Protein AF-A0A939V4C3-F1 (afdb_monomer_lite)

pLDDT: mean 82.14, std 12.32, range [28.31, 97.69]

Secondary structure (DSSP, 8-state):
-GGGTTT-HHHHHH---HHHHHHHHHTHHHHHHHHHHHHHHHTS-TT-HHHHHHHHHHHHHHHHHHHHHHHHHHHHHHHHHHHHHHHHHHHHHHHHHHHHHHHHHHHHHHHHHHHHHHHHHHHHHHHHHHHHSSS--HHHHS-HHHHHHSHHHHHHHHHHHHHHHHHHHHHHHHHHHHHHHHHHHHHHHTTS--HHHHHHHHHHHHHHHHTSHHHHHHHHHHHHHHHHHHTT----TTS--HHHHHHHHHHHHHHH---TT---EEEESSGGGS-HHHHHHHHHHH-TTPEEEE---GGG-S-TTSS-S-GGGGHHHHTT------EE-SS-HHHHHHHHHHTT---EE-----PPPEE--HHHHHHHHHHHHHH-TTS-EEEEE-TT-TTHHHHHHHTT--EEESS--SSSEEEEEHHHHTT--EEEEEEE-TT--HHHHHHHHTTEEEEEEEE---SGGGTT-S--TTS--

Radius of gyration: 81.55 Å; chains: 1; bounding box: 140×56×219 Å

Foldseek 3Di:
DVLVQLLQPVSLVPDPDPLSVVLCVVCVVLNVVLVVLVVVLVPDDPPPVVVNVVSVVVSVVSSVVSSVVSSVVVVVVVVVVVVVVVVVVVVVVVVVVVVVVVVVVVVVVVVVVVVVVVLVVLVVVVVVQVVPDPLDDCVVVDDPVSCVSCVVVVVVSVVVSVVVVVVVVVVVVVVVVVVVVVVVVVVVVVVPQDPVSVVVVVVVVVVVVCLDLVNVLVVVVVVVVVVCVVLVHDDDPPDDDPVSVVSSLVSCCVPVNAPAPDEAEDEDEQQQQAALVSVVSCCRHPDVNYQYHYHHDLLLHQDPVGGDNDPVSNCVRNVPDDDDDQEDAQAAPQLVVVLCVVVVHDRHYPYHHADHEAEDAPLVLLVVQVVVCVVCQQWFEEEEEAPQQPDPVVVCVVSVAFADEPDGDRRHYYYYYLVSLAPAATCEYEYACPPGDSSSVSSRSSNHRHYHYYYYDDDPPCVVSPRPCSPVD

Structure (mmCIF, N/CA/C/O backbone):
data_AF-A0A939V4C3-F1
#
_entry.id   AF-A0A939V4C3-F1
#
loop_
_atom_site.group_PDB
_atom_site.id
_atom_site.type_symbol
_atom_site.label_atom_id
_atom_site.label_alt_id
_atom_site.label_comp_id
_atom_site.label_asym_id
_atom_site.label_entity_id
_atom_site.label_seq_id
_atom_site.pdbx_PDB_ins_code
_atom_site.Cartn_x
_atom_site.Cartn_y
_atom_site.Cartn_z
_atom_site.occupancy
_atom_site.B_iso_or_equiv
_atom_site.auth_seq_id
_atom_site.auth_comp_id
_atom_site.auth_asym_id
_atom_site.auth_atom_id
_atom_site.pdbx_PDB_model_num
ATOM 1 N N . MET A 1 1 ? -87.633 23.051 129.318 1.00 36.56 1 MET A N 1
ATOM 2 C CA . MET A 1 1 ? -88.302 22.159 130.295 1.00 36.56 1 MET A CA 1
ATOM 3 C C . MET A 1 1 ? -87.309 21.473 131.236 1.00 36.56 1 MET A C 1
ATOM 5 O O . MET A 1 1 ? -87.606 21.405 132.416 1.00 36.56 1 MET A O 1
ATOM 9 N N . PHE A 1 2 ? -86.111 21.082 130.774 1.00 46.66 2 PHE A N 1
ATOM 10 C CA . PHE A 1 2 ? -85.080 20.443 131.613 1.00 46.66 2 PHE A CA 1
ATOM 11 C C . PHE A 1 2 ? -84.408 21.331 132.685 1.00 46.66 2 PHE A C 1
ATOM 13 O O . PHE A 1 2 ? -84.037 20.806 133.727 1.00 46.66 2 PHE A O 1
ATOM 20 N N . SER A 1 3 ? -84.286 22.660 132.516 1.00 49.03 3 SER A N 1
ATOM 21 C CA . SER A 1 3 ? -83.571 23.481 133.522 1.00 49.03 3 SER A CA 1
ATOM 22 C C . SER A 1 3 ? -84.346 23.705 134.827 1.00 49.03 3 SER A C 1
ATOM 24 O O . SER A 1 3 ? -83.728 23.964 135.846 1.00 49.03 3 SER A O 1
ATOM 26 N N . LYS A 1 4 ? -85.683 23.558 134.837 1.00 50.56 4 LYS A N 1
ATOM 27 C CA . LYS A 1 4 ? -86.488 23.729 136.063 1.00 50.56 4 LYS A CA 1
ATOM 28 C C . LYS A 1 4 ? -86.459 22.516 136.999 1.00 50.56 4 LYS A C 1
ATOM 30 O O . LYS A 1 4 ? -86.772 22.687 138.169 1.00 50.56 4 LYS A O 1
ATOM 35 N N . MET A 1 5 ? -86.118 21.319 136.508 1.00 55.25 5 MET A N 1
ATOM 36 C CA . MET A 1 5 ? -86.069 20.105 137.343 1.00 55.25 5 MET A CA 1
ATOM 37 C C . MET A 1 5 ? -84.733 19.955 138.076 1.00 55.25 5 MET A C 1
ATOM 39 O O . MET A 1 5 ? -84.711 19.452 139.190 1.00 55.25 5 MET A O 1
ATOM 43 N N . ILE A 1 6 ? -83.634 20.439 137.489 1.00 58.03 6 ILE A N 1
ATOM 44 C CA . ILE A 1 6 ? -82.282 20.257 138.040 1.00 58.03 6 ILE A CA 1
ATOM 45 C C . ILE A 1 6 ? -82.034 21.123 139.286 1.00 58.03 6 ILE A C 1
ATOM 47 O O . ILE A 1 6 ? -81.132 20.820 140.050 1.00 58.03 6 ILE A O 1
ATOM 51 N N . ASN A 1 7 ? -82.857 22.137 139.562 1.00 58.69 7 ASN A N 1
ATOM 52 C CA . ASN A 1 7 ? -82.687 22.975 140.758 1.00 58.69 7 ASN A CA 1
ATOM 53 C C . ASN A 1 7 ? -83.575 22.555 141.932 1.00 58.69 7 ASN A C 1
ATOM 55 O O . ASN A 1 7 ? -83.502 23.151 143.008 1.00 58.69 7 ASN A O 1
ATOM 59 N N . ASP A 1 8 ? -84.432 21.554 141.735 1.00 63.47 8 ASP A N 1
ATOM 60 C CA . ASP A 1 8 ? -85.230 21.004 142.817 1.00 63.47 8 ASP A CA 1
ATOM 61 C C . ASP A 1 8 ? -84.345 20.092 143.673 1.00 63.47 8 ASP A C 1
ATOM 63 O O . ASP A 1 8 ? -83.805 19.089 143.199 1.00 63.47 8 ASP A O 1
ATOM 67 N N . TYR A 1 9 ? -84.191 20.446 144.950 1.00 66.12 9 TYR A N 1
ATOM 68 C CA . TYR A 1 9 ? -83.427 19.655 145.912 1.00 66.12 9 TYR A CA 1
ATOM 69 C C . TYR A 1 9 ? -83.897 18.197 145.934 1.00 66.12 9 TYR A C 1
ATOM 71 O O . TYR A 1 9 ? -83.072 17.285 145.975 1.00 66.12 9 TYR A O 1
ATOM 79 N N . ASP A 1 10 ? -85.212 17.965 145.887 1.00 63.94 10 ASP A N 1
ATOM 80 C CA . ASP A 1 10 ? -85.757 16.611 145.986 1.00 63.94 10 ASP A CA 1
ATOM 81 C C . ASP A 1 10 ? -85.444 15.793 144.712 1.00 63.94 10 ASP A C 1
ATOM 83 O O . ASP A 1 10 ? -85.248 14.576 144.790 1.00 63.94 10 ASP A O 1
ATOM 87 N N . TYR A 1 11 ? -85.283 16.452 143.556 1.00 70.94 11 TYR A N 1
ATOM 88 C CA . TYR A 1 11 ? -84.805 15.824 142.318 1.00 70.94 11 TYR A CA 1
ATOM 89 C C . TYR A 1 11 ? -83.300 15.538 142.360 1.00 70.94 11 TYR A C 1
ATOM 91 O O . TYR A 1 11 ? -82.876 14.442 142.005 1.00 70.94 11 TYR A O 1
ATOM 99 N N . LEU A 1 12 ? -82.480 16.474 142.841 1.00 68.94 12 LEU A N 1
ATOM 100 C CA . LEU A 1 12 ? -81.024 16.293 142.907 1.00 68.94 12 LEU A CA 1
ATOM 101 C C . LEU A 1 12 ? -80.599 15.169 143.852 1.00 68.94 12 LEU A C 1
ATOM 103 O O . LEU A 1 12 ? -79.629 14.470 143.576 1.00 68.94 12 LEU A O 1
ATOM 107 N N . VAL A 1 13 ? -81.330 14.960 144.949 1.00 64.00 13 VAL A N 1
ATOM 108 C CA . VAL A 1 13 ? -81.055 13.849 145.872 1.00 64.00 13 VAL A CA 1
ATOM 109 C C . VAL A 1 13 ? -81.464 12.500 145.272 1.00 64.00 13 VAL A C 1
ATOM 111 O O . VAL A 1 13 ? -80.781 11.504 145.505 1.00 64.00 13 VAL A O 1
ATOM 114 N N . SER A 1 14 ? -82.548 12.453 144.493 1.00 60.84 14 SER A N 1
ATOM 115 C CA . SER A 1 14 ? -83.120 11.200 143.976 1.00 60.84 14 SER A CA 1
ATOM 116 C C . SER A 1 14 ? -82.633 10.797 142.577 1.00 60.84 14 SER A C 1
ATOM 118 O O . SER A 1 14 ? -82.704 9.618 142.232 1.00 60.84 14 SER A O 1
ATOM 120 N N . SER A 1 15 ? -82.123 11.737 141.777 1.00 67.00 15 SER A N 1
ATOM 121 C CA . SER A 1 15 ? -81.682 11.493 140.399 1.00 67.00 15 SER A CA 1
ATOM 122 C C . SER A 1 15 ? -80.246 10.958 140.323 1.00 67.00 15 SER A C 1
ATOM 124 O O . SER A 1 15 ? -79.413 11.242 141.182 1.00 67.00 15 SER A O 1
ATOM 126 N N . SER A 1 16 ? -79.946 10.167 139.292 1.00 66.44 16 SER A N 1
ATOM 127 C CA . SER A 1 16 ? -78.626 9.562 139.010 1.00 66.44 16 SER A CA 1
ATOM 128 C C . SER A 1 16 ? -77.968 10.118 137.738 1.00 66.44 16 SER A C 1
ATOM 130 O O . SER A 1 16 ? -76.988 9.554 137.271 1.00 66.44 16 SER A O 1
ATOM 132 N N . ASP A 1 17 ? -78.511 11.198 137.170 1.00 73.75 17 ASP A N 1
ATOM 133 C CA . ASP A 1 17 ? -77.962 11.887 135.992 1.00 73.75 17 ASP A CA 1
ATOM 134 C C . ASP A 1 17 ? -76.537 12.408 136.270 1.00 73.75 17 ASP A C 1
ATOM 136 O O . ASP A 1 17 ? -76.281 12.932 137.358 1.00 73.75 17 ASP A O 1
ATOM 140 N N . ASP A 1 18 ? -75.630 12.302 135.293 1.00 70.12 18 ASP A N 1
ATOM 141 C CA . ASP A 1 18 ? -74.238 12.769 135.375 1.00 70.12 18 ASP A CA 1
ATOM 142 C C . ASP A 1 18 ? -74.156 14.244 135.793 1.00 70.12 18 ASP A C 1
ATOM 144 O O . ASP A 1 18 ? -73.296 14.631 136.585 1.00 70.12 18 ASP A O 1
ATOM 148 N N . ILE A 1 19 ? -75.105 15.070 135.339 1.00 69.19 19 ILE A N 1
ATOM 149 C CA . ILE A 1 19 ? -75.178 16.483 135.728 1.00 69.19 19 ILE A CA 1
ATOM 150 C C . ILE A 1 19 ? -75.607 16.619 137.197 1.00 69.19 19 ILE A C 1
ATOM 152 O O . ILE A 1 19 ? -75.061 17.441 137.932 1.00 69.19 19 ILE A O 1
ATOM 156 N N . ALA A 1 20 ? -76.558 15.801 137.658 1.00 63.22 20 ALA A N 1
ATOM 157 C CA . ALA A 1 20 ? -77.013 15.805 139.050 1.00 63.22 20 ALA A CA 1
ATOM 158 C C . ALA A 1 20 ? -75.950 15.242 140.014 1.00 63.22 20 ALA A C 1
ATOM 160 O O . ALA A 1 20 ? -75.848 15.695 141.156 1.00 63.22 20 ALA A O 1
ATOM 161 N N . LEU A 1 21 ? -75.143 14.275 139.566 1.00 68.81 21 LEU A N 1
ATOM 162 C CA . LEU A 1 21 ? -73.974 13.755 140.280 1.00 68.81 21 LEU A CA 1
ATOM 163 C C . LEU A 1 21 ? -72.886 14.823 140.408 1.00 68.81 21 LEU A C 1
ATOM 165 O O . LEU A 1 21 ? -72.478 15.125 141.527 1.00 68.81 21 LEU A O 1
ATOM 169 N N . LEU A 1 22 ? -72.518 15.471 139.299 1.00 72.88 22 LEU A N 1
ATOM 170 C CA . LEU A 1 22 ? -71.528 16.548 139.287 1.00 72.88 22 LEU A CA 1
ATOM 171 C C . LEU A 1 22 ? -71.940 17.711 140.204 1.00 72.88 22 LEU A C 1
ATOM 173 O O . LEU A 1 22 ? -71.127 18.226 140.971 1.00 72.88 22 LEU A O 1
ATOM 177 N N . ILE A 1 23 ? -73.217 18.109 140.179 1.00 72.06 23 ILE A N 1
ATOM 178 C CA . ILE A 1 23 ? -73.742 19.174 141.047 1.00 72.06 23 ILE A CA 1
ATOM 179 C C . ILE A 1 23 ? -73.705 18.759 142.528 1.00 72.06 23 ILE A C 1
ATOM 181 O O . ILE A 1 23 ? -73.352 19.586 143.372 1.00 72.06 23 ILE A O 1
ATOM 185 N N . ARG A 1 24 ? -74.034 17.501 142.862 1.00 65.12 24 ARG A N 1
ATOM 186 C CA . ARG A 1 24 ? -73.957 16.987 144.243 1.00 65.12 24 ARG A CA 1
ATOM 187 C C . ARG A 1 24 ? -72.527 16.920 144.765 1.00 65.12 24 ARG A C 1
ATOM 189 O O . ARG A 1 24 ? -72.311 17.356 145.889 1.00 65.12 24 ARG A O 1
ATOM 196 N N . GLU A 1 25 ? -71.575 16.440 143.969 1.00 71.75 25 GLU A N 1
ATOM 197 C CA . GLU A 1 25 ? -70.154 16.426 144.348 1.00 71.75 25 GLU A CA 1
ATOM 198 C C . GLU A 1 25 ? -69.620 17.848 144.549 1.00 71.75 25 GLU A C 1
ATOM 200 O O . GLU A 1 25 ? -68.957 18.147 145.537 1.00 71.75 25 GLU A O 1
ATOM 205 N N . THR A 1 26 ? -69.977 18.771 143.656 1.00 73.25 26 THR A N 1
ATOM 206 C CA . THR A 1 26 ? -69.480 20.154 143.724 1.00 73.25 26 THR A CA 1
ATOM 207 C C . THR A 1 26 ? -70.066 20.934 144.916 1.00 73.25 26 THR A C 1
ATOM 209 O O . THR A 1 26 ? -69.441 21.870 145.415 1.00 73.25 26 THR A O 1
ATOM 212 N N . MET A 1 27 ? -71.264 20.572 145.394 1.00 72.25 27 MET A N 1
ATOM 213 C CA . MET A 1 27 ? -72.009 21.287 146.450 1.00 72.25 27 MET A CA 1
ATOM 214 C C . MET A 1 27 ? -72.233 20.440 147.722 1.00 72.25 27 MET A C 1
ATOM 216 O O . MET A 1 27 ? -73.099 20.771 148.539 1.00 72.25 27 MET A O 1
ATOM 220 N N . GLU A 1 28 ? -71.452 19.370 147.906 1.00 69.69 28 GLU A N 1
ATOM 221 C CA . GLU A 1 28 ? -71.643 18.296 148.899 1.00 69.69 28 GLU A CA 1
ATOM 222 C C . GLU A 1 28 ? -71.887 18.812 150.327 1.00 69.69 28 GLU A C 1
ATOM 224 O O . GLU A 1 28 ? -72.875 18.455 150.973 1.00 69.69 28 GLU A O 1
ATOM 229 N N . SER A 1 29 ? -71.049 19.744 150.792 1.00 67.44 29 SER A N 1
ATOM 230 C CA . SER A 1 29 ? -71.120 20.306 152.151 1.00 67.44 29 SER A CA 1
ATOM 231 C C . SER A 1 29 ? -72.480 20.923 152.499 1.00 67.44 29 SER A C 1
ATOM 233 O O . SER A 1 29 ? -72.909 20.886 153.651 1.00 67.44 29 SER A O 1
ATOM 235 N N . ARG A 1 30 ? -73.196 21.459 151.504 1.00 69.25 30 ARG A N 1
ATOM 236 C CA . ARG A 1 30 ? -74.498 22.117 151.694 1.00 69.25 30 ARG A CA 1
ATOM 237 C C . ARG A 1 30 ? -75.660 21.129 151.715 1.00 69.25 30 ARG A C 1
ATOM 239 O O . ARG A 1 30 ? -76.678 21.399 152.352 1.00 69.25 30 ARG A O 1
ATOM 246 N N . PHE A 1 31 ? -75.518 19.994 151.031 1.00 71.94 31 PHE A N 1
ATOM 247 C CA . PHE A 1 31 ? -76.491 18.905 151.100 1.00 71.94 31 PHE A CA 1
ATOM 248 C C . PHE A 1 31 ? -76.425 18.190 152.455 1.00 71.94 31 PHE A C 1
ATOM 250 O O . PHE A 1 31 ? -77.479 17.895 153.018 1.00 71.94 31 PHE A O 1
ATOM 257 N N . VAL A 1 32 ? -75.220 18.003 153.009 1.00 69.31 32 VAL A N 1
ATOM 258 C CA . VAL A 1 32 ? -75.000 17.375 154.326 1.00 69.31 32 VAL A CA 1
ATOM 259 C C . VAL A 1 32 ? -75.674 18.164 155.457 1.00 69.31 32 VAL A C 1
ATOM 261 O O . VAL A 1 32 ? -76.421 17.585 156.244 1.00 69.31 32 VAL A O 1
ATOM 264 N N . GLU A 1 33 ? -75.525 19.494 155.496 1.00 65.38 33 GLU A N 1
ATOM 265 C CA . GLU A 1 33 ? -76.203 20.339 156.501 1.00 65.38 33 GLU A CA 1
ATOM 266 C C . GLU A 1 33 ? -77.741 20.211 156.469 1.00 65.38 33 GLU A C 1
ATOM 268 O O . GLU A 1 33 ? -78.410 20.279 157.504 1.00 65.38 33 GLU A O 1
ATOM 273 N N . LEU A 1 34 ? -78.330 20.052 155.278 1.00 67.88 34 LEU A N 1
ATOM 274 C CA . LEU A 1 34 ? -79.778 19.887 155.114 1.00 67.88 34 LEU A CA 1
ATOM 275 C C . LEU A 1 34 ? -80.268 18.520 155.620 1.00 67.88 34 LEU A C 1
ATOM 277 O O . LEU A 1 34 ? -81.401 18.417 156.109 1.00 67.88 34 LEU A O 1
ATOM 281 N N . ASP A 1 35 ? -79.423 17.493 155.547 1.00 67.12 35 ASP A N 1
ATOM 282 C CA . ASP A 1 35 ? -79.735 16.145 156.021 1.00 67.12 35 ASP A CA 1
ATOM 283 C C . ASP A 1 35 ? -79.643 16.039 157.556 1.00 67.12 35 ASP A C 1
ATOM 285 O O . ASP A 1 35 ? -80.520 15.463 158.212 1.00 67.12 35 ASP A O 1
ATOM 289 N N . GLU A 1 36 ? -78.671 16.719 158.171 1.00 66.81 36 GLU A N 1
ATOM 290 C CA . GLU A 1 36 ? -78.551 16.824 159.633 1.00 66.81 36 GLU A CA 1
ATOM 291 C C . GLU A 1 36 ? -79.764 17.527 160.267 1.00 66.81 36 GLU A C 1
ATOM 293 O O . GLU A 1 36 ? -80.356 17.028 161.235 1.00 66.81 36 GLU A O 1
ATOM 298 N N . LEU A 1 37 ? -80.201 18.649 159.680 1.00 63.91 37 LEU A N 1
ATOM 299 C CA . LEU A 1 37 ? -81.409 19.365 160.108 1.00 63.91 37 LEU A CA 1
ATOM 300 C C . LEU A 1 37 ? -82.671 18.501 159.940 1.00 63.91 37 LEU A C 1
ATOM 302 O O . LEU A 1 37 ? -83.564 18.509 160.796 1.00 63.91 37 LEU A O 1
ATOM 306 N N . SER A 1 38 ? -82.740 17.708 158.868 1.00 65.56 38 SER A N 1
ATOM 307 C CA . SER A 1 38 ? -83.845 16.771 158.618 1.00 65.56 38 SER A CA 1
ATOM 308 C C . SER A 1 38 ? -83.879 15.626 159.639 1.00 65.56 38 SER A C 1
ATOM 310 O O . SER A 1 38 ? -84.957 15.192 160.061 1.00 65.56 38 SER A O 1
ATOM 312 N N . THR A 1 39 ? -82.711 15.184 160.104 1.00 64.62 39 THR A N 1
ATOM 313 C CA . THR A 1 39 ? -82.559 14.131 161.116 1.00 64.62 39 THR A CA 1
ATOM 314 C C . THR A 1 39 ? -82.937 14.629 162.515 1.00 64.62 39 THR A C 1
ATOM 316 O O . THR A 1 39 ? -83.689 13.955 163.227 1.00 64.62 39 THR A O 1
ATOM 319 N N . GLN A 1 40 ? -82.545 15.856 162.883 1.00 61.41 40 GLN A N 1
ATOM 320 C CA . GLN A 1 40 ? -82.993 16.505 164.127 1.00 61.41 40 GLN A CA 1
ATOM 321 C C . GLN A 1 40 ? -84.517 16.688 164.195 1.00 61.41 40 GLN A C 1
ATOM 323 O O . GLN A 1 40 ? -85.115 16.597 165.269 1.00 61.41 40 GLN A O 1
ATOM 328 N N . LEU A 1 41 ? -85.178 16.925 163.059 1.00 64.69 41 LEU A N 1
ATOM 329 C CA . LEU A 1 41 ? -86.634 17.050 163.019 1.00 64.69 41 LEU A CA 1
ATOM 330 C C . LEU A 1 41 ? -87.347 15.725 163.355 1.00 64.69 41 LEU A C 1
ATOM 332 O O . LEU A 1 41 ? -88.415 15.743 163.979 1.00 64.69 41 LEU A O 1
ATOM 336 N N . LYS A 1 42 ? -86.774 14.583 162.948 1.00 64.75 42 LYS A N 1
ATOM 337 C CA . LYS A 1 42 ? -87.349 13.243 163.167 1.00 64.75 42 LYS A CA 1
ATOM 338 C C . LYS A 1 42 ? -87.249 12.780 164.626 1.00 64.75 42 LYS A C 1
ATOM 340 O O . LYS A 1 42 ? -88.157 12.092 165.082 1.00 64.75 42 LYS A O 1
ATOM 345 N N . SER A 1 43 ? -86.220 13.191 165.371 1.00 60.72 43 SER A N 1
ATOM 346 C CA . SER A 1 43 ? -85.964 12.726 166.748 1.00 60.72 43 SER A CA 1
ATOM 347 C C . SER A 1 43 ? -86.771 13.441 167.848 1.00 60.72 43 SER A C 1
ATOM 349 O O . SER A 1 43 ? -86.703 13.058 169.015 1.00 60.72 43 SER A O 1
ATOM 351 N N . LEU A 1 44 ? -87.567 14.464 167.512 1.00 60.59 44 LEU A N 1
ATOM 352 C CA . LEU A 1 44 ? -88.323 15.253 168.494 1.00 60.59 44 LEU A CA 1
ATOM 353 C C . LEU A 1 44 ? -89.697 14.632 168.862 1.00 60.59 44 LEU A C 1
ATOM 355 O O . LEU A 1 44 ? -90.496 14.363 167.951 1.00 60.59 44 LEU A O 1
ATOM 359 N N . PRO A 1 45 ? -90.029 14.494 170.171 1.00 54.28 45 PRO A N 1
ATOM 360 C CA . PRO A 1 45 ? -91.303 13.945 170.652 1.00 54.28 45 PRO A CA 1
ATOM 361 C C . PRO A 1 45 ? -92.528 14.696 170.118 1.00 54.28 45 PRO A C 1
ATOM 363 O O . PRO A 1 45 ? -92.507 15.919 169.961 1.00 54.28 45 PRO A O 1
ATOM 366 N N . PHE A 1 46 ? -93.616 13.963 169.861 1.00 56.22 46 PHE A N 1
ATOM 367 C CA . PHE A 1 46 ? -94.791 14.445 169.119 1.00 56.22 46 PHE A CA 1
ATOM 368 C C . PHE A 1 46 ? -95.450 15.712 169.695 1.00 56.22 46 PHE A C 1
ATOM 370 O O . PHE A 1 46 ? -95.954 16.525 168.929 1.00 56.22 46 PHE A O 1
ATOM 377 N N . TYR A 1 47 ? -95.390 15.931 171.010 1.00 54.56 47 TYR A N 1
ATOM 378 C CA . TYR A 1 47 ? -96.041 17.064 171.677 1.00 54.56 47 TYR A CA 1
ATOM 379 C C . TYR A 1 47 ? -95.239 18.383 171.639 1.00 54.56 47 TYR A C 1
ATOM 381 O O . TYR A 1 47 ? -95.753 19.423 172.048 1.00 54.56 47 TYR A O 1
ATOM 389 N N . ASN A 1 48 ? -93.989 18.391 171.151 1.00 57.34 48 ASN A N 1
ATOM 390 C CA . ASN A 1 48 ? -93.127 19.582 171.163 1.00 57.34 48 ASN A CA 1
ATOM 391 C C . ASN A 1 48 ? -93.197 20.375 169.840 1.00 57.34 48 ASN A C 1
ATOM 393 O O . ASN A 1 48 ? -92.242 20.446 169.058 1.00 57.34 48 ASN A O 1
ATOM 397 N N . PHE A 1 49 ? -94.368 20.960 169.577 1.00 59.69 49 PHE A N 1
ATOM 398 C CA . PHE A 1 49 ? -94.700 21.618 168.307 1.00 59.69 49 PHE A CA 1
ATOM 399 C C . PHE A 1 49 ? -93.827 22.846 167.985 1.00 59.69 49 PHE A C 1
ATOM 401 O O . PHE A 1 49 ? -93.501 23.081 166.819 1.00 59.69 49 PHE A O 1
ATOM 408 N N . GLY A 1 50 ? -93.376 23.594 169.000 1.00 61.00 50 GLY A N 1
ATOM 409 C CA . GLY A 1 50 ? -92.576 24.811 168.807 1.00 61.00 50 GLY A CA 1
ATOM 410 C C . GLY A 1 50 ? -91.195 24.545 168.198 1.00 61.00 50 GLY A C 1
ATOM 411 O O . GLY A 1 50 ? -90.776 25.236 167.267 1.00 61.00 50 GLY A O 1
ATOM 412 N N . LYS A 1 51 ? -90.502 23.496 168.661 1.00 61.75 51 LYS A N 1
ATOM 413 C CA . LYS A 1 51 ? -89.156 23.157 168.170 1.00 61.75 51 LYS A CA 1
ATOM 414 C C . LYS A 1 51 ? -89.197 22.547 166.760 1.00 61.75 51 LYS A C 1
ATOM 416 O O . LYS A 1 51 ? -88.364 22.893 165.926 1.00 61.75 51 LYS A O 1
ATOM 421 N N . LYS A 1 52 ? -90.224 21.739 166.446 1.00 60.16 52 LYS A N 1
ATOM 422 C CA . LYS A 1 52 ? -90.436 21.184 165.092 1.00 60.16 52 LYS A CA 1
ATOM 423 C C . LYS A 1 52 ? -90.733 22.257 164.040 1.00 60.16 52 LYS A C 1
ATOM 425 O O . LYS A 1 52 ? -90.264 22.138 162.910 1.00 60.16 52 LYS A O 1
ATOM 430 N N . SER A 1 53 ? -91.489 23.303 164.380 1.00 62.72 53 SER A N 1
ATOM 431 C CA . SER A 1 53 ? -91.808 24.366 163.416 1.00 62.72 53 SER A CA 1
ATOM 432 C C . SER A 1 53 ? -90.585 25.202 163.025 1.00 62.72 53 SER A C 1
ATOM 434 O O . SER A 1 53 ? -90.502 25.654 161.885 1.00 62.72 53 SER A O 1
ATOM 436 N N . ARG A 1 54 ? -89.639 25.409 163.951 1.00 65.62 54 ARG A N 1
ATOM 437 C CA . ARG A 1 54 ? -88.440 26.223 163.708 1.00 65.62 54 ARG A CA 1
ATOM 438 C C . ARG A 1 54 ? -87.476 25.522 162.746 1.00 65.62 54 ARG A C 1
ATOM 440 O O . ARG A 1 54 ? -87.133 26.098 161.721 1.00 65.62 54 ARG A O 1
ATOM 447 N N . ILE A 1 55 ? -87.186 24.245 163.004 1.00 64.19 55 ILE A N 1
ATOM 448 C CA . ILE A 1 55 ? -86.316 23.413 162.153 1.00 64.19 55 ILE A CA 1
ATOM 449 C C . ILE A 1 55 ? -86.923 23.226 160.749 1.00 64.19 55 ILE A C 1
ATOM 451 O O . ILE A 1 55 ? -86.219 23.323 159.749 1.00 64.19 55 ILE A O 1
ATOM 455 N N . LYS A 1 56 ? -88.253 23.053 160.631 1.00 66.00 56 LYS A N 1
ATOM 456 C CA . LYS A 1 56 ? -88.924 22.989 159.314 1.00 66.00 56 LYS A CA 1
ATOM 457 C C . LYS A 1 56 ? -88.771 24.266 158.485 1.00 66.00 56 LYS A C 1
ATOM 459 O O . LYS A 1 56 ? -88.754 24.178 157.258 1.00 66.00 56 LYS A O 1
ATOM 464 N N . LYS A 1 57 ? -88.729 25.437 159.127 1.00 70.38 57 LYS A N 1
ATOM 465 C CA . LYS A 1 57 ? -88.525 26.711 158.430 1.00 70.38 57 LYS A CA 1
ATOM 466 C C . LYS A 1 57 ? -87.081 26.825 157.935 1.00 70.38 57 LYS A C 1
ATOM 468 O O . LYS A 1 57 ? -86.865 27.146 156.776 1.00 70.38 57 LYS A O 1
ATOM 473 N N . GLU A 1 58 ? -86.127 26.445 158.777 1.00 68.81 58 GLU A N 1
ATOM 474 C CA . GLU A 1 58 ? -84.691 26.494 158.481 1.00 68.81 58 GLU A CA 1
ATOM 475 C C . GLU A 1 58 ? -84.291 25.587 157.303 1.00 68.81 58 GLU A C 1
ATOM 477 O O . GLU A 1 58 ? -83.571 26.017 156.403 1.00 68.81 58 GLU A O 1
ATOM 482 N N . ILE A 1 59 ? -84.853 24.372 157.236 1.00 68.44 59 ILE A N 1
ATOM 483 C CA . ILE A 1 59 ? -84.684 23.466 156.085 1.00 68.44 59 ILE A CA 1
ATOM 484 C C . ILE A 1 59 ? -85.212 24.110 154.797 1.00 68.44 59 ILE A C 1
ATOM 486 O O . ILE A 1 59 ? -84.591 24.009 153.741 1.00 68.44 59 ILE A O 1
ATOM 490 N N . ARG A 1 60 ? -86.369 24.777 154.867 1.00 71.25 60 ARG A N 1
ATOM 491 C CA . ARG A 1 60 ? -87.005 25.373 153.687 1.00 71.25 60 ARG A CA 1
ATOM 492 C C . ARG A 1 60 ? -86.176 26.533 153.131 1.00 71.25 60 ARG A C 1
ATOM 494 O O . ARG A 1 60 ? -85.964 26.592 151.923 1.00 71.25 60 ARG A O 1
ATOM 501 N N . ASP A 1 61 ? -85.668 27.396 154.007 1.00 72.12 61 ASP A N 1
ATOM 502 C CA . ASP A 1 61 ? -84.867 28.558 153.614 1.00 72.12 61 ASP A CA 1
ATOM 503 C C . ASP A 1 61 ? -83.514 28.126 153.003 1.00 72.12 61 ASP A C 1
ATOM 505 O O . ASP A 1 61 ? -83.106 28.656 151.966 1.00 72.12 61 ASP A O 1
ATOM 509 N N . LYS A 1 62 ? -82.856 27.092 153.557 1.00 71.75 62 LYS A N 1
ATOM 510 C CA . LYS A 1 62 ? -81.614 26.537 152.981 1.00 71.75 62 LYS A CA 1
ATOM 511 C C . LYS A 1 62 ? -81.831 25.834 151.631 1.00 71.75 62 LYS A C 1
ATOM 513 O O . LYS A 1 62 ? -80.986 25.987 150.749 1.00 71.75 62 LYS A O 1
ATOM 518 N N . LYS A 1 63 ? -82.954 25.127 151.422 1.00 70.19 63 LYS A N 1
ATOM 519 C CA . LYS A 1 63 ? -83.282 24.526 150.109 1.00 70.19 63 LYS A CA 1
ATOM 520 C C . LYS A 1 63 ? -83.430 25.589 149.012 1.00 70.19 63 LYS A C 1
ATOM 522 O O . LYS A 1 63 ? -82.897 25.411 147.920 1.00 70.19 63 LYS A O 1
ATOM 527 N N . ILE A 1 64 ? -84.096 26.710 149.307 1.00 71.50 64 ILE A N 1
ATOM 528 C CA . ILE A 1 64 ? -84.271 27.817 148.346 1.00 71.50 64 ILE A CA 1
ATOM 529 C C . ILE A 1 64 ? -82.921 28.451 147.990 1.00 71.50 64 ILE A C 1
ATOM 531 O O . ILE A 1 64 ? -82.643 28.704 146.819 1.00 71.50 64 ILE A O 1
ATOM 535 N N . TYR A 1 65 ? -82.059 28.675 148.984 1.00 73.25 65 TYR A N 1
ATOM 536 C CA . TYR A 1 65 ? -80.730 29.235 148.743 1.00 73.25 65 TYR A CA 1
ATOM 537 C C . TYR A 1 65 ? -79.856 28.321 147.870 1.00 73.25 65 TYR A C 1
ATOM 539 O O . TYR A 1 65 ? -79.158 28.807 146.982 1.00 73.25 65 TYR A O 1
ATOM 547 N N . LEU A 1 66 ? -79.921 27.003 148.078 1.00 72.25 66 LEU A N 1
ATOM 548 C CA . LEU A 1 66 ? -79.163 26.038 147.283 1.00 72.25 66 LEU A CA 1
ATOM 549 C C . LEU A 1 66 ? -79.585 26.049 145.807 1.00 72.25 66 LEU A C 1
ATOM 551 O O . LEU A 1 66 ? -78.724 26.117 144.932 1.00 72.25 66 LEU A O 1
ATOM 555 N N . SER A 1 67 ? -80.895 26.077 145.541 1.00 70.62 67 SER A N 1
ATOM 556 C CA . SER A 1 67 ? -81.449 26.168 144.183 1.00 70.62 67 SER A CA 1
ATOM 557 C C . SER A 1 67 ? -80.897 27.373 143.411 1.00 70.62 67 SER A C 1
ATOM 559 O O . SER A 1 67 ? -80.534 27.230 142.248 1.00 70.62 67 SER A O 1
ATOM 561 N N . GLY A 1 68 ? -80.789 28.545 144.049 1.00 70.81 68 GLY A N 1
ATOM 562 C CA . GLY A 1 68 ? -80.295 29.757 143.383 1.00 70.81 68 GLY A CA 1
ATOM 563 C C . GLY A 1 68 ? -78.804 29.722 143.025 1.00 70.81 68 GLY A C 1
ATOM 564 O O . GLY A 1 68 ? -78.375 30.400 142.095 1.00 70.81 68 GLY A O 1
ATOM 565 N N . VAL A 1 69 ? -77.998 28.934 143.740 1.00 74.75 69 VAL A N 1
ATOM 566 C CA . VAL A 1 69 ? -76.562 28.789 143.452 1.00 74.75 69 VAL A CA 1
ATOM 567 C C . VAL A 1 69 ? -76.324 27.821 142.292 1.00 74.75 69 VAL A C 1
ATOM 569 O O . VAL A 1 69 ? -75.437 28.056 141.472 1.00 74.75 69 VAL A O 1
ATOM 572 N N . ILE A 1 70 ? -77.132 26.764 142.202 1.00 74.19 70 ILE A N 1
ATOM 573 C CA . ILE A 1 70 ? -77.041 25.757 141.138 1.00 74.19 70 ILE A CA 1
ATOM 574 C C . ILE A 1 70 ? -77.350 26.376 139.770 1.00 74.19 70 ILE A C 1
ATOM 576 O O . ILE A 1 70 ? -76.606 26.145 138.819 1.00 74.19 70 ILE A O 1
ATOM 580 N N . ASP A 1 71 ? -78.376 27.228 139.693 1.00 73.81 71 ASP A N 1
ATOM 581 C CA . ASP A 1 71 ? -78.743 27.938 138.461 1.00 73.81 71 ASP A CA 1
ATOM 582 C C . ASP A 1 71 ? -77.567 28.706 137.850 1.00 73.81 71 ASP A C 1
ATOM 584 O O . ASP A 1 71 ? -77.280 28.591 136.657 1.00 73.81 71 ASP A O 1
ATOM 588 N N . LYS A 1 72 ? -76.843 29.455 138.687 1.00 76.94 72 LYS A N 1
ATOM 589 C CA . LYS A 1 72 ? -75.725 30.284 138.235 1.00 76.94 72 LYS A CA 1
ATOM 590 C C . LYS A 1 72 ? -74.568 29.446 137.678 1.00 76.94 72 LYS A C 1
ATOM 592 O O . LYS A 1 72 ? -73.979 29.811 136.669 1.00 76.94 72 LYS A O 1
ATOM 597 N N . TYR A 1 73 ? -74.269 28.309 138.302 1.00 76.00 73 TYR A N 1
ATOM 598 C CA . TYR A 1 73 ? -73.189 27.423 137.862 1.00 76.00 73 TYR A CA 1
ATOM 599 C C . TYR A 1 73 ? -73.462 26.795 136.483 1.00 76.00 73 TYR A C 1
ATOM 601 O O . TYR A 1 73 ? -72.557 26.685 135.656 1.00 76.00 73 TYR A O 1
ATOM 609 N N . ILE A 1 74 ? -74.715 26.414 136.212 1.00 76.69 74 ILE A N 1
ATOM 610 C CA . ILE A 1 74 ? -75.100 25.788 134.939 1.00 76.69 74 ILE A CA 1
ATOM 611 C C . ILE A 1 74 ? -74.959 26.767 133.765 1.00 76.69 74 ILE A C 1
ATOM 613 O O . ILE A 1 74 ? -74.532 26.357 132.680 1.00 76.69 74 ILE A O 1
ATOM 617 N N . GLU A 1 75 ? -75.309 28.043 133.949 1.00 78.94 75 GLU A N 1
ATOM 618 C CA . GLU A 1 75 ? -75.140 29.047 132.891 1.00 78.94 75 GLU A CA 1
ATOM 619 C C . GLU A 1 75 ? -73.667 29.292 132.550 1.00 78.94 75 GLU A C 1
ATOM 621 O O . GLU A 1 75 ? -73.303 29.241 131.372 1.00 78.94 75 GLU A O 1
ATOM 626 N N . ASP A 1 76 ? -72.813 29.470 133.560 1.00 78.88 76 ASP A N 1
ATOM 627 C CA . ASP A 1 76 ? -71.383 29.726 133.355 1.00 78.88 76 ASP A CA 1
ATOM 628 C C . ASP A 1 76 ? -70.699 28.556 132.616 1.00 78.88 76 ASP A C 1
ATOM 630 O O . ASP A 1 76 ? -69.902 28.760 131.694 1.00 78.88 76 ASP A O 1
ATOM 634 N N . TYR A 1 77 ? -71.063 27.313 132.952 1.00 78.38 77 TYR A N 1
ATOM 635 C CA . TYR A 1 77 ? -70.494 26.118 132.323 1.00 78.38 77 TYR A CA 1
ATOM 636 C C . TYR A 1 77 ? -70.900 25.960 130.848 1.00 78.38 77 TYR A C 1
ATOM 638 O O . TYR A 1 77 ? -70.091 25.563 130.006 1.00 78.38 77 TYR A O 1
ATOM 646 N N . ARG A 1 78 ? -72.142 26.322 130.495 1.00 80.06 78 ARG A N 1
ATOM 647 C CA . ARG A 1 78 ? -72.601 26.314 129.095 1.00 80.06 78 ARG A CA 1
ATOM 648 C C . ARG A 1 78 ? -71.853 27.324 128.236 1.00 80.06 78 ARG A C 1
ATOM 650 O O . ARG A 1 78 ? -71.505 27.011 127.098 1.00 80.06 78 ARG A O 1
ATOM 657 N N . LEU A 1 79 ? -71.612 28.521 128.769 1.00 81.81 79 LEU A N 1
ATOM 658 C CA . LEU A 1 79 ? -70.905 29.575 128.045 1.00 81.81 79 LEU A CA 1
ATOM 659 C C . LEU A 1 79 ? -69.461 29.158 127.722 1.00 81.81 79 LEU A C 1
ATOM 661 O O . LEU A 1 79 ? -68.987 29.378 126.609 1.00 81.81 79 LEU A O 1
ATOM 665 N N . PHE A 1 80 ? -68.789 28.494 128.666 1.00 80.88 80 PHE A N 1
ATOM 666 C CA . PHE A 1 80 ? -67.444 27.953 128.471 1.00 80.88 80 PHE A CA 1
ATOM 667 C C . PHE A 1 80 ? -67.374 26.929 127.325 1.00 80.88 80 PHE A C 1
ATOM 669 O O . PHE A 1 80 ? -66.506 27.034 126.458 1.00 80.88 80 PHE A O 1
ATOM 676 N N . LEU A 1 81 ? -68.307 25.971 127.285 1.00 82.31 81 LEU A N 1
ATOM 677 C CA . LEU A 1 81 ? -68.326 24.929 126.254 1.00 82.31 81 LEU A CA 1
ATOM 678 C C . LEU A 1 81 ? -68.561 25.494 124.848 1.00 82.31 81 LEU A C 1
ATOM 680 O O . LEU A 1 81 ? -67.864 25.101 123.913 1.00 82.31 81 LEU A O 1
ATOM 684 N N . ASN A 1 82 ? -69.497 26.435 124.694 1.00 81.81 82 ASN A N 1
ATOM 685 C CA . ASN A 1 82 ? -69.798 27.027 123.387 1.00 81.81 82 ASN A CA 1
ATOM 686 C C . ASN A 1 82 ? -68.603 27.808 122.820 1.00 81.81 82 ASN A C 1
ATOM 688 O O . ASN A 1 82 ? -68.260 27.627 121.654 1.00 81.81 82 ASN A O 1
ATOM 692 N N . ASN A 1 83 ? -67.906 28.587 123.653 1.00 82.38 83 ASN A N 1
ATOM 693 C CA . ASN A 1 83 ? -66.700 29.301 123.221 1.00 82.38 83 ASN A CA 1
ATOM 694 C C . ASN A 1 83 ? -65.592 28.339 122.753 1.00 82.38 83 ASN A C 1
ATOM 696 O O . ASN A 1 83 ? -64.896 28.624 121.779 1.00 82.38 83 ASN A O 1
ATOM 700 N N . GLY A 1 84 ? -65.445 27.182 123.411 1.00 81.75 84 GLY A N 1
ATOM 701 C CA . GLY A 1 84 ? -64.486 26.154 122.999 1.00 81.75 84 GLY A CA 1
ATOM 702 C C . GLY A 1 84 ? -64.808 25.525 121.637 1.00 81.75 84 GLY A C 1
ATOM 703 O O . GLY A 1 84 ? -63.897 25.218 120.869 1.00 81.75 84 GLY A O 1
ATOM 704 N N . ILE A 1 85 ? -66.093 25.362 121.307 1.00 82.56 85 ILE A N 1
ATOM 705 C CA . ILE A 1 85 ? -66.536 24.831 120.008 1.00 82.56 85 ILE A CA 1
ATOM 706 C C . ILE A 1 85 ? -66.218 25.819 118.878 1.00 82.56 85 ILE A C 1
ATOM 708 O O . ILE A 1 85 ? -65.660 25.415 117.854 1.00 82.56 85 ILE A O 1
ATOM 712 N N . ASP A 1 86 ? -66.512 27.105 119.071 1.00 82.69 86 ASP A N 1
ATOM 713 C CA . ASP A 1 86 ? -66.264 28.137 118.058 1.00 82.69 86 ASP A CA 1
ATOM 714 C C . ASP A 1 86 ? -64.766 28.278 117.737 1.00 82.69 86 ASP A C 1
ATOM 716 O O . ASP A 1 86 ? -64.375 28.379 116.568 1.00 82.69 86 ASP A O 1
ATOM 720 N N . GLU A 1 87 ? -63.902 28.197 118.755 1.00 83.56 87 GLU A N 1
ATOM 721 C CA . GLU A 1 87 ? -62.449 28.264 118.566 1.00 83.56 87 GLU A CA 1
ATOM 722 C C . GLU A 1 87 ? -61.907 27.070 117.756 1.00 83.56 87 GLU A C 1
ATOM 724 O O . GLU A 1 87 ? -60.997 27.218 116.933 1.00 83.56 87 GLU A O 1
ATOM 729 N N . LEU A 1 88 ? -62.479 25.877 117.951 1.00 85.19 88 LEU A N 1
ATOM 730 C CA . LEU A 1 88 ? -62.122 24.682 117.184 1.00 85.19 88 LEU A CA 1
ATOM 731 C C . LEU A 1 88 ? -62.607 24.767 115.732 1.00 85.19 88 LEU A C 1
ATOM 733 O O . LEU A 1 88 ? -61.862 24.395 114.822 1.00 85.19 88 LEU A O 1
ATOM 737 N N . MET A 1 89 ? -63.804 25.308 115.491 1.00 82.81 89 MET A N 1
ATOM 738 C CA . MET A 1 89 ? -64.318 25.495 114.130 1.00 82.81 89 MET A CA 1
ATOM 739 C C . MET A 1 89 ? -63.480 26.492 113.320 1.00 82.81 89 MET A C 1
ATOM 741 O O . MET A 1 89 ? -63.189 26.234 112.150 1.00 82.81 89 MET A O 1
ATOM 745 N N . MET A 1 90 ? -63.011 27.585 113.937 1.00 83.56 90 MET A N 1
ATOM 746 C CA . MET A 1 90 ? -62.097 28.530 113.276 1.00 83.56 90 MET A CA 1
ATOM 747 C C . MET A 1 90 ? -60.769 27.883 112.852 1.00 83.56 90 MET A C 1
ATOM 749 O O . MET A 1 90 ? -60.200 28.261 111.828 1.00 83.56 90 MET A O 1
ATOM 753 N N . LYS A 1 91 ? -60.277 26.889 113.604 1.00 83.06 91 LYS A N 1
ATOM 754 C CA . LYS A 1 91 ? -59.049 26.147 113.265 1.00 83.06 91 LYS A CA 1
ATOM 755 C C . LYS A 1 91 ? -59.268 25.104 112.159 1.00 83.06 91 LYS A C 1
ATOM 757 O O . LYS A 1 91 ? -58.320 24.802 111.436 1.00 83.06 91 LYS A O 1
ATOM 762 N N . LEU A 1 92 ? -60.485 24.577 111.995 1.00 86.69 92 LEU A N 1
ATOM 763 C CA . LEU A 1 92 ? -60.809 23.533 111.012 1.00 86.69 92 LEU A CA 1
ATOM 764 C C . LEU A 1 92 ? -60.885 24.066 109.568 1.00 86.69 92 LEU A C 1
ATOM 766 O O . LEU A 1 92 ? -60.312 23.463 108.661 1.00 86.69 92 LEU A O 1
ATOM 770 N N . ALA A 1 93 ? -61.530 25.216 109.357 1.00 82.31 93 ALA A N 1
ATOM 771 C CA . ALA A 1 93 ? -61.767 25.787 108.025 1.00 82.31 93 ALA A CA 1
ATOM 772 C C . ALA A 1 93 ? -60.508 25.919 107.125 1.00 82.31 93 ALA A C 1
ATOM 774 O O . ALA A 1 93 ? -60.540 25.447 105.984 1.00 82.31 93 ALA A O 1
ATOM 775 N N . PRO A 1 94 ? -59.365 26.478 107.585 1.00 83.12 94 PRO A N 1
ATOM 776 C CA . PRO A 1 94 ? -58.167 26.584 106.744 1.00 83.12 94 PRO A CA 1
ATOM 777 C C . PRO A 1 94 ? -57.504 25.228 106.443 1.00 83.12 94 PRO A C 1
ATOM 779 O O . PRO A 1 94 ? -56.749 25.110 105.475 1.00 83.12 94 PRO A O 1
ATOM 782 N N . ILE A 1 95 ? -57.756 24.194 107.253 1.00 83.38 95 ILE A N 1
ATOM 783 C CA . ILE A 1 95 ? -57.252 22.836 107.001 1.00 83.38 95 ILE A CA 1
ATOM 784 C C . ILE A 1 95 ? -58.037 22.195 105.851 1.00 83.38 95 ILE A C 1
ATOM 786 O O . ILE A 1 95 ? -57.433 21.604 104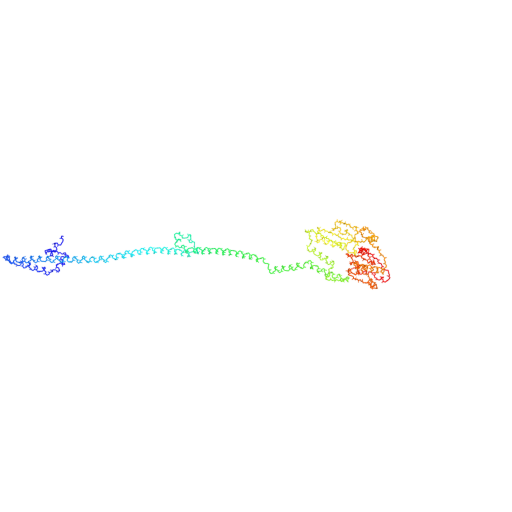.955 1.00 83.38 95 ILE A O 1
ATOM 790 N N . GLU A 1 96 ? -59.361 22.357 105.824 1.00 83.94 96 GLU A N 1
ATOM 791 C CA . GLU A 1 96 ? -60.208 21.833 104.745 1.00 83.94 96 GLU A CA 1
ATOM 792 C C . GLU A 1 96 ? -59.855 22.442 103.380 1.00 83.94 96 GLU A C 1
ATOM 794 O O . GLU A 1 96 ? -59.790 21.731 102.372 1.00 83.94 96 GLU A O 1
ATOM 799 N N . GLU A 1 97 ? -59.536 23.738 103.341 1.00 83.81 97 GLU A N 1
ATOM 800 C CA . GLU A 1 97 ? -59.121 24.414 102.110 1.00 83.81 97 GLU A CA 1
ATOM 801 C C . GLU A 1 97 ? -57.763 23.902 101.595 1.00 83.81 97 GLU A C 1
ATOM 803 O O . GLU A 1 97 ? -57.612 23.623 100.400 1.00 83.81 97 GLU A O 1
ATOM 808 N N . LYS A 1 98 ? -56.794 23.672 102.496 1.00 88.19 98 LYS A N 1
ATOM 809 C CA . LYS A 1 98 ? -55.504 23.042 102.154 1.00 88.19 98 LYS A CA 1
ATOM 810 C C . LYS A 1 98 ? -55.669 21.614 101.633 1.00 88.19 98 LYS A C 1
ATOM 812 O O . LYS A 1 98 ? -54.974 21.216 100.701 1.00 88.19 98 LYS A O 1
ATOM 817 N N . ILE A 1 99 ? -56.596 20.836 102.194 1.00 84.25 99 ILE A N 1
ATOM 818 C CA . ILE A 1 99 ? -56.901 19.488 101.690 1.00 84.25 99 ILE A CA 1
ATOM 819 C C . ILE A 1 99 ? -57.472 19.567 100.269 1.00 84.25 99 ILE A C 1
ATOM 821 O O . ILE A 1 99 ? -57.104 18.766 99.407 1.00 84.25 99 ILE A O 1
ATOM 825 N N . LYS A 1 100 ? -58.352 20.537 99.996 1.00 84.19 100 LYS A N 1
ATOM 826 C CA . LYS A 1 100 ? -58.945 20.727 98.667 1.00 84.19 100 LYS A CA 1
ATOM 827 C C . LYS A 1 100 ? -57.893 21.090 97.614 1.00 84.19 100 LYS A C 1
ATOM 829 O O . LYS A 1 100 ? -57.910 20.508 96.529 1.00 84.19 100 LYS A O 1
ATOM 834 N N . SER A 1 101 ? -56.967 21.998 97.927 1.00 81.62 101 SER A N 1
ATOM 835 C CA . SER A 1 101 ? -55.890 22.373 97.001 1.00 81.62 101 SER A CA 1
ATOM 836 C C . SER A 1 101 ? -54.911 21.221 96.753 1.00 81.62 101 SER A C 1
ATOM 838 O O . SER A 1 101 ? -54.578 20.949 95.600 1.00 81.62 101 SER A O 1
ATOM 840 N N . ALA A 1 102 ? -54.535 20.468 97.792 1.00 82.00 102 ALA A N 1
ATOM 841 C CA . ALA A 1 102 ? -53.687 19.284 97.652 1.00 82.00 102 ALA A CA 1
ATOM 842 C C . ALA A 1 102 ? -54.332 18.207 96.760 1.00 82.00 102 ALA A C 1
ATOM 844 O O . ALA A 1 102 ? -53.672 17.660 95.879 1.00 82.00 102 ALA A O 1
ATOM 845 N N . LYS A 1 103 ? -55.639 17.946 96.916 1.00 85.44 103 LYS A N 1
ATOM 846 C CA . LYS A 1 103 ? -56.377 17.009 96.047 1.00 85.44 103 LYS A CA 1
ATOM 847 C C . LYS A 1 103 ? -56.382 17.441 94.576 1.00 85.44 103 LYS A C 1
ATOM 849 O O . LYS A 1 103 ? -56.279 16.587 93.698 1.00 85.44 103 LYS A O 1
ATOM 854 N N . ALA A 1 104 ? -56.481 18.742 94.297 1.00 82.12 104 ALA A N 1
ATOM 855 C CA . ALA A 1 104 ? -56.437 19.256 92.928 1.00 82.12 104 ALA A CA 1
ATOM 856 C C . ALA A 1 104 ? -55.052 19.073 92.281 1.00 82.12 104 ALA A C 1
ATOM 858 O O . ALA A 1 104 ? -54.973 18.685 91.115 1.00 82.12 104 ALA A O 1
ATOM 859 N N . ILE A 1 105 ? -53.973 19.292 93.042 1.00 86.06 105 ILE A N 1
ATOM 860 C CA . ILE A 1 105 ? -52.596 19.040 92.585 1.00 86.06 105 ILE A CA 1
ATOM 861 C C . ILE A 1 105 ? -52.403 17.550 92.292 1.00 86.06 105 ILE A C 1
ATOM 863 O O . ILE A 1 105 ? -52.015 17.206 91.182 1.00 86.06 105 ILE A O 1
ATOM 867 N N . ILE A 1 106 ? -52.793 16.668 93.220 1.00 82.31 106 ILE A N 1
ATOM 868 C CA . ILE A 1 106 ? -52.716 15.209 93.029 1.00 82.31 106 ILE A CA 1
ATOM 869 C C . ILE A 1 106 ? -53.472 14.773 91.769 1.00 82.31 106 ILE A C 1
ATOM 871 O O . ILE A 1 106 ? -52.980 13.944 91.014 1.00 82.31 106 ILE A O 1
ATOM 875 N N . SER A 1 107 ? -54.651 15.339 91.497 1.00 80.69 107 SER A N 1
ATOM 876 C CA . SER A 1 107 ? -55.397 15.016 90.275 1.00 80.69 107 SER A CA 1
ATOM 877 C C . SER A 1 107 ? -54.656 15.433 89.001 1.00 80.69 107 SER A C 1
ATOM 879 O O . SER A 1 107 ? -54.690 14.696 88.014 1.00 80.69 107 SER A O 1
ATOM 881 N N . LYS A 1 108 ? -53.992 16.594 89.005 1.00 80.19 108 LYS A N 1
ATOM 882 C CA . LYS A 1 108 ? -53.195 17.072 87.868 1.00 80.19 108 LYS A CA 1
ATOM 883 C C . LYS A 1 108 ? -51.935 16.224 87.669 1.00 80.19 108 LYS A C 1
ATOM 885 O O . LYS A 1 108 ? -51.611 15.872 86.533 1.00 80.19 108 LYS A O 1
ATOM 890 N N . ASP A 1 109 ? -51.262 15.879 88.759 1.00 83.69 109 ASP A N 1
ATOM 891 C CA . ASP A 1 109 ? -50.057 15.056 88.731 1.00 83.69 109 ASP A CA 1
ATOM 892 C C . ASP A 1 109 ? -50.390 13.626 88.297 1.00 83.69 109 ASP A C 1
ATOM 894 O O . ASP A 1 109 ? -49.718 13.104 87.416 1.00 83.69 109 ASP A O 1
ATOM 898 N N . ASN A 1 110 ? -51.490 13.037 88.781 1.00 79.31 110 ASN A N 1
ATOM 899 C CA . ASN A 1 110 ? -51.963 11.724 88.328 1.00 79.31 110 ASN A CA 1
ATOM 900 C C . ASN A 1 110 ? -52.240 11.699 86.823 1.00 79.31 110 ASN A C 1
ATOM 902 O O . ASN A 1 110 ? -51.797 10.784 86.141 1.00 79.31 110 ASN A O 1
ATOM 906 N N . LYS A 1 111 ? -52.898 12.730 86.279 1.00 77.75 111 LYS A N 1
ATOM 907 C CA . LYS A 1 111 ? -53.125 12.829 84.830 1.00 77.75 111 LYS A CA 1
ATOM 908 C C . LYS A 1 111 ? -51.810 12.935 84.043 1.00 77.75 111 LYS A C 1
ATOM 910 O O . LYS A 1 111 ? -51.686 12.394 82.944 1.00 77.75 111 LYS A O 1
ATOM 915 N N . SER A 1 112 ? -50.818 13.625 84.606 1.00 75.38 112 SER A N 1
ATOM 916 C CA . SER A 1 112 ? -49.482 13.737 84.007 1.00 75.38 112 SER A CA 1
ATOM 917 C C . SER A 1 112 ? -48.728 12.402 84.071 1.00 75.38 112 SER A C 1
ATOM 919 O O . SER A 1 112 ? -48.111 12.007 83.087 1.00 75.38 112 SER A O 1
ATOM 921 N N . ILE A 1 113 ? -48.839 11.672 85.187 1.00 77.00 113 ILE A N 1
ATOM 922 C CA . ILE A 1 113 ? -48.286 10.323 85.372 1.00 77.00 113 ILE A CA 1
ATOM 923 C C . ILE A 1 113 ? -48.931 9.331 84.402 1.00 77.00 113 ILE A C 1
ATOM 925 O O . ILE A 1 113 ? -48.208 8.569 83.777 1.00 77.00 113 ILE A O 1
ATOM 929 N N . GLU A 1 114 ? -50.254 9.356 84.222 1.00 75.25 114 GLU A N 1
ATOM 930 C CA . GLU A 1 114 ? -50.948 8.507 83.241 1.00 75.25 114 GLU A CA 1
ATOM 931 C C . GLU A 1 114 ? -50.441 8.766 81.818 1.00 75.25 114 GLU A C 1
ATOM 933 O O . GLU A 1 114 ? -50.162 7.827 81.075 1.00 75.25 114 GLU A O 1
ATOM 938 N N . THR A 1 115 ? -50.247 10.039 81.458 1.00 75.31 115 THR A N 1
ATOM 939 C CA . THR A 1 115 ? -49.712 10.420 80.140 1.00 75.31 115 THR A CA 1
ATOM 940 C C . THR A 1 115 ? -48.280 9.904 79.955 1.00 75.31 115 THR A C 1
ATOM 942 O O . THR A 1 115 ? -47.963 9.303 78.930 1.00 75.31 115 THR A O 1
ATOM 945 N N . LEU A 1 116 ? -47.419 10.091 80.963 1.00 78.25 116 LEU A N 1
ATOM 946 C CA . LEU A 1 116 ? -46.039 9.597 80.948 1.00 78.25 116 LEU A CA 1
ATOM 947 C C . LEU A 1 116 ? -45.972 8.065 80.930 1.00 78.25 116 LEU A C 1
ATOM 949 O O . LEU A 1 116 ? -45.142 7.509 80.220 1.00 78.25 116 LEU A O 1
ATOM 953 N N . SER A 1 117 ? -46.854 7.381 81.662 1.00 76.06 117 SER A N 1
ATOM 954 C CA . SER A 1 117 ? -46.952 5.918 81.655 1.00 76.06 117 SER A CA 1
ATOM 955 C C . SER A 1 117 ? -47.312 5.404 80.264 1.00 76.06 117 SER A C 1
ATOM 957 O O . SER A 1 117 ? -46.637 4.514 79.760 1.00 76.06 117 SER A O 1
ATOM 959 N N . GLY A 1 118 ? -48.297 6.023 79.601 1.00 78.81 118 GLY A N 1
ATOM 960 C CA . GLY A 1 118 ? -48.650 5.680 78.223 1.00 78.81 118 GLY A CA 1
ATOM 961 C C . GLY A 1 118 ? -47.485 5.874 77.246 1.00 78.81 118 GLY A C 1
ATOM 962 O O . GLY A 1 118 ? -47.256 5.029 76.385 1.00 78.81 118 GLY A O 1
ATOM 963 N N . MET A 1 119 ? -46.688 6.937 77.410 1.00 78.81 119 MET A N 1
ATOM 964 C CA . MET A 1 119 ? -45.465 7.127 76.618 1.00 78.81 119 MET A CA 1
ATOM 965 C C . MET A 1 119 ? -44.431 6.026 76.881 1.00 78.81 119 MET A C 1
ATOM 967 O O . MET A 1 119 ? -43.862 5.488 75.933 1.00 78.81 119 MET A O 1
ATOM 971 N N . VAL A 1 120 ? -44.193 5.664 78.147 1.00 81.38 120 VAL A N 1
ATOM 972 C CA . VAL A 1 120 ? -43.256 4.586 78.510 1.00 81.38 120 VAL A CA 1
ATOM 973 C C . VAL A 1 120 ? -43.696 3.249 77.916 1.00 81.38 120 VAL A C 1
ATOM 975 O O . VAL A 1 120 ? -42.848 2.513 77.408 1.00 81.38 120 VAL A O 1
ATOM 978 N N . ASP A 1 121 ? -44.993 2.946 77.918 1.00 82.62 121 ASP A N 1
ATOM 979 C CA . ASP A 1 121 ? -45.528 1.718 77.326 1.00 82.62 121 ASP A CA 1
ATOM 980 C C . ASP A 1 121 ? -45.281 1.670 75.809 1.00 82.62 121 ASP A C 1
ATOM 982 O O . ASP A 1 121 ? -44.812 0.655 75.284 1.00 82.62 121 ASP A O 1
ATOM 986 N N . ILE A 1 122 ? -45.501 2.787 75.105 1.00 82.69 122 ILE A N 1
ATOM 987 C CA . ILE A 1 122 ? -45.240 2.900 73.661 1.00 82.69 122 ILE A CA 1
ATOM 988 C C . ILE A 1 122 ? -43.742 2.750 73.365 1.00 82.69 122 ILE A C 1
ATOM 990 O O . ILE A 1 122 ? -43.363 1.957 72.501 1.00 82.69 122 ILE A O 1
ATOM 994 N N . TYR A 1 123 ? -42.868 3.437 74.106 1.00 82.50 123 TYR A N 1
ATOM 995 C CA . TYR A 1 123 ? -41.418 3.286 73.944 1.00 82.50 123 TYR A CA 1
ATOM 996 C C . TYR A 1 123 ? -40.947 1.858 74.240 1.00 82.50 123 TYR A C 1
ATOM 998 O O . TYR A 1 123 ? -40.116 1.318 73.509 1.00 82.50 123 TYR A O 1
ATOM 1006 N N . SER A 1 124 ? -41.513 1.211 75.260 1.00 84.31 124 SER A N 1
ATOM 1007 C CA . SER A 1 124 ? -41.211 -0.185 75.595 1.00 84.31 124 SER A CA 1
ATOM 1008 C C . SER A 1 124 ? -41.617 -1.130 74.463 1.00 84.31 124 SER A C 1
ATOM 1010 O O . SER A 1 124 ? -40.840 -2.008 74.084 1.00 84.31 124 SER A O 1
ATOM 1012 N N . LYS A 1 125 ? -42.786 -0.908 73.847 1.00 84.88 125 LYS A N 1
ATOM 1013 C CA . LYS A 1 125 ? -43.235 -1.635 72.650 1.00 84.88 125 LYS A CA 1
ATOM 1014 C C . LYS A 1 125 ? -42.273 -1.433 71.474 1.00 84.88 125 LYS A C 1
ATOM 1016 O O . LYS A 1 125 ? -41.891 -2.412 70.833 1.00 84.88 125 LYS A O 1
ATOM 1021 N N . CYS A 1 126 ? -41.818 -0.205 71.222 1.00 83.38 126 CYS A N 1
ATOM 1022 C CA . CYS A 1 126 ? -40.825 0.080 70.180 1.00 83.38 126 CYS A CA 1
ATOM 1023 C C . CYS A 1 126 ? -39.490 -0.647 70.428 1.00 83.38 126 CYS A C 1
ATOM 1025 O O . CYS A 1 126 ? -38.934 -1.242 69.504 1.00 83.38 126 CYS A O 1
ATOM 1027 N N . ILE A 1 127 ? -39.002 -0.662 71.673 1.00 83.81 127 ILE A N 1
ATOM 1028 C CA . ILE A 1 127 ? -37.776 -1.380 72.065 1.00 83.81 127 ILE A CA 1
ATOM 1029 C C . ILE A 1 127 ? -37.934 -2.894 71.871 1.00 83.81 127 ILE A C 1
ATOM 1031 O O . ILE A 1 127 ? -37.023 -3.553 71.364 1.00 83.81 127 ILE A O 1
ATOM 1035 N N . MET A 1 128 ? -39.090 -3.458 72.232 1.00 85.75 128 MET A N 1
ATOM 1036 C CA . MET A 1 128 ? -39.371 -4.880 72.014 1.00 85.75 128 MET A CA 1
ATOM 1037 C C . MET A 1 128 ? -39.357 -5.245 70.528 1.00 85.75 128 MET A C 1
ATOM 1039 O O . MET A 1 128 ? -38.767 -6.255 70.151 1.00 85.75 128 MET A O 1
ATOM 1043 N N . LEU A 1 129 ? -39.964 -4.417 69.676 1.00 85.25 129 LEU A N 1
ATOM 1044 C CA . LEU A 1 129 ? -39.960 -4.627 68.228 1.00 85.25 129 LEU A CA 1
ATOM 1045 C C . LEU A 1 129 ? -38.537 -4.571 67.649 1.00 85.25 129 LEU A C 1
ATOM 1047 O O . LEU A 1 129 ? -38.165 -5.453 66.879 1.00 85.25 129 LEU A O 1
ATOM 1051 N N . LEU A 1 130 ? -37.713 -3.612 68.088 1.00 83.19 130 LEU A N 1
ATOM 1052 C CA . LEU A 1 130 ? -36.295 -3.512 67.700 1.00 83.19 130 LEU A CA 1
ATOM 1053 C C . LEU A 1 130 ? -35.445 -4.700 68.164 1.00 83.19 130 LEU A C 1
ATOM 1055 O O . LEU A 1 130 ? -34.401 -4.971 67.580 1.00 83.19 130 LEU A O 1
ATOM 1059 N N . SER A 1 131 ? -35.870 -5.393 69.221 1.00 82.75 131 SER A N 1
ATOM 1060 C CA . SER A 1 131 ? -35.160 -6.565 69.744 1.00 82.75 131 SER A CA 1
ATOM 1061 C C . SER A 1 131 ? -35.456 -7.839 68.946 1.00 82.75 131 SER A C 1
ATOM 1063 O O . SER A 1 131 ? -34.649 -8.766 68.959 1.00 82.75 131 SER A O 1
ATOM 1065 N N . ASN A 1 132 ? -36.602 -7.896 68.262 1.00 81.44 132 ASN A N 1
ATOM 1066 C CA . ASN A 1 132 ? -37.055 -9.081 67.531 1.00 81.44 132 ASN A CA 1
ATOM 1067 C C . ASN A 1 132 ? -36.692 -9.052 66.043 1.00 81.44 132 ASN A C 1
ATOM 1069 O O . ASN A 1 132 ? -36.483 -10.109 65.451 1.00 81.44 132 ASN A O 1
ATOM 1073 N N . GLU A 1 133 ? -36.629 -7.869 65.434 1.00 78.31 133 GLU A N 1
ATOM 1074 C CA . GLU A 1 133 ? -36.339 -7.709 64.011 1.00 78.31 133 GLU A CA 1
ATOM 1075 C C . GLU A 1 133 ? -35.296 -6.602 63.800 1.00 78.31 133 GLU A C 1
ATOM 1077 O O . GLU A 1 133 ? -35.381 -5.546 64.431 1.00 78.31 133 GLU A O 1
ATOM 1082 N N . PRO A 1 134 ? -34.304 -6.796 62.913 1.00 66.88 134 PRO A N 1
ATOM 1083 C CA . PRO A 1 134 ? -33.420 -5.715 62.517 1.00 66.88 134 PRO A CA 1
ATOM 1084 C C . PRO A 1 134 ? -34.199 -4.694 61.675 1.00 66.88 134 PRO A C 1
ATOM 1086 O O . PRO A 1 134 ? -34.573 -4.956 60.535 1.00 66.88 134 PRO A O 1
ATOM 1089 N N . TYR A 1 135 ? -34.394 -3.507 62.247 1.00 79.00 135 TYR A N 1
ATOM 1090 C CA . TYR A 1 135 ? -35.034 -2.342 61.625 1.00 79.00 135 TYR A CA 1
ATOM 1091 C C . TYR A 1 135 ? -36.530 -2.524 61.235 1.00 79.00 135 TYR A C 1
ATOM 1093 O O . TYR A 1 135 ? -36.892 -2.331 60.066 1.00 79.00 135 TYR A O 1
ATOM 1101 N N . PRO A 1 136 ? -37.429 -2.802 62.207 1.00 81.44 136 PRO A N 1
ATOM 1102 C CA . PRO A 1 136 ? -38.866 -2.999 61.990 1.00 81.44 136 PRO A CA 1
ATOM 1103 C C . PRO A 1 136 ? -39.562 -1.782 61.362 1.00 81.44 136 PRO A C 1
ATOM 1105 O O . PRO A 1 136 ? -39.162 -0.629 61.567 1.00 81.44 136 PRO A O 1
ATOM 1108 N N . ASP A 1 137 ? -40.636 -2.036 60.611 1.00 83.00 137 ASP A N 1
ATOM 1109 C CA . ASP A 1 137 ? -41.461 -0.989 60.001 1.00 83.00 137 ASP A CA 1
ATOM 1110 C C . ASP A 1 137 ? -42.530 -0.458 60.964 1.00 83.00 137 ASP A C 1
ATOM 1112 O O . ASP A 1 137 ? -43.662 -0.945 61.023 1.00 83.00 137 ASP A O 1
ATOM 1116 N N . PHE A 1 138 ? -42.178 0.568 61.732 1.00 83.19 138 PHE A N 1
ATOM 1117 C CA . PHE A 1 138 ? -43.100 1.166 62.694 1.00 83.19 138 PHE A CA 1
ATOM 1118 C C . PHE A 1 138 ? -44.324 1.842 62.063 1.00 83.19 138 PHE A C 1
ATOM 1120 O O . PHE A 1 138 ? -45.338 1.972 62.745 1.00 83.19 138 PHE A O 1
ATOM 1127 N N . ASP A 1 139 ? -44.291 2.211 60.775 1.00 75.56 139 ASP A N 1
ATOM 1128 C CA . ASP A 1 139 ? -45.478 2.759 60.103 1.00 75.56 139 ASP A CA 1
ATOM 1129 C C . ASP A 1 139 ? -46.583 1.705 59.947 1.00 75.56 139 ASP A C 1
ATOM 1131 O O . ASP A 1 139 ? -47.767 2.048 59.925 1.00 75.56 139 ASP A O 1
ATOM 1135 N N . VAL A 1 140 ? -46.201 0.429 59.859 1.00 79.31 140 VAL A N 1
ATOM 1136 C CA . VAL A 1 140 ? -47.124 -0.711 59.782 1.00 79.31 140 VAL A CA 1
ATOM 1137 C C . VAL A 1 140 ? -47.475 -1.235 61.177 1.00 79.31 140 VAL A C 1
ATOM 1139 O O . VAL A 1 140 ? -48.595 -1.685 61.405 1.00 79.31 140 VAL A O 1
ATOM 1142 N N . LEU A 1 141 ? -46.518 -1.199 62.106 1.00 82.56 141 LEU A N 1
ATOM 1143 C CA . LEU A 1 141 ? -46.617 -1.879 63.404 1.00 82.56 141 LEU A CA 1
ATOM 1144 C C . LEU A 1 141 ? -47.222 -1.021 64.528 1.00 82.56 141 LEU A C 1
ATOM 1146 O O . LEU A 1 141 ? -47.652 -1.570 65.546 1.00 82.56 141 LEU A O 1
ATOM 1150 N N . LEU A 1 142 ? -47.252 0.304 64.367 1.00 83.38 142 LEU A N 1
ATOM 1151 C CA . LEU A 1 142 ? -47.900 1.233 65.295 1.00 83.38 142 LEU A CA 1
ATOM 1152 C C . LEU A 1 142 ? -49.227 1.742 64.720 1.00 83.38 142 LEU A C 1
ATOM 1154 O O . LEU A 1 142 ? -49.378 1.911 63.510 1.00 83.38 142 LEU A O 1
ATOM 1158 N N . SER A 1 143 ? -50.185 2.015 65.599 1.00 81.69 143 SER A N 1
ATOM 1159 C CA . SER A 1 143 ? -51.422 2.727 65.265 1.00 81.69 143 SER A CA 1
ATOM 1160 C C . SER A 1 143 ? -51.170 4.227 65.071 1.00 81.69 143 SER A C 1
ATOM 1162 O O . SER A 1 143 ? -50.153 4.762 65.514 1.00 81.69 143 SER A O 1
ATOM 1164 N N . ASP A 1 144 ? -52.091 4.933 64.414 1.00 77.50 144 ASP A N 1
ATOM 1165 C CA . ASP A 1 144 ? -51.911 6.360 64.107 1.00 77.50 144 ASP A CA 1
ATOM 1166 C C . ASP A 1 144 ? -51.863 7.249 65.364 1.00 77.50 144 ASP A C 1
ATOM 1168 O O . ASP A 1 144 ? -51.136 8.242 65.390 1.00 77.50 144 ASP A O 1
ATOM 1172 N N . GLU A 1 145 ? -52.557 6.852 66.435 1.00 75.38 145 GLU A N 1
ATOM 1173 C CA . GLU A 1 145 ? -52.504 7.517 67.745 1.00 75.38 145 GLU A CA 1
ATOM 1174 C C . GLU A 1 145 ? -51.130 7.341 68.415 1.00 75.38 145 GLU A C 1
ATOM 1176 O O . GLU A 1 145 ? -50.560 8.301 68.932 1.00 75.38 145 GLU A O 1
ATOM 1181 N N . GLU A 1 146 ? -50.548 6.138 68.346 1.00 78.94 146 GLU A N 1
ATOM 1182 C CA . GLU A 1 146 ? -49.204 5.858 68.872 1.00 78.94 146 GLU A CA 1
ATOM 1183 C C . GLU A 1 146 ? -48.126 6.627 68.089 1.00 78.94 146 GLU A C 1
ATOM 1185 O O . GLU A 1 146 ? -47.209 7.188 68.688 1.00 78.94 146 GLU A O 1
ATOM 1190 N N . LYS A 1 147 ? -48.257 6.723 66.758 1.00 77.19 147 LYS A N 1
ATOM 1191 C CA . LYS A 1 147 ? -47.321 7.477 65.903 1.00 77.19 147 LYS A CA 1
ATOM 1192 C C . LYS A 1 147 ? -47.292 8.965 66.232 1.00 77.19 147 LYS A C 1
ATOM 1194 O O . LYS A 1 147 ? -46.233 9.578 66.141 1.00 77.19 147 LYS A O 1
ATOM 1199 N N . GLN A 1 148 ? -48.428 9.552 66.608 1.00 77.50 148 GLN A N 1
ATOM 1200 C CA . GLN A 1 148 ? -48.501 10.974 66.949 1.00 77.50 148 GLN A CA 1
ATOM 1201 C C . GLN A 1 148 ? -47.714 11.306 68.227 1.00 77.50 148 GLN A C 1
ATOM 1203 O O . GLN A 1 148 ? -47.228 12.425 68.375 1.00 77.50 148 GLN A O 1
ATOM 1208 N N . ILE A 1 149 ? -47.562 10.332 69.128 1.00 75.50 149 ILE A N 1
ATOM 1209 C CA . ILE A 1 149 ? -46.873 10.489 70.414 1.00 75.50 149 ILE A CA 1
ATOM 1210 C C . ILE A 1 149 ? -45.345 10.426 70.258 1.00 75.50 149 ILE A C 1
ATOM 1212 O O . ILE A 1 149 ? -44.643 11.150 70.955 1.00 75.50 149 ILE A O 1
ATOM 1216 N N . VAL A 1 150 ? -44.834 9.600 69.338 1.00 76.50 150 VAL A N 1
ATOM 1217 C CA . VAL A 1 150 ? -43.387 9.373 69.098 1.00 76.50 150 VAL A CA 1
ATOM 1218 C C . VAL A 1 150 ? -42.924 9.866 67.716 1.00 76.50 150 VAL A C 1
ATOM 1220 O O . VAL A 1 150 ? -41.996 9.332 67.106 1.00 76.50 150 VAL A O 1
ATOM 1223 N N . GLY A 1 151 ? -43.638 10.848 67.162 1.00 73.25 151 GLY A N 1
ATOM 1224 C CA . GLY A 1 151 ? -43.530 11.233 65.754 1.00 73.25 151 GLY A CA 1
ATOM 1225 C C . GLY A 1 151 ? -42.178 11.824 65.345 1.00 73.25 151 GLY A C 1
ATOM 1226 O O . GLY A 1 151 ? -41.732 11.581 64.221 1.00 73.25 151 GLY A O 1
ATOM 1227 N N . GLU A 1 152 ? -41.509 12.570 66.231 1.00 74.12 152 GLU A N 1
ATOM 1228 C CA . GLU A 1 152 ? -40.200 13.167 65.929 1.00 74.12 152 GLU A CA 1
ATOM 1229 C C . GLU A 1 152 ? -39.125 12.078 65.800 1.00 74.12 152 GLU A C 1
ATOM 1231 O O . GLU A 1 152 ? -38.448 11.994 64.772 1.00 74.12 152 GLU A O 1
ATOM 1236 N N . GLU A 1 153 ? -39.039 11.171 66.771 1.00 77.56 153 GLU A N 1
ATOM 1237 C CA . GLU A 1 153 ? -38.066 10.078 66.813 1.00 77.56 153 GLU A CA 1
ATOM 1238 C C . GLU A 1 153 ? -38.290 9.050 65.692 1.00 77.56 153 GLU A C 1
ATOM 1240 O O . GLU A 1 153 ? -37.334 8.546 65.090 1.00 77.56 153 GLU A O 1
ATOM 1245 N N . LEU A 1 154 ? -39.554 8.769 65.354 1.00 80.56 154 LEU A N 1
ATOM 1246 C CA . LEU A 1 154 ? -39.909 7.884 64.242 1.00 80.56 154 LEU A CA 1
ATOM 1247 C C . LEU A 1 154 ? -39.467 8.437 62.886 1.00 80.56 154 LEU A C 1
ATOM 1249 O O . LEU A 1 154 ? -39.099 7.663 61.997 1.00 80.56 154 LEU A O 1
ATOM 1253 N N . SER A 1 155 ? -39.489 9.759 62.711 1.00 79.12 155 SER A N 1
ATOM 1254 C CA . SER A 1 155 ? -39.128 10.389 61.440 1.00 79.12 155 SER A CA 1
ATOM 1255 C C . SER A 1 155 ? -37.647 10.187 61.098 1.00 79.12 155 SER A C 1
ATOM 1257 O O . SER A 1 155 ? -37.306 9.792 59.975 1.00 79.12 155 SER A O 1
ATOM 1259 N N . ASP A 1 156 ? -36.769 10.357 62.087 1.00 81.75 156 ASP A N 1
ATOM 1260 C CA . ASP A 1 156 ? -35.334 10.144 61.936 1.00 81.75 156 ASP A CA 1
ATOM 1261 C C . ASP A 1 156 ? -34.996 8.668 61.750 1.00 81.75 156 ASP A C 1
ATOM 1263 O O . ASP A 1 156 ? -34.215 8.313 60.859 1.00 81.75 156 ASP A O 1
ATOM 1267 N N . TYR A 1 157 ? -35.642 7.794 62.523 1.00 85.31 157 TYR A N 1
ATOM 1268 C CA . TYR A 1 157 ? -35.508 6.354 62.357 1.00 85.31 157 TYR A CA 1
ATOM 1269 C C . TYR A 1 157 ? -35.909 5.907 60.945 1.00 85.31 157 TYR A C 1
ATOM 1271 O O . TYR A 1 157 ? -35.158 5.187 60.285 1.00 85.31 157 TYR A O 1
ATOM 1279 N N . LYS A 1 158 ? -37.053 6.379 60.433 1.00 84.06 158 LYS A N 1
ATOM 1280 C CA . LYS A 1 158 ? -37.538 6.054 59.085 1.00 84.06 158 LYS A CA 1
ATOM 1281 C C . LYS A 1 158 ? -36.542 6.479 58.010 1.00 84.06 158 LYS A C 1
ATOM 1283 O O . LYS A 1 158 ? -36.272 5.717 57.079 1.00 84.06 158 LYS A O 1
ATOM 1288 N N . ARG A 1 159 ? -35.959 7.673 58.143 1.00 86.31 159 ARG A N 1
ATOM 1289 C CA . ARG A 1 159 ? -34.906 8.152 57.239 1.00 86.31 159 ARG A CA 1
ATOM 1290 C C . ARG A 1 159 ? -33.698 7.213 57.248 1.00 86.31 159 ARG A C 1
ATOM 1292 O O . ARG A 1 159 ? -33.256 6.798 56.178 1.00 86.31 159 ARG A O 1
ATOM 1299 N N . LEU A 1 160 ? -33.186 6.858 58.426 1.00 86.62 160 LEU A N 1
ATOM 1300 C CA . LEU A 1 160 ? -32.029 5.966 58.568 1.00 86.62 160 LEU A CA 1
ATOM 1301 C C . LEU A 1 160 ? -32.317 4.551 58.050 1.00 86.62 160 LEU A C 1
ATOM 1303 O O . LEU A 1 160 ? -31.495 3.990 57.327 1.00 86.62 160 LEU A O 1
ATOM 1307 N N . ARG A 1 161 ? -33.503 4.007 58.341 1.00 87.25 161 ARG A N 1
ATOM 1308 C CA . ARG A 1 161 ? -33.979 2.711 57.837 1.00 87.25 161 ARG A CA 1
ATOM 1309 C C . ARG A 1 161 ? -33.981 2.674 56.309 1.00 87.25 161 ARG A C 1
ATOM 1311 O O . ARG A 1 161 ? -33.444 1.744 55.715 1.00 87.25 161 ARG A O 1
ATOM 1318 N N . ASN A 1 162 ? -34.522 3.705 55.663 1.00 85.75 162 ASN A N 1
ATOM 1319 C CA . ASN A 1 162 ? -34.553 3.787 54.201 1.00 85.75 162 ASN A CA 1
ATOM 1320 C C . ASN A 1 162 ? -33.146 3.845 53.590 1.00 85.75 162 ASN A C 1
ATOM 1322 O O . ASN A 1 162 ? -32.893 3.194 52.577 1.00 85.75 162 ASN A O 1
ATOM 1326 N N . VAL A 1 163 ? -32.226 4.594 54.208 1.00 87.81 163 VAL A N 1
ATOM 1327 C CA . VAL A 1 163 ? -30.817 4.631 53.784 1.00 87.81 163 VAL A CA 1
ATOM 1328 C C . VAL A 1 163 ? -30.180 3.250 53.928 1.00 87.81 163 VAL A C 1
ATOM 1330 O O . VAL A 1 163 ? -29.545 2.785 52.986 1.00 87.81 163 VAL A O 1
ATOM 1333 N N . TYR A 1 164 ? -30.395 2.570 55.058 1.00 88.62 164 TYR A N 1
ATOM 1334 C CA . TYR A 1 164 ? -29.888 1.217 55.283 1.00 88.62 164 TYR A CA 1
ATOM 1335 C C . TYR A 1 164 ? -30.384 0.233 54.218 1.00 88.62 164 TYR A C 1
ATOM 1337 O O . TYR A 1 164 ? -29.562 -0.406 53.567 1.00 88.62 164 TYR A O 1
ATOM 1345 N N . TYR A 1 165 ? -31.698 0.141 53.981 1.00 86.88 165 TYR A N 1
ATOM 1346 C CA . TYR A 1 165 ? -32.239 -0.799 52.992 1.00 86.88 165 TYR A CA 1
ATOM 1347 C C . TYR A 1 165 ? -31.776 -0.485 51.572 1.00 86.88 165 TYR A C 1
ATOM 1349 O O . TYR A 1 165 ? -31.489 -1.409 50.812 1.00 86.88 165 TYR A O 1
ATOM 1357 N N . LYS A 1 166 ? -31.650 0.799 51.213 1.00 87.94 166 LYS A N 1
ATOM 1358 C CA . LYS A 1 166 ? -31.091 1.192 49.918 1.00 87.94 166 LYS A CA 1
ATOM 1359 C C . LYS A 1 166 ? -29.654 0.686 49.769 1.00 87.94 166 LYS A C 1
ATOM 1361 O O . LYS A 1 166 ? -29.365 -0.021 48.807 1.00 87.94 166 LYS A O 1
ATOM 1366 N N . SER A 1 167 ? -28.790 0.980 50.739 1.00 88.56 167 SER A N 1
ATOM 1367 C CA . SER A 1 167 ? -27.395 0.529 50.726 1.00 88.56 167 SER A CA 1
ATOM 1368 C C . SER A 1 167 ? -27.277 -0.997 50.760 1.00 88.56 167 SER A C 1
ATOM 1370 O O . SER A 1 167 ? -26.454 -1.565 50.052 1.00 88.56 167 SER A O 1
ATOM 1372 N N . ASN A 1 168 ? -28.111 -1.689 51.539 1.00 89.56 168 ASN A N 1
ATOM 1373 C CA . ASN A 1 168 ? -28.087 -3.148 51.639 1.00 89.56 168 ASN A CA 1
ATOM 1374 C C . ASN A 1 168 ? -28.517 -3.825 50.327 1.00 89.56 168 ASN A C 1
ATOM 1376 O O . ASN A 1 168 ? -27.918 -4.817 49.910 1.00 89.56 168 ASN A O 1
ATOM 1380 N N . ASN A 1 169 ? -29.515 -3.265 49.638 1.00 89.19 169 ASN A N 1
ATOM 1381 C CA . ASN A 1 169 ? -29.922 -3.733 48.313 1.00 89.19 169 ASN A CA 1
ATOM 1382 C C . ASN A 1 169 ? -28.816 -3.508 47.271 1.00 89.19 169 ASN A C 1
ATOM 1384 O O . ASN A 1 169 ? -28.554 -4.397 46.463 1.00 89.19 169 ASN A O 1
ATOM 1388 N N . GLU A 1 170 ? -28.137 -2.356 47.312 1.00 92.56 170 GLU A N 1
ATOM 1389 C CA . GLU A 1 170 ? -26.976 -2.082 46.454 1.00 92.56 170 GLU A CA 1
ATOM 1390 C C . GLU A 1 170 ? -25.837 -3.080 46.714 1.00 92.56 170 GLU A C 1
ATOM 1392 O O . GLU A 1 170 ? -25.306 -3.659 45.766 1.00 92.56 170 GLU A O 1
ATOM 1397 N N . ILE A 1 171 ? -25.509 -3.353 47.983 1.00 92.75 171 ILE A N 1
ATOM 1398 C CA . ILE A 1 171 ? -24.511 -4.366 48.364 1.00 92.75 171 ILE A CA 1
ATOM 1399 C C . ILE A 1 171 ? -24.902 -5.739 47.813 1.00 92.75 171 ILE A C 1
ATOM 1401 O O . ILE A 1 171 ? -24.086 -6.385 47.161 1.00 92.75 171 ILE A O 1
ATOM 1405 N N . THR A 1 172 ? -26.155 -6.156 47.998 1.00 93.12 172 THR A N 1
ATOM 1406 C CA . THR A 1 172 ? -26.644 -7.462 47.526 1.00 93.12 172 THR A CA 1
ATOM 1407 C C . THR A 1 172 ? -26.510 -7.595 46.002 1.00 93.12 172 THR A C 1
ATOM 1409 O O . THR A 1 172 ? -26.035 -8.614 45.498 1.00 93.12 172 THR A O 1
ATOM 1412 N N . ALA A 1 173 ? -26.864 -6.548 45.247 1.00 92.56 173 ALA A N 1
ATOM 1413 C CA . ALA A 1 173 ? -26.726 -6.531 43.790 1.00 92.56 173 ALA A CA 1
ATOM 1414 C C . ALA A 1 173 ? -25.254 -6.582 43.335 1.00 92.56 173 ALA A C 1
ATOM 1416 O O . ALA A 1 173 ? -24.908 -7.286 42.378 1.00 92.56 173 ALA A O 1
ATOM 1417 N N . LEU A 1 174 ? -24.369 -5.865 44.035 1.00 94.06 174 LEU A N 1
ATOM 1418 C CA . LEU A 1 174 ? -22.930 -5.891 43.774 1.00 94.06 174 LEU A CA 1
ATOM 1419 C C . LEU A 1 174 ? -22.320 -7.261 44.080 1.00 94.06 174 LEU A C 1
ATOM 1421 O O . LEU A 1 174 ? -21.511 -7.753 43.295 1.00 94.06 174 LEU A O 1
ATOM 1425 N N . GLU A 1 175 ? -22.721 -7.912 45.171 1.00 95.38 175 GLU A N 1
ATOM 1426 C CA . GLU A 1 175 ? -22.267 -9.264 45.510 1.00 95.38 175 GLU A CA 1
ATOM 1427 C C . GLU A 1 175 ? -22.689 -10.289 44.458 1.00 95.38 175 GLU A C 1
ATOM 1429 O O . GLU A 1 175 ? -21.878 -11.123 44.048 1.00 95.38 175 GLU A O 1
ATOM 1434 N N . GLN A 1 176 ? -23.924 -10.191 43.962 1.00 94.94 176 GLN A N 1
ATOM 1435 C CA . GLN A 1 176 ? -24.403 -11.045 42.880 1.00 94.94 176 GLN A CA 1
ATOM 1436 C C . GLN A 1 176 ? -23.602 -10.820 41.590 1.00 94.94 176 GLN A C 1
ATOM 1438 O O . GLN A 1 176 ? -23.169 -11.780 40.951 1.00 94.94 176 GLN A O 1
ATOM 1443 N N . THR A 1 177 ? -23.321 -9.559 41.250 1.00 93.25 177 THR A N 1
ATOM 1444 C CA . THR A 1 177 ? -22.490 -9.197 40.091 1.00 93.25 177 THR A CA 1
ATOM 1445 C C . THR A 1 177 ? -21.068 -9.741 40.229 1.00 93.25 177 THR A C 1
ATOM 1447 O O . THR A 1 177 ? -20.548 -10.357 39.301 1.00 93.25 177 THR A O 1
ATOM 1450 N N . ARG A 1 178 ? -20.446 -9.580 41.404 1.00 94.12 178 ARG A N 1
ATOM 1451 C CA . ARG A 1 178 ? -19.114 -10.121 41.704 1.00 94.12 178 ARG A CA 1
ATOM 1452 C C . ARG A 1 178 ? -19.076 -11.635 41.510 1.00 94.12 178 ARG A C 1
ATOM 1454 O O . ARG A 1 178 ? -18.128 -12.143 40.922 1.00 94.12 178 ARG A O 1
ATOM 1461 N N .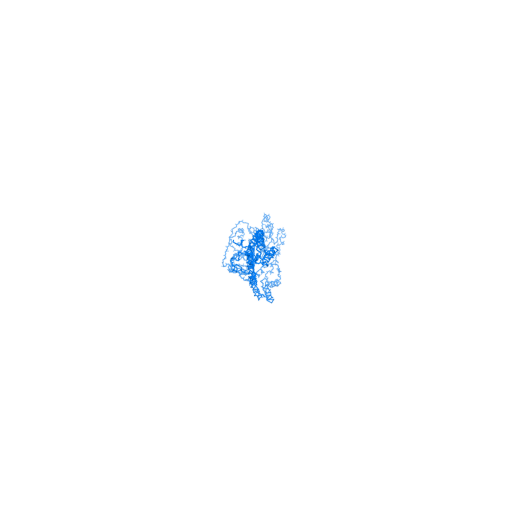 ASN A 1 179 ? -20.088 -12.353 41.994 1.00 94.62 179 ASN A N 1
ATOM 1462 C CA . ASN A 1 179 ? -20.142 -13.808 41.868 1.00 94.62 179 ASN A CA 1
ATOM 1463 C C . ASN A 1 179 ? -20.277 -14.250 40.400 1.00 94.62 179 ASN A C 1
ATOM 1465 O O . ASN A 1 179 ? -19.590 -15.183 39.996 1.00 94.62 179 ASN A O 1
ATOM 1469 N N . ASN A 1 180 ? -21.081 -13.550 39.591 1.00 93.31 180 ASN A N 1
ATOM 1470 C CA . ASN A 1 180 ? -21.179 -13.816 38.151 1.00 93.31 180 ASN A CA 1
ATOM 1471 C C . ASN A 1 180 ? -19.836 -13.595 37.438 1.00 93.31 180 ASN A C 1
ATOM 1473 O O . ASN A 1 180 ? -19.395 -14.459 36.685 1.00 93.31 180 ASN A O 1
ATOM 1477 N N . LEU A 1 181 ? -19.151 -12.485 37.734 1.00 93.31 181 LEU A N 1
ATOM 1478 C CA . LEU A 1 181 ? -17.827 -12.194 37.171 1.00 93.31 181 LEU A CA 1
ATOM 1479 C C . LEU A 1 181 ? -16.781 -13.244 37.573 1.00 93.31 181 LEU A C 1
ATOM 1481 O O . LEU A 1 181 ? -15.928 -13.597 36.767 1.00 93.31 181 LEU A O 1
ATOM 1485 N N . LEU A 1 182 ? -16.834 -13.772 38.800 1.00 93.94 182 LEU A N 1
ATOM 1486 C CA . LEU A 1 182 ? -15.930 -14.845 39.229 1.00 93.94 182 LEU A CA 1
ATOM 1487 C C . LEU A 1 182 ? -16.153 -16.145 38.443 1.00 93.94 182 LEU A C 1
ATOM 1489 O O . LEU A 1 182 ? -15.177 -16.809 38.101 1.00 93.94 182 LEU A O 1
ATOM 1493 N N . ILE A 1 183 ? -17.408 -16.490 38.136 1.00 93.00 183 ILE A N 1
ATOM 1494 C CA . ILE A 1 183 ? -17.736 -17.647 37.288 1.00 93.00 183 ILE A CA 1
ATOM 1495 C C . ILE A 1 183 ? -17.170 -17.439 35.880 1.00 93.00 183 ILE A C 1
ATOM 1497 O O . ILE A 1 183 ? -16.485 -18.319 35.364 1.00 93.00 183 ILE A O 1
ATOM 1501 N N . GLU A 1 184 ? -17.395 -16.262 35.297 1.00 89.81 184 GLU A N 1
ATOM 1502 C CA . GLU A 1 184 ? -16.901 -15.908 33.964 1.00 89.81 184 GLU A CA 1
ATOM 1503 C C . GLU A 1 184 ? -15.363 -15.945 33.898 1.00 89.81 184 GLU A C 1
ATOM 1505 O O . GLU A 1 184 ? -14.788 -16.519 32.975 1.00 89.81 184 GLU A O 1
ATOM 1510 N N . ILE A 1 185 ? -14.672 -15.427 34.921 1.00 87.06 185 ILE A N 1
ATOM 1511 C CA . ILE A 1 185 ? -13.207 -15.511 35.032 1.00 87.06 185 ILE A CA 1
ATOM 1512 C C . ILE A 1 185 ? -12.730 -16.968 35.065 1.00 87.06 185 ILE A C 1
ATOM 1514 O O . ILE A 1 185 ? -11.757 -17.302 34.388 1.00 87.06 185 ILE A O 1
ATOM 1518 N N . GLU A 1 186 ? -13.373 -17.842 35.841 1.00 88.69 186 GLU A N 1
ATOM 1519 C CA . GLU A 1 186 ? -13.012 -19.266 35.889 1.00 88.69 186 GLU A CA 1
ATOM 1520 C C . GLU A 1 186 ? -13.286 -19.983 34.558 1.00 88.69 186 GLU A C 1
ATOM 1522 O O . GLU A 1 186 ? -12.520 -20.863 34.166 1.00 88.69 186 GLU A O 1
ATOM 1527 N N . GLU A 1 187 ? -14.325 -19.593 33.815 1.00 87.38 187 GLU A N 1
ATOM 1528 C CA . GLU A 1 187 ? -14.542 -20.079 32.449 1.00 87.38 187 GLU A CA 1
ATOM 1529 C C . GLU A 1 187 ? -13.451 -19.604 31.484 1.00 87.38 187 GLU A C 1
ATOM 1531 O O . GLU A 1 187 ? -12.913 -20.418 30.729 1.00 87.38 187 GLU A O 1
ATOM 1536 N N . PHE A 1 188 ? -13.057 -18.329 31.537 1.00 82.69 188 PHE A N 1
ATOM 1537 C CA . PHE A 1 188 ? -11.970 -17.806 30.709 1.00 82.69 188 PHE A CA 1
ATOM 1538 C C . PHE A 1 188 ? -10.627 -18.458 31.033 1.00 82.69 188 PHE A C 1
ATOM 1540 O O . PHE A 1 188 ? -9.898 -18.814 30.110 1.00 82.69 188 PHE A O 1
ATOM 1547 N N . LYS A 1 189 ? -10.312 -18.692 32.314 1.00 80.62 189 LYS A N 1
ATOM 1548 C CA . LYS A 1 189 ? -9.075 -19.376 32.732 1.00 80.62 189 LYS A CA 1
ATOM 1549 C C . LYS A 1 189 ? -8.916 -20.765 32.120 1.00 80.62 189 LYS A C 1
ATOM 1551 O O . LYS A 1 189 ? -7.790 -21.162 31.849 1.00 80.62 189 LYS A O 1
ATOM 1556 N N . LYS A 1 190 ? -10.012 -21.488 31.858 1.00 78.31 190 LYS A N 1
ATOM 1557 C CA . LYS A 1 190 ? -9.967 -22.793 31.167 1.00 78.31 190 LYS A CA 1
ATOM 1558 C C . LYS A 1 190 ? -9.512 -22.693 29.710 1.00 78.31 190 LYS A C 1
ATOM 1560 O O . LYS A 1 190 ? -9.082 -23.692 29.151 1.00 78.31 190 LYS A O 1
ATOM 1565 N N . HIS A 1 191 ? -9.645 -21.515 29.106 1.00 76.25 191 HIS A N 1
ATOM 1566 C CA . HIS A 1 191 ? -9.283 -21.233 27.719 1.00 76.25 191 HIS A CA 1
ATOM 1567 C C . HIS A 1 191 ? -8.004 -20.395 27.613 1.00 76.25 191 HIS A C 1
ATOM 1569 O O . HIS A 1 191 ? -7.614 -20.021 26.507 1.00 76.25 191 HIS A O 1
ATOM 1575 N N . VAL A 1 192 ? -7.361 -20.070 28.743 1.00 77.88 192 VAL A N 1
ATOM 1576 C CA . VAL A 1 192 ? -6.042 -19.439 28.726 1.00 77.88 192 VAL A CA 1
ATOM 1577 C C . VAL A 1 192 ? -5.059 -20.484 28.201 1.00 77.88 192 VAL A C 1
ATOM 1579 O O . VAL A 1 192 ? -4.965 -21.553 28.806 1.00 77.88 192 VAL A O 1
ATOM 1582 N N . PRO A 1 193 ? -4.353 -20.199 27.093 1.00 76.81 193 PRO A N 1
ATOM 1583 C CA . PRO A 1 193 ? -3.361 -21.114 26.548 1.00 76.81 193 PRO A CA 1
ATOM 1584 C C . PRO A 1 193 ? -2.320 -21.423 27.624 1.00 76.81 193 PRO A C 1
ATOM 1586 O O . PRO A 1 193 ? -1.817 -20.501 28.276 1.00 76.81 193 PRO A O 1
ATOM 1589 N N . ASP A 1 194 ? -2.014 -22.700 27.832 1.00 82.31 194 ASP A N 1
ATOM 1590 C CA . ASP A 1 194 ? -0.968 -23.077 28.778 1.00 82.31 194 ASP A CA 1
ATOM 1591 C C . ASP A 1 194 ? 0.433 -22.724 28.225 1.00 82.31 194 ASP A C 1
ATOM 1593 O O . ASP A 1 194 ? 0.586 -22.265 27.089 1.00 82.31 194 ASP A O 1
ATOM 1597 N N . GLU A 1 195 ? 1.495 -22.894 29.023 1.00 85.12 195 GLU A N 1
ATOM 1598 C CA . GLU A 1 195 ? 2.863 -22.584 28.564 1.00 85.12 195 GLU A CA 1
ATOM 1599 C C . GLU A 1 195 ? 3.248 -23.351 27.290 1.00 85.12 195 GLU A C 1
ATOM 1601 O O . GLU A 1 195 ? 4.024 -22.850 26.472 1.00 85.12 195 GLU A O 1
ATOM 1606 N N . LYS A 1 196 ? 2.691 -24.552 27.097 1.00 86.75 196 LYS A N 1
ATOM 1607 C CA . LYS A 1 196 ? 2.949 -25.381 25.925 1.00 86.75 196 LYS A CA 1
ATOM 1608 C C . LYS A 1 196 ? 2.208 -24.839 24.706 1.00 86.75 196 LYS A C 1
ATOM 1610 O O . LYS A 1 196 ? 2.808 -24.767 23.637 1.00 86.75 196 LYS A O 1
ATOM 1615 N N . ASP A 1 197 ? 0.960 -24.409 24.859 1.00 83.56 197 ASP A N 1
ATOM 1616 C CA . ASP A 1 197 ? 0.193 -23.751 23.802 1.00 83.56 197 ASP A CA 1
ATOM 1617 C C . ASP A 1 197 ? 0.862 -22.440 23.372 1.00 83.56 197 ASP A C 1
ATOM 1619 O O . ASP A 1 197 ? 1.038 -22.198 22.179 1.00 83.56 197 ASP A O 1
ATOM 1623 N N . ILE A 1 198 ? 1.310 -21.617 24.329 1.00 85.44 198 ILE A N 1
ATOM 1624 C CA . ILE A 1 198 ? 2.056 -20.379 24.047 1.00 85.44 198 ILE A CA 1
ATOM 1625 C C . ILE A 1 198 ? 3.353 -20.693 23.294 1.00 85.44 198 ILE A C 1
ATOM 1627 O O . ILE A 1 198 ? 3.689 -20.006 22.327 1.00 85.44 198 ILE A O 1
ATOM 1631 N N . HIS A 1 199 ? 4.081 -21.733 23.708 1.00 89.06 199 HIS A N 1
ATOM 1632 C CA . HIS A 1 199 ? 5.292 -22.166 23.020 1.00 89.06 199 HIS A CA 1
ATOM 1633 C C . HIS A 1 199 ? 5.003 -22.588 21.573 1.00 89.06 199 HIS A C 1
ATOM 1635 O O . HIS A 1 199 ? 5.660 -22.092 20.661 1.00 89.06 199 HIS A O 1
ATOM 1641 N N . ILE A 1 200 ? 3.970 -23.406 21.348 1.00 87.75 200 ILE A N 1
ATOM 1642 C CA . ILE A 1 200 ? 3.542 -23.835 20.008 1.00 87.75 200 ILE A CA 1
ATOM 1643 C C . ILE A 1 200 ? 3.115 -22.637 19.152 1.00 87.75 200 ILE A C 1
ATOM 1645 O O . ILE A 1 200 ? 3.468 -22.568 17.975 1.00 87.75 200 ILE A O 1
ATOM 1649 N N . ILE A 1 201 ? 2.374 -21.677 19.715 1.00 85.62 201 ILE A N 1
ATOM 1650 C CA . ILE A 1 201 ? 1.968 -20.453 19.010 1.00 85.62 201 ILE A CA 1
ATOM 1651 C C . ILE A 1 201 ? 3.203 -19.663 18.574 1.00 85.62 201 ILE A C 1
ATOM 1653 O O . ILE A 1 201 ? 3.287 -19.262 17.414 1.00 85.62 201 ILE A O 1
ATOM 1657 N N . ASN A 1 202 ? 4.177 -19.475 19.464 1.00 87.69 202 ASN A N 1
ATOM 1658 C CA . ASN A 1 202 ? 5.406 -18.754 19.143 1.00 87.69 202 ASN A CA 1
ATOM 1659 C C . ASN A 1 202 ? 6.239 -19.483 18.081 1.00 87.69 202 ASN A C 1
ATOM 1661 O O . ASN A 1 202 ? 6.651 -18.849 17.112 1.00 87.69 202 ASN A O 1
ATOM 1665 N N . GLU A 1 203 ? 6.414 -20.804 18.195 1.00 88.94 203 GLU A N 1
ATOM 1666 C CA . GLU A 1 203 ? 7.072 -21.608 17.155 1.00 88.94 203 GLU A CA 1
ATOM 1667 C C . GLU A 1 203 ? 6.341 -21.490 15.812 1.00 88.94 203 GLU A C 1
ATOM 1669 O O . GLU A 1 203 ? 6.965 -21.344 14.762 1.00 88.94 203 GLU A O 1
ATOM 1674 N N . THR A 1 204 ? 5.007 -21.487 15.831 1.00 84.06 204 THR A N 1
ATOM 1675 C CA . THR A 1 204 ? 4.186 -21.332 14.627 1.00 84.06 204 THR A CA 1
ATOM 1676 C C . THR A 1 204 ? 4.354 -19.941 14.013 1.00 84.06 204 THR A C 1
ATOM 1678 O O . THR A 1 204 ? 4.479 -19.825 12.795 1.00 84.06 204 THR A O 1
ATOM 1681 N N . ILE A 1 205 ? 4.407 -18.880 14.823 1.00 82.25 205 ILE A N 1
ATOM 1682 C CA . ILE A 1 205 ? 4.652 -17.506 14.358 1.00 82.25 205 ILE A CA 1
ATOM 1683 C C . ILE A 1 205 ? 6.048 -17.383 13.742 1.00 82.25 205 ILE A C 1
ATOM 1685 O O . ILE A 1 205 ? 6.186 -16.796 12.665 1.00 82.25 205 ILE A O 1
ATOM 1689 N N . GLU A 1 206 ? 7.080 -17.937 14.383 1.00 83.00 206 GLU A N 1
ATOM 1690 C CA . GLU A 1 206 ? 8.442 -17.948 13.838 1.00 83.00 206 GLU A CA 1
ATOM 1691 C C . GLU A 1 206 ? 8.504 -18.713 12.516 1.00 83.00 206 GLU A C 1
ATOM 1693 O O . GLU A 1 206 ? 9.076 -18.227 11.535 1.00 83.00 206 GLU A O 1
ATOM 1698 N N . LEU A 1 207 ? 7.847 -19.872 12.457 1.00 80.12 207 LEU A N 1
ATOM 1699 C CA . LEU A 1 207 ? 7.760 -20.687 11.257 1.00 80.12 207 LEU A CA 1
ATOM 1700 C C . LEU A 1 207 ? 7.051 -19.931 10.122 1.00 80.12 207 LEU A C 1
ATOM 1702 O O . LEU A 1 207 ? 7.603 -19.827 9.028 1.00 80.12 207 LEU A O 1
ATOM 1706 N N . ILE A 1 208 ? 5.881 -19.335 10.370 1.00 74.88 208 ILE A N 1
ATOM 1707 C CA . ILE A 1 208 ? 5.150 -18.518 9.384 1.00 74.88 208 ILE A CA 1
ATOM 1708 C C . ILE A 1 208 ? 6.003 -17.329 8.923 1.00 74.88 208 ILE A C 1
ATOM 1710 O O . ILE A 1 208 ? 6.100 -17.064 7.726 1.00 74.88 208 ILE A O 1
ATOM 1714 N N . SER A 1 209 ? 6.686 -16.652 9.848 1.00 73.62 209 SER A N 1
ATOM 1715 C CA . SER A 1 209 ? 7.579 -15.531 9.529 1.00 73.62 209 SER A CA 1
ATOM 1716 C C . SER A 1 209 ? 8.753 -15.967 8.648 1.00 73.62 209 SER A C 1
ATOM 1718 O O . SER A 1 209 ? 9.209 -15.216 7.782 1.00 73.62 209 SER A O 1
ATOM 1720 N N . SER A 1 210 ? 9.239 -17.199 8.819 1.00 72.06 210 SER A N 1
ATOM 1721 C CA . SER A 1 210 ? 10.297 -17.766 7.978 1.00 72.06 210 SER A CA 1
ATOM 1722 C C . SER A 1 210 ? 9.847 -18.017 6.531 1.00 72.06 210 SER A C 1
ATOM 1724 O O . SER A 1 210 ? 10.678 -17.957 5.622 1.00 72.06 210 SER A O 1
ATOM 1726 N N . PHE A 1 211 ? 8.543 -18.216 6.304 1.00 69.44 211 PHE A N 1
ATOM 1727 C CA . PHE A 1 211 ? 7.949 -18.429 4.982 1.00 69.44 211 PHE A CA 1
ATOM 1728 C C . PHE A 1 211 ? 7.580 -17.144 4.236 1.00 69.44 211 PHE A C 1
ATOM 1730 O O . PHE A 1 211 ? 7.149 -17.235 3.089 1.00 69.44 211 PHE A O 1
ATOM 1737 N N . ASP A 1 212 ? 7.796 -15.961 4.821 1.00 77.56 212 ASP A N 1
ATOM 1738 C CA . ASP A 1 212 ? 7.543 -14.689 4.139 1.00 77.56 212 ASP A CA 1
ATOM 1739 C C . ASP A 1 212 ? 8.230 -14.617 2.758 1.00 77.56 212 ASP A C 1
ATOM 1741 O O . ASP A 1 212 ? 9.373 -15.060 2.571 1.00 77.56 212 ASP A O 1
ATOM 1745 N N . ALA A 1 213 ? 7.544 -14.012 1.784 1.00 74.00 213 ALA A N 1
ATOM 1746 C CA . ALA A 1 213 ? 7.996 -13.911 0.397 1.00 74.00 213 ALA A CA 1
ATOM 1747 C C . ALA A 1 213 ? 9.420 -13.332 0.264 1.00 74.00 213 ALA A C 1
ATOM 1749 O O . ALA A 1 213 ? 10.196 -13.754 -0.603 1.00 74.00 213 ALA A O 1
ATOM 1750 N N . LEU A 1 214 ? 9.811 -12.399 1.141 1.00 73.88 214 LEU A N 1
ATOM 1751 C CA . LEU A 1 214 ? 11.149 -11.807 1.131 1.00 73.88 214 LEU A CA 1
ATOM 1752 C C . LEU A 1 214 ? 12.209 -12.757 1.693 1.00 73.88 214 LEU A C 1
ATOM 1754 O O . LEU A 1 214 ? 13.359 -12.722 1.247 1.00 73.88 214 LEU A O 1
ATOM 1758 N N . ASN A 1 215 ? 11.850 -13.619 2.644 1.00 76.38 215 ASN A N 1
ATOM 1759 C CA . ASN A 1 215 ? 12.754 -14.644 3.163 1.00 76.38 215 ASN A CA 1
ATOM 1760 C C . ASN A 1 215 ? 13.001 -15.745 2.124 1.00 76.38 215 ASN A C 1
ATOM 1762 O O . ASN A 1 215 ? 14.154 -16.139 1.925 1.00 76.38 215 ASN A O 1
ATOM 1766 N N . VAL A 1 216 ? 11.978 -16.142 1.363 1.00 72.50 216 VAL A N 1
ATOM 1767 C CA . VAL A 1 216 ? 12.143 -17.045 0.210 1.00 72.50 216 VAL A CA 1
ATOM 1768 C C . VAL A 1 216 ? 13.037 -16.409 -0.864 1.00 72.50 216 VAL A C 1
ATOM 1770 O O . VAL A 1 216 ? 13.954 -17.056 -1.379 1.00 72.50 216 VAL A O 1
ATOM 1773 N N . TYR A 1 217 ? 12.859 -15.114 -1.149 1.00 77.81 217 TYR A N 1
ATOM 1774 C CA . TYR A 1 217 ? 13.724 -14.376 -2.075 1.00 77.81 217 TYR A CA 1
ATOM 1775 C C . TYR A 1 217 ? 15.211 -14.397 -1.656 1.00 77.81 217 TYR A C 1
ATOM 1777 O O . TYR A 1 217 ? 16.084 -14.546 -2.516 1.00 77.81 217 TYR A O 1
ATOM 1785 N N . LYS A 1 218 ? 15.537 -14.321 -0.354 1.00 79.00 218 LYS A N 1
ATOM 1786 C CA . LYS A 1 218 ? 16.936 -14.372 0.132 1.00 79.00 218 LYS A CA 1
ATOM 1787 C C . LYS A 1 218 ? 17.654 -15.672 -0.249 1.00 79.00 218 LYS A C 1
ATOM 1789 O O . LYS A 1 218 ? 18.868 -15.659 -0.469 1.00 79.00 218 LYS A O 1
ATOM 1794 N N . ILE A 1 219 ? 16.934 -16.793 -0.344 1.00 78.44 219 ILE A N 1
ATOM 1795 C CA . ILE A 1 219 ? 17.501 -18.073 -0.801 1.00 78.44 219 ILE A CA 1
ATOM 1796 C C . ILE A 1 219 ? 17.921 -17.955 -2.272 1.00 78.44 219 ILE A C 1
ATOM 1798 O O . ILE A 1 219 ? 19.033 -18.339 -2.643 1.00 78.44 219 ILE A O 1
ATOM 1802 N N . TRP A 1 220 ? 17.069 -17.350 -3.099 1.00 79.44 220 TRP A N 1
ATOM 1803 C CA . TRP A 1 220 ? 17.336 -17.129 -4.520 1.00 79.44 220 TRP A CA 1
ATOM 1804 C C . TRP A 1 220 ? 18.434 -16.101 -4.778 1.00 79.44 220 TRP A C 1
ATOM 1806 O O . TRP A 1 220 ? 19.237 -16.282 -5.695 1.00 79.44 220 TRP A O 1
ATOM 1816 N N . GLU A 1 221 ? 18.551 -15.074 -3.937 1.00 81.31 221 GLU A N 1
ATOM 1817 C CA . GLU A 1 221 ? 19.629 -14.090 -4.038 1.00 81.31 221 GLU A CA 1
ATOM 1818 C C . GLU A 1 221 ? 21.019 -14.743 -3.938 1.00 81.31 221 GLU A C 1
ATOM 1820 O O . GLU A 1 221 ? 21.942 -14.366 -4.664 1.00 81.31 221 GLU A O 1
ATOM 1825 N N . LYS A 1 222 ? 21.180 -15.772 -3.092 1.00 83.19 222 LYS A N 1
ATOM 1826 C CA . LYS A 1 222 ? 22.437 -16.537 -3.014 1.00 83.19 222 LYS A CA 1
ATOM 1827 C C . LYS A 1 222 ? 22.757 -17.234 -4.338 1.00 83.19 222 LYS A C 1
ATOM 1829 O O . LYS A 1 222 ? 23.906 -17.209 -4.769 1.00 83.19 222 LYS A O 1
ATOM 1834 N N . ARG A 1 223 ? 21.751 -17.809 -5.004 1.00 84.06 223 ARG A N 1
ATOM 1835 C CA . ARG A 1 223 ? 21.921 -18.488 -6.298 1.00 84.06 223 ARG A CA 1
ATOM 1836 C C . ARG A 1 223 ? 22.271 -17.512 -7.421 1.00 84.06 223 ARG A C 1
ATOM 1838 O O . ARG A 1 223 ? 23.153 -17.820 -8.218 1.00 84.06 223 ARG A O 1
ATOM 1845 N N . LEU A 1 224 ? 21.657 -16.326 -7.442 1.00 84.00 224 LEU A N 1
ATOM 1846 C CA . LEU A 1 224 ? 22.013 -15.257 -8.386 1.00 84.00 224 LEU A CA 1
ATOM 1847 C C . LEU A 1 224 ? 23.485 -14.861 -8.255 1.00 84.00 224 LEU A C 1
ATOM 1849 O O . LEU A 1 224 ? 24.189 -14.774 -9.254 1.00 84.00 224 LEU A O 1
ATOM 1853 N N . ARG A 1 225 ? 23.988 -14.701 -7.025 1.00 84.12 225 ARG A N 1
ATOM 1854 C CA . ARG A 1 225 ? 25.410 -14.390 -6.793 1.00 84.12 225 ARG A CA 1
ATOM 1855 C C . ARG A 1 225 ? 26.340 -15.461 -7.354 1.00 84.12 225 ARG A C 1
ATOM 1857 O O . ARG A 1 225 ? 27.394 -15.121 -7.880 1.00 84.12 225 ARG A O 1
ATOM 1864 N N . THR A 1 226 ? 25.971 -16.735 -7.236 1.00 86.75 226 THR A N 1
ATOM 1865 C CA . THR A 1 226 ? 26.749 -17.838 -7.815 1.00 86.75 226 THR A CA 1
ATOM 1866 C C . THR A 1 226 ? 26.760 -17.776 -9.340 1.00 86.75 226 THR A C 1
ATOM 1868 O O . THR A 1 226 ? 27.822 -17.943 -9.928 1.00 86.75 226 THR A O 1
ATOM 1871 N N . LEU A 1 227 ? 25.621 -17.469 -9.972 1.00 87.31 227 LEU A N 1
ATOM 1872 C CA . LEU A 1 227 ? 25.542 -17.289 -11.426 1.00 87.31 227 LEU A CA 1
ATOM 1873 C C . LEU A 1 227 ? 26.430 -16.132 -11.896 1.00 87.31 227 LEU A C 1
ATOM 1875 O O . LEU A 1 227 ? 27.269 -16.328 -12.762 1.00 87.31 227 LEU A O 1
ATOM 1879 N N . TYR A 1 228 ? 26.339 -14.957 -11.272 1.00 87.69 228 TYR A N 1
ATOM 1880 C CA . TYR A 1 228 ? 27.198 -13.821 -11.631 1.00 87.69 228 TYR A CA 1
ATOM 1881 C C . TYR A 1 228 ? 28.692 -14.156 -11.519 1.00 87.69 228 TYR A C 1
ATOM 1883 O O . TYR A 1 228 ? 29.465 -13.809 -12.406 1.00 87.69 228 TYR A O 1
ATOM 1891 N N . LYS A 1 229 ? 29.094 -14.896 -10.474 1.00 88.25 229 LYS A N 1
ATOM 1892 C CA . LYS A 1 229 ? 30.472 -15.391 -10.337 1.00 88.25 229 LYS A CA 1
ATOM 1893 C C . LYS A 1 229 ? 30.865 -16.363 -11.450 1.00 88.25 229 LYS A C 1
ATOM 1895 O O . LYS A 1 229 ? 31.991 -16.291 -11.920 1.00 88.25 229 LYS A O 1
ATOM 1900 N N . GLN A 1 230 ? 29.964 -17.259 -11.850 1.00 91.44 230 GLN A N 1
ATOM 1901 C CA . GLN A 1 230 ? 30.207 -18.232 -12.919 1.00 91.44 230 GLN A CA 1
ATOM 1902 C C . GLN A 1 230 ? 30.479 -17.553 -14.270 1.00 91.44 230 GLN A C 1
ATOM 1904 O O . GLN A 1 230 ? 31.291 -18.055 -15.038 1.00 91.44 230 GLN A O 1
ATOM 1909 N N . TYR A 1 231 ? 29.821 -16.425 -14.542 1.00 88.00 231 TYR A N 1
ATOM 1910 C CA . TYR A 1 231 ? 29.977 -15.660 -15.785 1.00 88.00 231 TYR A CA 1
ATOM 1911 C C . TYR A 1 231 ? 30.959 -14.483 -15.667 1.00 88.00 231 TYR A C 1
ATOM 1913 O O . TYR A 1 231 ? 31.009 -13.643 -16.560 1.00 88.00 231 TYR A O 1
ATOM 1921 N N . GLU A 1 232 ? 31.722 -14.399 -14.571 1.00 88.81 232 GLU A N 1
ATOM 1922 C CA . GLU A 1 232 ? 32.691 -13.319 -14.312 1.00 88.81 232 GLU A CA 1
ATOM 1923 C C . GLU A 1 232 ? 32.080 -11.901 -14.366 1.00 88.81 232 GLU A C 1
ATOM 1925 O O . GLU A 1 232 ? 32.761 -10.919 -14.653 1.00 88.81 232 GLU A O 1
ATOM 1930 N N . GLN A 1 233 ? 30.787 -11.776 -14.050 1.00 82.56 233 GLN A N 1
ATOM 1931 C CA . GLN A 1 233 ? 30.060 -10.508 -14.093 1.00 82.56 233 GLN A CA 1
ATOM 1932 C C . GLN A 1 233 ? 30.061 -9.805 -12.725 1.00 82.56 233 GLN A C 1
ATOM 1934 O O . GLN A 1 233 ? 29.857 -10.451 -11.686 1.00 82.56 233 GLN A O 1
ATOM 1939 N N . PRO A 1 234 ? 30.217 -8.469 -12.678 1.00 82.38 234 PRO A N 1
ATOM 1940 C CA . PRO A 1 234 ? 30.147 -7.720 -11.431 1.00 82.38 234 PRO A CA 1
ATOM 1941 C C . PRO A 1 234 ? 28.722 -7.748 -10.858 1.00 82.38 234 PRO A C 1
ATOM 1943 O O . PRO A 1 234 ? 27.750 -7.400 -11.528 1.00 82.38 234 PRO A O 1
ATOM 1946 N N . TYR A 1 235 ? 28.594 -8.121 -9.581 1.00 83.00 235 TYR A N 1
ATOM 1947 C CA . TYR A 1 235 ? 27.317 -8.124 -8.864 1.00 83.00 235 TYR A CA 1
ATOM 1948 C C . TYR A 1 235 ? 27.376 -7.259 -7.607 1.00 83.00 235 TYR A C 1
ATOM 1950 O O . TYR A 1 235 ? 28.111 -7.553 -6.660 1.00 83.00 235 TYR A O 1
ATOM 1958 N N . SER A 1 236 ? 26.531 -6.233 -7.553 1.00 83.94 236 SER A N 1
ATOM 1959 C CA . SER A 1 236 ? 26.332 -5.404 -6.368 1.00 83.94 236 SER A CA 1
ATOM 1960 C C . SER A 1 236 ? 25.048 -5.790 -5.644 1.00 83.94 236 SER A C 1
ATOM 1962 O O . SER A 1 236 ? 23.943 -5.625 -6.149 1.00 83.94 236 SER A O 1
ATOM 1964 N N . ALA A 1 237 ? 25.183 -6.225 -4.390 1.00 76.50 237 ALA A N 1
ATOM 1965 C CA . ALA A 1 237 ? 24.050 -6.511 -3.506 1.00 76.50 237 ALA A CA 1
ATOM 1966 C C . ALA A 1 237 ? 23.073 -5.330 -3.366 1.00 76.50 237 ALA A C 1
ATOM 1968 O O . ALA A 1 237 ? 21.864 -5.525 -3.212 1.00 76.50 237 ALA A O 1
ATOM 1969 N N . LYS A 1 238 ? 23.626 -4.112 -3.380 1.00 80.25 238 LYS A N 1
ATOM 1970 C CA . LYS A 1 238 ? 22.899 -2.861 -3.155 1.00 80.25 238 LYS A CA 1
ATOM 1971 C C . LYS A 1 238 ? 22.212 -2.349 -4.421 1.00 80.25 238 LYS A C 1
ATOM 1973 O O . LYS A 1 238 ? 21.287 -1.558 -4.307 1.00 80.25 238 LYS A O 1
ATOM 1978 N N . ALA A 1 239 ? 22.631 -2.806 -5.601 1.00 82.31 239 ALA A N 1
ATOM 1979 C CA . ALA A 1 239 ? 21.998 -2.413 -6.850 1.00 82.31 239 ALA A CA 1
ATOM 1980 C C . ALA A 1 239 ? 20.601 -3.046 -6.997 1.00 82.31 239 ALA A C 1
ATOM 1982 O O . ALA A 1 239 ? 20.338 -4.175 -6.553 1.00 82.31 239 ALA A O 1
ATOM 1983 N N . ASN A 1 240 ? 19.703 -2.305 -7.646 1.00 81.44 240 ASN A N 1
ATOM 1984 C CA . ASN A 1 240 ? 18.366 -2.758 -8.021 1.00 81.44 240 ASN A CA 1
ATOM 1985 C C . ASN A 1 240 ? 18.368 -3.195 -9.482 1.00 81.44 240 ASN A C 1
ATOM 1987 O O . ASN A 1 240 ? 17.890 -2.492 -10.365 1.00 81.44 240 ASN A O 1
ATOM 1991 N N . TYR A 1 241 ? 18.926 -4.375 -9.737 1.00 86.25 241 TYR A N 1
ATOM 1992 C CA . TYR A 1 241 ? 18.851 -4.966 -11.063 1.00 86.25 241 TYR A CA 1
ATOM 1993 C C . TYR A 1 241 ? 17.401 -5.294 -11.447 1.00 86.25 241 TYR A C 1
ATOM 1995 O O . TYR A 1 241 ? 16.610 -5.749 -10.616 1.00 86.25 241 TYR A O 1
ATOM 2003 N N . ARG A 1 242 ? 17.078 -5.158 -12.734 1.00 87.00 242 ARG A N 1
ATOM 2004 C CA . ARG A 1 242 ? 15.757 -5.474 -13.297 1.00 87.00 242 ARG A CA 1
ATOM 2005 C C . ARG A 1 242 ? 15.280 -6.891 -12.952 1.00 87.00 242 ARG A C 1
ATOM 2007 O O . ARG A 1 242 ? 14.197 -7.061 -12.402 1.00 87.00 242 ARG A O 1
ATOM 2014 N N . HIS A 1 243 ? 16.135 -7.901 -13.140 1.00 85.69 243 HIS A N 1
ATOM 2015 C CA . HIS A 1 243 ? 15.820 -9.295 -12.791 1.00 85.69 243 HIS A CA 1
ATOM 2016 C C . HIS A 1 243 ? 15.527 -9.489 -11.288 1.00 85.69 243 HIS A C 1
ATOM 2018 O O . HIS A 1 243 ? 14.742 -10.357 -10.912 1.00 85.69 243 HIS A O 1
ATOM 2024 N N . LYS A 1 244 ? 16.124 -8.672 -10.407 1.00 86.69 244 LYS A N 1
ATOM 2025 C CA . LYS A 1 244 ? 15.873 -8.703 -8.959 1.00 86.69 244 LYS A CA 1
ATOM 2026 C C . LYS A 1 244 ? 14.489 -8.154 -8.626 1.00 86.69 244 LYS A C 1
ATOM 2028 O O . LYS A 1 244 ? 13.817 -8.730 -7.773 1.00 86.69 244 LYS A O 1
ATOM 2033 N N . LEU A 1 245 ? 14.056 -7.089 -9.302 1.00 89.69 245 LEU A N 1
ATOM 2034 C CA . LEU A 1 245 ? 12.693 -6.565 -9.174 1.00 89.69 245 LEU A CA 1
ATOM 2035 C C . LEU A 1 245 ? 11.665 -7.571 -9.702 1.00 89.69 245 LEU A C 1
ATOM 2037 O O . LEU A 1 245 ? 10.717 -7.883 -8.988 1.00 89.69 245 LEU A O 1
ATOM 2041 N N . TYR A 1 246 ? 11.915 -8.150 -10.880 1.00 90.69 246 TYR A N 1
ATOM 2042 C CA . TYR A 1 246 ? 11.068 -9.194 -11.457 1.00 90.69 246 TYR A CA 1
ATOM 2043 C C . TYR A 1 246 ? 10.888 -10.383 -10.504 1.00 90.69 246 TYR A C 1
ATOM 2045 O O . TYR A 1 246 ? 9.764 -10.769 -10.200 1.00 90.69 246 TYR A O 1
ATOM 2053 N N . LEU A 1 247 ? 11.985 -10.935 -9.970 1.00 88.75 247 LEU A N 1
ATOM 2054 C CA . LEU A 1 247 ? 11.916 -12.076 -9.053 1.00 88.75 247 LEU A CA 1
ATOM 2055 C C . LEU A 1 247 ? 11.181 -11.733 -7.759 1.00 88.75 247 LEU A C 1
ATOM 2057 O O . LEU A 1 247 ? 10.352 -12.521 -7.319 1.00 88.75 247 LEU A O 1
ATOM 2061 N N . LYS A 1 248 ? 11.445 -10.567 -7.157 1.00 88.06 248 LYS A N 1
ATOM 2062 C CA . LYS A 1 248 ? 10.705 -10.121 -5.967 1.00 88.06 248 LYS A CA 1
ATOM 2063 C C . LYS A 1 248 ? 9.207 -10.052 -6.243 1.00 88.06 248 LYS A C 1
ATOM 2065 O O . LYS A 1 248 ? 8.429 -10.588 -5.464 1.00 88.06 248 LYS A O 1
ATOM 2070 N N . LEU A 1 249 ? 8.822 -9.436 -7.358 1.00 90.12 249 LEU A N 1
ATOM 2071 C CA . LEU A 1 249 ? 7.426 -9.311 -7.753 1.00 90.12 249 LEU A CA 1
ATOM 2072 C C . LEU A 1 249 ? 6.785 -10.681 -8.020 1.00 90.12 249 LEU A C 1
ATOM 2074 O O . LEU A 1 249 ? 5.664 -10.919 -7.587 1.00 90.12 249 LEU A O 1
ATOM 2078 N N . LEU A 1 250 ? 7.515 -11.604 -8.651 1.00 90.31 250 LEU A N 1
ATOM 2079 C CA . LEU A 1 250 ? 7.079 -12.983 -8.873 1.00 90.31 250 LEU A CA 1
ATOM 2080 C C . LEU A 1 250 ? 6.862 -13.737 -7.553 1.00 90.31 250 LEU A C 1
ATOM 2082 O O . LEU A 1 250 ? 5.859 -14.428 -7.411 1.00 90.31 250 LEU A O 1
ATOM 2086 N N . PHE A 1 251 ? 7.763 -13.603 -6.575 1.00 88.06 251 PHE A N 1
ATOM 2087 C CA . PHE A 1 251 ? 7.565 -14.212 -5.255 1.00 88.06 251 PHE A CA 1
ATOM 2088 C C . PHE A 1 251 ? 6.374 -13.605 -4.523 1.00 88.06 251 PHE A C 1
ATOM 2090 O O . PHE A 1 251 ? 5.595 -14.349 -3.934 1.00 88.06 251 PHE A O 1
ATOM 2097 N N . CYS A 1 252 ? 6.196 -12.284 -4.597 1.00 86.88 252 CYS A N 1
ATOM 2098 C CA . CYS A 1 252 ? 5.013 -11.635 -4.043 1.00 86.88 252 CYS A CA 1
ATOM 2099 C C . CYS A 1 252 ? 3.730 -12.156 -4.704 1.00 86.88 252 CYS A C 1
ATOM 2101 O O . CYS A 1 252 ? 2.800 -12.510 -3.992 1.00 86.88 252 CYS A O 1
ATOM 2103 N N . GLU A 1 253 ? 3.691 -12.276 -6.034 1.00 89.06 253 GLU A N 1
ATOM 2104 C CA . GLU A 1 253 ? 2.546 -12.838 -6.765 1.00 89.06 253 GLU A CA 1
ATOM 2105 C C . GLU A 1 253 ? 2.245 -14.278 -6.343 1.00 89.06 253 GLU A C 1
ATOM 2107 O O . GLU A 1 253 ? 1.091 -14.622 -6.108 1.00 89.06 253 GLU A O 1
ATOM 2112 N N . LYS A 1 254 ? 3.272 -15.121 -6.191 1.00 87.19 254 LYS A N 1
ATOM 2113 C CA . LYS A 1 254 ? 3.091 -16.518 -5.773 1.00 87.19 254 LYS A CA 1
ATOM 2114 C C . LYS A 1 254 ? 2.670 -16.669 -4.315 1.00 87.19 254 LYS A C 1
ATOM 2116 O O . LYS A 1 254 ? 1.968 -17.625 -4.003 1.00 87.19 254 LYS A O 1
ATOM 2121 N N . TYR A 1 255 ? 3.111 -15.767 -3.442 1.00 86.19 255 TYR A N 1
ATOM 2122 C CA . TYR A 1 255 ? 2.830 -15.834 -2.010 1.00 86.19 255 TYR A CA 1
ATOM 2123 C C . TYR A 1 255 ? 1.489 -15.190 -1.643 1.00 86.19 255 TYR A C 1
ATOM 2125 O O . TYR A 1 255 ? 0.693 -15.788 -0.927 1.00 86.19 255 TYR A O 1
ATOM 2133 N N . TYR A 1 256 ? 1.228 -13.981 -2.145 1.00 85.38 256 TYR A N 1
ATOM 2134 C CA . TYR A 1 256 ? 0.029 -13.201 -1.823 1.00 85.38 256 TYR A CA 1
ATOM 2135 C C . TYR A 1 256 ? -1.129 -13.433 -2.804 1.00 85.38 256 TYR A C 1
ATOM 2137 O O . TYR A 1 256 ? -2.272 -13.107 -2.488 1.00 85.38 256 TYR A O 1
ATOM 2145 N N . GLY A 1 257 ? -0.857 -14.004 -3.980 1.00 83.62 257 GLY A N 1
ATOM 2146 C CA . GLY A 1 257 ? -1.832 -14.132 -5.058 1.00 83.62 257 GLY A CA 1
ATOM 2147 C C . GLY A 1 257 ? -2.055 -12.827 -5.831 1.00 83.62 257 GLY A C 1
ATOM 2148 O O . GLY A 1 257 ? -1.382 -11.816 -5.626 1.00 83.62 257 GLY A O 1
ATOM 2149 N N . SER A 1 258 ? -3.012 -12.864 -6.758 1.00 75.94 258 SER A N 1
ATOM 2150 C CA . SER A 1 258 ? -3.395 -11.739 -7.620 1.00 75.94 258 SER A CA 1
ATOM 2151 C C . SER A 1 258 ? -4.437 -10.828 -6.961 1.00 75.94 258 SER A C 1
ATOM 2153 O O . SER A 1 258 ? -5.425 -11.322 -6.405 1.00 75.94 258 SER A O 1
ATOM 2155 N N . SER A 1 259 ? -4.305 -9.507 -7.114 1.00 68.19 259 SER A N 1
ATOM 2156 C CA . SER A 1 259 ? -5.335 -8.543 -6.697 1.00 68.19 259 SER A CA 1
ATOM 2157 C C . SER A 1 259 ? -6.498 -8.519 -7.703 1.00 68.19 259 SER A C 1
ATOM 2159 O O . SER A 1 259 ? -6.553 -7.681 -8.593 1.00 68.19 259 SER A O 1
ATOM 2161 N N . ASN A 1 260 ? -7.451 -9.453 -7.599 1.00 68.44 260 ASN A N 1
ATOM 2162 C CA . ASN A 1 260 ? -8.550 -9.580 -8.580 1.00 68.44 260 ASN A CA 1
ATOM 2163 C C . ASN A 1 260 ? -9.760 -8.658 -8.332 1.00 68.44 260 ASN A C 1
ATOM 2165 O O . ASN A 1 260 ? -10.746 -8.707 -9.077 1.00 68.44 260 ASN A O 1
ATOM 2169 N N . ASN A 1 261 ? -9.713 -7.821 -7.293 1.00 69.00 261 ASN A N 1
ATOM 2170 C CA . ASN A 1 261 ? -10.878 -7.048 -6.856 1.00 69.00 261 ASN A CA 1
ATOM 2171 C C . ASN A 1 261 ? -10.966 -5.649 -7.481 1.00 69.00 261 ASN A C 1
ATOM 2173 O O . ASN A 1 261 ? -12.050 -5.069 -7.486 1.00 69.00 261 ASN A O 1
ATOM 2177 N N . SER A 1 262 ? -9.873 -5.138 -8.052 1.00 79.75 262 SER A N 1
ATOM 2178 C CA . SER A 1 262 ? -9.790 -3.763 -8.553 1.00 79.75 262 SER A CA 1
ATOM 2179 C C . SER A 1 262 ? -9.457 -3.720 -10.041 1.00 79.75 262 SER A C 1
ATOM 2181 O O . SER A 1 262 ? -8.678 -4.523 -10.548 1.00 79.75 262 SER A O 1
ATOM 2183 N N . THR A 1 263 ? -10.039 -2.751 -10.743 1.00 87.25 263 THR A N 1
ATOM 2184 C CA . THR A 1 263 ? -9.631 -2.390 -12.103 1.00 87.25 263 THR A CA 1
ATOM 2185 C C . THR A 1 263 ? -8.521 -1.351 -12.002 1.00 87.25 263 THR A C 1
ATOM 2187 O O . THR A 1 263 ? -8.732 -0.279 -11.436 1.00 87.25 263 THR A O 1
ATOM 2190 N N . TYR A 1 264 ? -7.349 -1.662 -12.550 1.00 91.25 264 TYR A N 1
ATOM 2191 C CA . TYR A 1 264 ? -6.219 -0.735 -12.635 1.00 91.25 264 TYR A CA 1
ATOM 2192 C C . TYR A 1 264 ? -6.055 -0.232 -14.068 1.00 91.25 264 TYR A C 1
ATOM 2194 O O . TYR A 1 264 ? -6.259 -0.993 -15.011 1.00 91.25 264 TYR A O 1
ATOM 2202 N N . TYR A 1 265 ? -5.641 1.024 -14.214 1.00 93.56 265 TYR A N 1
ATOM 2203 C CA . TYR A 1 265 ? -5.200 1.600 -15.482 1.00 93.56 265 TYR A CA 1
ATOM 2204 C C . TYR A 1 265 ? -3.708 1.871 -15.363 1.00 93.56 265 TYR A C 1
ATOM 2206 O O . TYR A 1 265 ? -3.301 2.707 -14.554 1.00 93.56 265 TYR A O 1
ATOM 2214 N N . ILE A 1 266 ? -2.898 1.129 -16.113 1.00 94.12 266 ILE A N 1
ATOM 2215 C CA . ILE A 1 266 ? -1.447 1.298 -16.119 1.00 94.12 266 ILE A CA 1
ATOM 2216 C C . ILE A 1 266 ? -1.023 1.944 -17.429 1.00 94.12 266 ILE A C 1
ATOM 2218 O O . ILE A 1 266 ? -1.391 1.478 -18.503 1.00 94.12 266 ILE A O 1
ATOM 2222 N N . ASN A 1 267 ? -0.257 3.024 -17.318 1.00 96.56 267 ASN A N 1
ATOM 2223 C CA . ASN A 1 267 ? 0.334 3.717 -18.453 1.00 96.56 267 ASN A CA 1
ATOM 2224 C C . ASN A 1 267 ? 1.827 3.398 -18.449 1.00 96.56 267 ASN A C 1
ATOM 2226 O O . ASN A 1 267 ? 2.499 3.674 -17.452 1.00 96.56 267 ASN A O 1
ATOM 2230 N N . ILE A 1 268 ? 2.318 2.771 -19.513 1.00 95.69 268 ILE A N 1
ATOM 2231 C CA . ILE A 1 268 ? 3.727 2.399 -19.654 1.00 95.69 268 ILE A CA 1
ATOM 2232 C C . ILE A 1 268 ? 4.265 3.113 -20.881 1.00 95.69 268 ILE A C 1
ATOM 2234 O O . ILE A 1 268 ? 3.842 2.815 -21.996 1.00 95.69 268 ILE A O 1
ATOM 2238 N N . ASP A 1 269 ? 5.171 4.050 -20.637 1.00 94.50 269 ASP A N 1
ATOM 2239 C CA . ASP A 1 269 ? 5.987 4.671 -21.672 1.00 94.50 269 ASP A CA 1
ATOM 2240 C C . ASP A 1 269 ? 7.218 3.801 -21.960 1.00 94.50 269 ASP A C 1
ATOM 2242 O O . ASP A 1 269 ? 7.637 3.023 -21.095 1.00 94.50 269 ASP A O 1
ATOM 2246 N N . GLU A 1 270 ? 7.769 3.908 -23.167 1.00 92.62 270 GLU A N 1
ATOM 2247 C CA . GLU A 1 270 ? 8.843 3.037 -23.672 1.00 92.62 270 GLU A CA 1
ATOM 2248 C C . GLU A 1 270 ? 8.519 1.539 -23.493 1.00 92.62 270 GLU A C 1
ATOM 2250 O O . GLU A 1 270 ? 9.354 0.717 -23.100 1.00 92.62 270 GLU A O 1
ATOM 2255 N N . ALA A 1 271 ? 7.261 1.174 -23.749 1.00 94.81 271 ALA A N 1
ATOM 2256 C CA . ALA A 1 271 ? 6.726 -0.167 -23.533 1.00 94.81 271 ALA A CA 1
ATOM 2257 C C . ALA A 1 271 ? 7.519 -1.260 -24.275 1.00 94.81 271 ALA A C 1
ATOM 2259 O O . ALA A 1 271 ? 7.669 -2.372 -23.767 1.00 94.81 271 ALA A O 1
ATOM 2260 N N . GLN A 1 272 ? 8.134 -0.938 -25.411 1.00 93.06 272 GLN A N 1
ATOM 2261 C CA . GLN A 1 272 ? 8.993 -1.872 -26.126 1.00 93.06 272 GLN A CA 1
ATOM 2262 C C . GLN A 1 272 ? 10.182 -2.378 -25.296 1.00 93.06 272 GLN A C 1
ATOM 2264 O O . GLN A 1 272 ? 10.688 -3.455 -25.576 1.00 93.06 272 GLN A O 1
ATOM 2269 N N . ASP A 1 273 ? 10.612 -1.668 -24.243 1.00 92.00 273 ASP A N 1
ATOM 2270 C CA . ASP A 1 273 ? 11.715 -2.104 -23.379 1.00 92.00 273 ASP A CA 1
ATOM 2271 C C . ASP A 1 273 ? 11.316 -3.212 -22.393 1.00 92.00 273 ASP A C 1
ATOM 2273 O O . ASP A 1 273 ? 12.188 -3.754 -21.695 1.00 92.00 273 ASP A O 1
ATOM 2277 N N . LEU A 1 274 ? 10.023 -3.523 -22.253 1.00 93.19 274 LEU A N 1
ATOM 2278 C CA . LEU A 1 274 ? 9.507 -4.583 -21.387 1.00 93.19 274 LEU A CA 1
ATOM 2279 C C . LEU A 1 274 ? 9.422 -5.920 -22.108 1.00 93.19 274 LEU A C 1
ATOM 2281 O O . LEU A 1 274 ? 8.863 -6.038 -23.188 1.00 93.19 274 LEU A O 1
ATOM 2285 N N . ALA A 1 275 ? 9.981 -6.954 -21.480 1.00 93.06 275 ALA A N 1
ATOM 2286 C CA . ALA A 1 275 ? 9.923 -8.302 -22.013 1.00 93.06 275 ALA A CA 1
ATOM 2287 C C . ALA A 1 275 ? 8.502 -8.873 -21.851 1.00 93.06 275 ALA A C 1
ATOM 2289 O O . ALA A 1 275 ? 7.842 -8.595 -20.840 1.00 93.06 275 ALA A O 1
ATOM 2290 N N . PRO A 1 276 ? 8.046 -9.770 -22.746 1.00 94.25 276 PRO A N 1
ATOM 2291 C CA . PRO A 1 276 ? 6.729 -10.398 -22.640 1.00 94.25 276 PRO A CA 1
ATOM 2292 C C . PRO A 1 276 ? 6.453 -11.016 -21.261 1.00 94.25 276 PRO A C 1
ATOM 2294 O O . PRO A 1 276 ? 5.371 -10.870 -20.702 1.00 94.25 276 PRO A O 1
ATOM 2297 N N . VAL A 1 277 ? 7.443 -11.659 -20.640 1.00 93.56 277 VAL A N 1
ATOM 2298 C CA . VAL A 1 277 ? 7.281 -12.260 -19.302 1.00 93.56 277 VAL A CA 1
ATOM 2299 C C . VAL A 1 277 ? 7.004 -11.232 -18.198 1.00 93.56 277 VAL A C 1
ATOM 2301 O O . VAL A 1 277 ? 6.336 -11.555 -17.213 1.00 93.56 277 VAL A O 1
ATOM 2304 N N . GLU A 1 278 ? 7.483 -9.997 -18.350 1.00 95.00 278 GLU A N 1
ATOM 2305 C CA . GLU A 1 278 ? 7.232 -8.910 -17.402 1.00 95.00 278 GLU A CA 1
ATOM 2306 C C . GLU A 1 278 ? 5.792 -8.423 -17.515 1.00 95.00 278 GLU A C 1
ATOM 2308 O O . GLU A 1 278 ? 5.129 -8.276 -16.492 1.00 95.00 278 GLU A O 1
ATOM 2313 N N . TYR A 1 279 ? 5.270 -8.293 -18.735 1.00 95.25 279 TYR A N 1
ATOM 2314 C CA . TYR A 1 279 ? 3.855 -8.014 -18.979 1.00 95.25 279 TYR A CA 1
ATOM 2315 C C . TYR A 1 279 ? 2.938 -9.082 -18.387 1.00 95.25 279 TYR A C 1
ATOM 2317 O O . TYR A 1 279 ? 1.992 -8.754 -17.669 1.00 95.25 279 TYR A O 1
ATOM 2325 N N . GLN A 1 280 ? 3.254 -10.363 -18.602 1.00 93.38 280 GLN A N 1
ATOM 2326 C CA . GLN A 1 280 ? 2.507 -11.461 -17.983 1.00 93.38 280 GLN A CA 1
ATOM 2327 C C . GLN A 1 280 ? 2.515 -11.361 -16.458 1.00 93.38 280 GLN A C 1
ATOM 2329 O O . GLN A 1 280 ? 1.492 -11.588 -15.815 1.00 93.38 280 GLN A O 1
ATOM 2334 N N . LEU A 1 281 ? 3.668 -11.052 -15.858 1.00 94.00 281 LEU A N 1
ATOM 2335 C CA . LEU A 1 281 ? 3.763 -10.916 -14.411 1.00 94.00 281 LEU A CA 1
ATOM 2336 C C . LEU A 1 281 ? 2.966 -9.710 -13.903 1.00 94.00 281 LEU A C 1
ATOM 2338 O O . LEU A 1 281 ? 2.243 -9.853 -12.921 1.00 94.00 281 LEU A O 1
ATOM 2342 N N . LEU A 1 282 ? 3.049 -8.563 -14.580 1.00 93.62 282 LEU A N 1
ATOM 2343 C CA . LEU A 1 282 ? 2.258 -7.380 -14.248 1.00 93.62 282 LEU A CA 1
ATOM 2344 C C . LEU A 1 282 ? 0.758 -7.683 -14.319 1.00 93.62 282 LEU A C 1
ATOM 2346 O O . LEU A 1 282 ? 0.040 -7.378 -13.372 1.00 93.62 282 LEU A O 1
ATOM 2350 N N . GLN A 1 283 ? 0.291 -8.354 -15.375 1.00 91.38 283 GLN A N 1
ATOM 2351 C CA . GLN A 1 283 ? -1.114 -8.746 -15.518 1.00 91.38 283 GLN A CA 1
ATOM 2352 C C . GLN A 1 283 ? -1.551 -9.735 -14.424 1.00 91.38 283 GLN A C 1
ATOM 2354 O O . GLN A 1 283 ? -2.650 -9.610 -13.888 1.00 91.38 283 GLN A O 1
ATOM 2359 N N . ARG A 1 284 ? -0.692 -10.690 -14.033 1.00 91.06 284 ARG A N 1
ATOM 2360 C CA . ARG A 1 284 ? -0.977 -11.607 -12.913 1.00 91.06 284 ARG A CA 1
ATOM 2361 C C . ARG A 1 284 ? -1.081 -10.877 -11.577 1.00 91.06 284 ARG A C 1
ATOM 2363 O O . ARG A 1 284 ? -1.974 -11.177 -10.796 1.00 91.06 284 ARG A O 1
ATOM 2370 N N . VAL A 1 285 ? -0.189 -9.927 -11.308 1.00 91.56 285 VAL A N 1
ATOM 2371 C CA . VAL A 1 285 ? -0.183 -9.176 -10.043 1.00 91.56 285 VAL A CA 1
ATOM 2372 C C . VAL A 1 285 ? -1.381 -8.236 -9.950 1.00 91.56 285 VAL A C 1
ATOM 2374 O O . VAL A 1 285 ? -2.082 -8.226 -8.937 1.00 91.56 285 VAL A O 1
ATOM 2377 N N . LEU A 1 286 ? -1.604 -7.444 -11.001 1.00 90.69 286 LEU A N 1
ATOM 2378 C CA . LEU A 1 286 ? -2.624 -6.395 -11.037 1.00 90.69 286 LEU A CA 1
ATOM 2379 C C . LEU A 1 286 ? -4.034 -6.948 -11.302 1.00 90.69 286 LEU A C 1
ATOM 2381 O O . LEU A 1 286 ? -5.016 -6.281 -10.989 1.00 90.69 286 LEU A O 1
ATOM 2385 N N . GLY A 1 287 ? -4.132 -8.175 -11.817 1.00 88.75 287 GLY A N 1
ATOM 2386 C CA . GLY A 1 287 ? -5.385 -8.876 -12.066 1.00 88.75 287 GLY A CA 1
ATOM 2387 C C . GLY A 1 287 ? -5.853 -8.786 -13.520 1.00 88.75 287 GLY A C 1
ATOM 2388 O O . GLY A 1 287 ? -5.468 -7.916 -14.299 1.00 88.75 287 GLY A O 1
ATOM 2389 N N . SER A 1 288 ? -6.756 -9.691 -13.905 1.00 87.00 288 SER A N 1
ATOM 2390 C CA . SER A 1 288 ? -7.224 -9.815 -15.297 1.00 87.00 288 SER A CA 1
ATOM 2391 C C . SER A 1 288 ? -8.063 -8.632 -15.796 1.00 87.00 288 SER A C 1
ATOM 2393 O O . SER A 1 288 ? -8.355 -8.550 -16.985 1.00 87.00 288 SER A O 1
ATOM 2395 N N . LYS A 1 289 ? -8.497 -7.744 -14.894 1.00 88.69 289 LYS A N 1
ATOM 2396 C CA . LYS A 1 289 ? -9.278 -6.538 -15.213 1.00 88.69 289 LYS A CA 1
ATOM 2397 C C . LYS A 1 289 ? -8.400 -5.317 -15.498 1.00 88.69 289 LYS A C 1
ATOM 2399 O O . LYS A 1 289 ? -8.941 -4.254 -15.782 1.00 88.69 289 LYS A O 1
ATOM 2404 N N . THR A 1 290 ? -7.078 -5.427 -15.373 1.00 91.50 290 THR A N 1
ATOM 2405 C CA . THR A 1 290 ? -6.163 -4.313 -15.641 1.00 91.50 290 THR A CA 1
ATOM 2406 C C . THR A 1 290 ? -6.192 -3.909 -17.109 1.00 91.50 290 THR A C 1
ATOM 2408 O O . THR A 1 290 ? -6.083 -4.752 -17.997 1.00 91.50 290 THR A O 1
ATOM 2411 N N . VAL A 1 291 ? -6.291 -2.605 -17.347 1.00 92.94 291 VAL A N 1
ATOM 2412 C CA . VAL A 1 291 ? -6.186 -1.985 -18.667 1.00 92.94 291 VAL A CA 1
ATOM 2413 C C . VAL A 1 291 ? -4.772 -1.441 -18.829 1.00 92.94 291 VAL A C 1
ATOM 2415 O O . VAL A 1 291 ? -4.320 -0.625 -18.023 1.00 92.94 291 VAL A O 1
ATOM 2418 N N . PHE A 1 292 ? -4.081 -1.908 -19.864 1.00 95.56 292 PHE A N 1
ATOM 2419 C CA . PHE A 1 292 ? 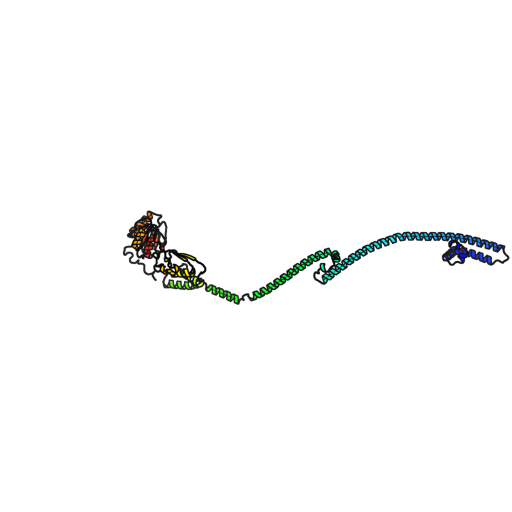-2.732 -1.478 -20.211 1.00 95.56 292 PHE A CA 1
ATOM 2420 C C . PHE A 1 292 ? -2.799 -0.452 -21.339 1.00 95.56 292 PHE A C 1
ATOM 2422 O O . PHE A 1 292 ? -3.212 -0.777 -22.449 1.00 95.56 292 PHE A O 1
ATOM 2429 N N . ASN A 1 293 ? -2.368 0.770 -21.049 1.00 96.38 293 ASN A N 1
ATOM 2430 C CA . ASN A 1 293 ? -2.134 1.810 -22.039 1.00 96.38 293 ASN A CA 1
ATOM 2431 C C . ASN A 1 293 ? -0.627 1.864 -22.294 1.00 96.38 293 ASN A C 1
ATOM 2433 O O . ASN A 1 293 ? 0.148 2.274 -21.426 1.00 96.38 293 ASN A O 1
ATOM 2437 N N . LEU A 1 294 ? -0.211 1.360 -23.449 1.00 96.81 294 LEU A N 1
ATOM 2438 C CA . LEU A 1 294 ? 1.192 1.182 -23.799 1.00 96.81 294 LEU A CA 1
ATOM 2439 C C . LEU A 1 294 ? 1.577 2.199 -24.866 1.00 96.81 294 LEU A C 1
ATOM 2441 O O . LEU A 1 294 ? 0.859 2.357 -25.851 1.00 96.81 294 LEU A O 1
ATOM 2445 N N . TYR A 1 295 ? 2.707 2.861 -24.655 1.00 95.75 295 TYR A N 1
ATOM 2446 C CA . TYR A 1 295 ? 3.257 3.870 -25.548 1.00 95.75 295 TYR A CA 1
ATOM 2447 C C . TYR A 1 295 ? 4.713 3.517 -25.820 1.00 95.75 295 TYR A C 1
ATOM 2449 O O . TYR A 1 295 ? 5.433 3.112 -24.907 1.00 95.75 295 TYR A O 1
ATOM 2457 N N . GLY A 1 296 ? 5.135 3.608 -27.074 1.00 93.50 296 GLY A N 1
ATOM 2458 C CA . GLY A 1 296 ? 6.494 3.258 -27.453 1.00 93.50 296 GLY A CA 1
ATOM 2459 C C . GLY A 1 296 ? 6.645 3.016 -28.944 1.00 93.50 296 GLY A C 1
ATOM 2460 O O . GLY A 1 296 ? 5.687 3.122 -29.710 1.00 93.50 296 GLY A O 1
ATOM 2461 N N . ASP A 1 297 ? 7.860 2.655 -29.327 1.00 92.00 297 ASP A N 1
ATOM 2462 C CA . ASP A 1 297 ? 8.256 2.384 -30.703 1.00 92.00 297 ASP A CA 1
ATOM 2463 C C . ASP A 1 297 ? 9.249 1.219 -30.716 1.00 92.00 297 ASP A C 1
ATOM 2465 O O . ASP A 1 297 ? 10.349 1.325 -30.171 1.00 92.00 297 ASP A O 1
ATOM 2469 N N . VAL A 1 298 ? 8.859 0.096 -31.322 1.00 91.12 298 VAL A N 1
ATOM 2470 C CA . VAL A 1 298 ? 9.676 -1.129 -31.372 1.00 91.12 298 VAL A CA 1
ATOM 2471 C C . VAL A 1 298 ? 10.996 -0.927 -32.123 1.00 91.12 298 VAL A C 1
ATOM 2473 O O . VAL A 1 298 ? 11.989 -1.569 -31.783 1.00 91.12 298 VAL A O 1
ATOM 2476 N N . ASN A 1 299 ? 11.060 0.040 -33.045 1.00 89.12 299 ASN A N 1
ATOM 2477 C CA . ASN A 1 299 ? 12.295 0.397 -33.749 1.00 89.12 299 ASN A CA 1
ATOM 2478 C C . ASN A 1 299 ? 13.279 1.166 -32.846 1.00 89.12 299 ASN A C 1
ATOM 2480 O O . ASN A 1 299 ? 14.448 1.333 -33.185 1.00 89.12 299 ASN A O 1
ATOM 2484 N N . GLN A 1 300 ? 12.836 1.600 -31.658 1.00 88.12 300 GLN A N 1
ATOM 2485 C CA . GLN A 1 300 ? 13.666 2.237 -30.629 1.00 88.12 300 GLN A CA 1
ATOM 2486 C C . GLN A 1 300 ? 14.113 1.267 -29.521 1.00 88.12 300 GLN A C 1
ATOM 2488 O O . GLN A 1 300 ? 14.539 1.684 -28.433 1.00 88.12 300 GLN A O 1
ATOM 2493 N N . ALA A 1 301 ? 14.021 -0.042 -29.761 1.00 87.81 301 ALA A N 1
ATOM 2494 C CA . ALA A 1 301 ? 14.619 -1.046 -28.890 1.00 87.81 301 ALA A CA 1
ATOM 2495 C C . ALA A 1 301 ? 16.147 -1.077 -29.088 1.00 87.81 301 ALA A C 1
ATOM 2497 O O . ALA A 1 301 ? 16.638 -1.459 -30.149 1.00 87.81 301 ALA A O 1
ATOM 2498 N N . VAL A 1 302 ? 16.906 -0.694 -28.051 1.00 82.69 302 VAL A N 1
ATOM 2499 C CA . VAL A 1 302 ? 18.384 -0.616 -28.110 1.00 82.69 302 VAL A CA 1
ATOM 2500 C C . VAL A 1 302 ? 19.031 -2.000 -28.205 1.00 82.69 302 VAL A C 1
ATOM 2502 O O . VAL A 1 302 ? 20.050 -2.176 -28.864 1.00 82.69 302 VAL A O 1
ATOM 2505 N N . TYR A 1 303 ? 18.447 -2.997 -27.538 1.00 82.31 303 TYR A N 1
ATOM 2506 C CA . TYR A 1 303 ? 18.950 -4.367 -27.546 1.00 82.31 303 TYR A CA 1
ATOM 2507 C C . TYR A 1 303 ? 17.860 -5.312 -28.039 1.00 82.31 303 TYR A C 1
ATOM 2509 O O . TYR A 1 303 ? 16.844 -5.468 -27.371 1.00 82.31 303 TYR A O 1
ATOM 2517 N N . GLU A 1 304 ? 18.109 -6.017 -29.139 1.00 76.69 304 GLU A N 1
ATOM 2518 C CA . GLU A 1 304 ? 17.148 -6.956 -29.744 1.00 76.69 304 GLU A CA 1
ATOM 2519 C C . GLU A 1 304 ? 16.690 -8.069 -28.785 1.00 76.69 304 GLU A C 1
ATOM 2521 O O . GLU A 1 304 ? 15.555 -8.526 -28.839 1.00 76.69 304 GLU A O 1
ATOM 2526 N N . TYR A 1 305 ? 17.555 -8.504 -27.864 1.00 79.19 305 TYR A N 1
ATOM 2527 C CA . TYR A 1 305 ? 17.235 -9.559 -26.895 1.00 79.19 305 TYR A CA 1
ATOM 2528 C C . TYR A 1 305 ? 16.438 -9.062 -25.676 1.00 79.19 305 TYR A C 1
ATOM 2530 O O . TYR A 1 305 ? 16.122 -9.851 -24.779 1.00 79.19 305 TYR A O 1
ATOM 2538 N N . LYS A 1 306 ? 16.177 -7.754 -25.576 1.00 82.69 306 LYS A N 1
ATOM 2539 C CA . LYS A 1 306 ? 15.554 -7.122 -24.414 1.00 82.69 306 LYS A CA 1
ATOM 2540 C C . LYS A 1 306 ? 14.316 -6.360 -24.856 1.00 82.69 306 LYS A C 1
ATOM 2542 O O . LYS A 1 306 ? 14.431 -5.332 -25.508 1.00 82.69 306 LYS A O 1
ATOM 2547 N N . GLY A 1 307 ? 13.162 -6.796 -24.366 1.00 90.50 307 GLY A N 1
ATOM 2548 C CA . GLY A 1 307 ? 11.905 -6.122 -24.654 1.00 90.50 307 GLY A CA 1
ATOM 2549 C C . GLY A 1 307 ? 11.045 -6.906 -25.633 1.00 90.50 307 GLY A C 1
ATOM 2550 O O . GLY A 1 307 ? 11.049 -8.138 -25.577 1.00 90.50 307 GLY A O 1
ATOM 2551 N N . ILE A 1 308 ? 10.332 -6.184 -26.491 1.00 92.81 308 ILE A N 1
ATOM 2552 C CA . ILE A 1 308 ? 9.569 -6.717 -27.623 1.00 92.81 308 ILE A CA 1
ATOM 2553 C C . ILE A 1 308 ? 10.067 -6.109 -28.933 1.00 92.81 308 ILE A C 1
ATOM 2555 O O . ILE A 1 308 ? 10.470 -4.948 -28.981 1.00 92.81 308 ILE A O 1
ATOM 2559 N N . SER A 1 309 ? 9.998 -6.907 -29.990 1.00 90.12 309 SER A N 1
ATOM 2560 C CA . SER A 1 309 ? 10.268 -6.504 -31.373 1.00 90.12 309 SER A CA 1
ATOM 2561 C C . SER A 1 309 ? 8.985 -6.297 -32.180 1.00 90.12 309 SER A C 1
ATOM 2563 O O . SER A 1 309 ? 8.984 -5.571 -33.168 1.00 90.12 309 SER A O 1
ATOM 2565 N N . ASP A 1 310 ? 7.879 -6.890 -31.726 1.00 91.31 310 ASP A N 1
ATOM 2566 C CA . ASP A 1 310 ? 6.551 -6.739 -32.313 1.00 91.31 310 ASP A CA 1
ATOM 2567 C C . ASP A 1 310 ? 5.492 -6.621 -31.202 1.00 91.31 310 ASP A C 1
ATOM 2569 O O . ASP A 1 310 ? 5.501 -7.356 -30.209 1.00 91.31 310 ASP A O 1
ATOM 2573 N N . TRP A 1 311 ? 4.538 -5.705 -31.374 1.00 93.00 311 TRP A N 1
ATOM 2574 C CA . TRP A 1 311 ? 3.387 -5.549 -30.481 1.00 93.00 311 TRP A CA 1
ATOM 2575 C C . TRP A 1 311 ? 2.513 -6.812 -30.406 1.00 93.00 311 TRP A C 1
ATOM 2577 O O . TRP A 1 311 ? 1.851 -7.044 -29.389 1.00 93.00 311 TRP A O 1
ATOM 2587 N N . GLU A 1 312 ? 2.541 -7.664 -31.433 1.00 92.62 312 GLU A N 1
ATOM 2588 C CA . GLU A 1 312 ? 1.851 -8.956 -31.438 1.00 92.62 312 GLU A CA 1
ATOM 2589 C C . GLU A 1 312 ? 2.392 -9.929 -30.374 1.00 92.62 312 GLU A C 1
ATOM 2591 O O . GLU A 1 312 ? 1.631 -10.750 -29.849 1.00 92.62 312 GLU A O 1
ATOM 2596 N N . GLU A 1 313 ? 3.656 -9.799 -29.950 1.00 93.06 313 GLU A N 1
ATOM 2597 C CA . GLU A 1 313 ? 4.237 -10.617 -28.869 1.00 93.06 313 GLU A CA 1
ATOM 2598 C C . GLU A 1 313 ? 3.479 -10.458 -27.542 1.00 93.06 313 GLU A C 1
ATOM 2600 O O . GLU A 1 313 ? 3.476 -11.356 -26.693 1.00 93.06 313 GLU A O 1
ATOM 2605 N N . ILE A 1 314 ? 2.803 -9.319 -27.367 1.00 94.56 314 ILE A N 1
ATOM 2606 C CA . ILE A 1 314 ? 2.019 -8.978 -26.178 1.00 94.56 314 ILE A CA 1
ATOM 2607 C C . ILE A 1 314 ? 0.529 -8.802 -26.480 1.00 94.56 314 ILE A C 1
ATOM 2609 O O . ILE A 1 314 ? -0.200 -8.182 -25.701 1.00 94.56 314 ILE A O 1
ATOM 2613 N N . ARG A 1 315 ? 0.033 -9.430 -27.555 1.00 94.31 315 ARG A N 1
ATOM 2614 C CA . ARG A 1 315 ? -1.388 -9.410 -27.947 1.00 94.31 315 ARG A CA 1
ATOM 2615 C C . ARG A 1 315 ? -2.351 -9.803 -26.822 1.00 94.31 315 ARG A C 1
ATOM 2617 O O . ARG A 1 315 ? -3.469 -9.299 -26.752 1.00 94.31 315 ARG A O 1
ATOM 2624 N N . TYR A 1 316 ? -1.932 -10.689 -25.917 1.00 90.75 316 TYR A N 1
ATOM 2625 C CA . TYR A 1 316 ? -2.729 -11.112 -24.755 1.00 90.75 316 TYR A CA 1
ATOM 2626 C C . TYR A 1 316 ? -2.933 -9.998 -23.707 1.00 90.75 316 TYR A C 1
ATOM 2628 O O . TYR A 1 316 ? -3.829 -10.105 -22.869 1.00 90.75 316 TYR A O 1
ATOM 2636 N N . VAL A 1 317 ? -2.119 -8.938 -23.751 1.00 91.56 317 VAL A N 1
ATOM 2637 C CA . VAL A 1 317 ? -2.274 -7.723 -22.939 1.00 91.56 317 VAL A CA 1
ATOM 2638 C C . VAL A 1 317 ? -3.013 -6.636 -23.710 1.00 91.56 317 VAL A C 1
ATOM 2640 O O . VAL A 1 317 ? -3.947 -6.046 -23.178 1.00 91.56 317 VAL A O 1
ATOM 2643 N N . THR A 1 318 ? -2.623 -6.382 -24.961 1.00 89.62 318 THR A N 1
ATOM 2644 C CA . THR A 1 318 ? -3.205 -5.300 -25.780 1.00 89.62 318 THR A CA 1
ATOM 2645 C C . THR A 1 318 ? -4.610 -5.630 -26.294 1.00 89.62 318 THR A C 1
ATOM 2647 O O . THR A 1 318 ? -5.359 -4.748 -26.721 1.00 89.62 318 THR A O 1
ATOM 2650 N N . GLY A 1 319 ? -4.982 -6.915 -26.296 1.00 88.94 319 GLY A N 1
ATOM 2651 C CA . GLY A 1 319 ? -6.205 -7.401 -26.932 1.00 88.94 319 GLY A CA 1
ATOM 2652 C C . GLY A 1 319 ? -6.181 -7.261 -28.458 1.00 88.94 319 GLY A C 1
ATOM 2653 O O . GLY A 1 319 ? -7.237 -7.319 -29.080 1.00 88.94 319 GLY A O 1
ATOM 2654 N N . GLY A 1 320 ? -5.000 -7.048 -29.054 1.00 88.06 320 GLY A N 1
ATOM 2655 C CA . GLY A 1 320 ? -4.834 -6.749 -30.479 1.00 88.06 320 GLY A CA 1
ATOM 2656 C C . GLY A 1 320 ? -5.180 -5.309 -30.870 1.00 88.06 320 GLY A C 1
ATOM 2657 O O . GLY A 1 320 ? -5.237 -5.007 -32.057 1.00 88.06 320 GLY A O 1
ATOM 2658 N N . ASN A 1 321 ? -5.424 -4.417 -29.904 1.00 92.94 321 ASN A N 1
ATOM 2659 C CA . ASN A 1 321 ? -5.639 -3.000 -30.184 1.00 92.94 321 ASN A CA 1
ATOM 2660 C C . ASN A 1 321 ? -4.283 -2.294 -30.277 1.00 92.94 321 ASN A C 1
ATOM 2662 O O . ASN A 1 321 ? -3.672 -1.995 -29.252 1.00 92.94 321 ASN A O 1
ATOM 2666 N N . VAL A 1 322 ? -3.826 -2.035 -31.499 1.00 93.75 322 VAL A N 1
ATOM 2667 C CA . VAL A 1 322 ? -2.609 -1.267 -31.775 1.00 93.75 322 VAL A CA 1
ATOM 2668 C C . VAL A 1 322 ? -2.991 -0.095 -32.667 1.00 93.75 322 VAL A C 1
ATOM 2670 O O . VAL A 1 322 ? -3.660 -0.270 -33.686 1.00 93.75 322 VAL A O 1
ATOM 2673 N N . TYR A 1 323 ? -2.594 1.103 -32.256 1.00 94.31 323 TYR A N 1
ATOM 2674 C CA . TYR A 1 323 ? -2.855 2.345 -32.972 1.00 94.31 323 TYR A CA 1
ATOM 2675 C C . TYR A 1 323 ? -1.518 3.012 -33.268 1.00 94.31 323 TYR A C 1
ATOM 2677 O O . TYR A 1 323 ? -0.639 3.032 -32.410 1.00 94.31 323 TYR A O 1
ATOM 2685 N N . PHE A 1 324 ? -1.379 3.562 -34.470 1.00 90.88 324 PHE A N 1
ATOM 2686 C CA . PHE A 1 324 ? -0.146 4.192 -34.927 1.00 90.88 324 PHE A CA 1
ATOM 2687 C C . PHE A 1 324 ? -0.351 5.699 -35.056 1.00 90.88 324 PHE A C 1
ATOM 2689 O O . PHE A 1 324 ? -1.372 6.143 -35.581 1.00 90.88 324 PHE A O 1
ATOM 2696 N N . LEU A 1 325 ? 0.630 6.465 -34.583 1.00 91.88 325 LEU A N 1
ATOM 2697 C CA . LEU A 1 325 ? 0.777 7.886 -34.877 1.00 91.88 325 LEU A CA 1
ATOM 2698 C C . LEU A 1 325 ? 1.911 7.999 -35.886 1.00 91.88 325 LEU A C 1
ATOM 2700 O O . LEU A 1 325 ? 3.051 7.676 -35.561 1.00 91.88 325 LEU A O 1
ATOM 2704 N N . ASN A 1 326 ? 1.577 8.374 -37.116 1.00 90.56 326 ASN A N 1
ATOM 2705 C CA . ASN A 1 326 ? 2.533 8.371 -38.221 1.00 90.56 326 ASN A CA 1
ATOM 2706 C C . ASN A 1 326 ? 3.047 9.780 -38.546 1.00 90.56 326 ASN A C 1
ATOM 2708 O O . ASN A 1 326 ? 3.889 9.954 -39.418 1.00 90.56 326 ASN A O 1
ATOM 2712 N N . GLU A 1 327 ? 2.523 10.794 -37.870 1.00 92.94 327 GLU A N 1
ATOM 2713 C CA . GLU A 1 327 ? 2.905 12.186 -38.013 1.00 92.94 327 GLU A CA 1
ATOM 2714 C C . GLU A 1 327 ? 4.054 12.544 -37.057 1.00 92.94 327 GLU A C 1
ATOM 2716 O O . GLU A 1 327 ? 3.923 12.446 -35.834 1.00 92.94 327 GLU A O 1
ATOM 2721 N N . ASN A 1 328 ? 5.182 12.996 -37.607 1.00 91.50 328 ASN A N 1
ATOM 2722 C CA . ASN A 1 328 ? 6.321 13.490 -36.840 1.00 91.50 328 ASN A CA 1
ATOM 2723 C C . ASN A 1 328 ? 6.258 15.014 -36.719 1.00 91.50 328 ASN A C 1
ATOM 2725 O O . ASN A 1 328 ? 6.436 15.729 -37.701 1.00 91.50 328 ASN A O 1
ATOM 2729 N N . TYR A 1 329 ? 6.031 15.491 -35.496 1.00 90.56 329 TYR A N 1
ATOM 2730 C CA . TYR A 1 329 ? 6.041 16.915 -35.143 1.00 90.56 329 TYR A CA 1
ATOM 2731 C C . TYR A 1 329 ? 7.335 17.361 -34.448 1.00 90.56 329 TYR A C 1
ATOM 2733 O O . TYR A 1 329 ? 7.465 18.526 -34.076 1.00 90.56 329 TYR A O 1
ATOM 2741 N N . ARG A 1 330 ? 8.243 16.418 -34.182 1.00 90.00 330 ARG A N 1
ATOM 2742 C CA . ARG A 1 330 ? 9.413 16.600 -33.318 1.00 90.00 330 ARG A CA 1
ATOM 2743 C C . ARG A 1 330 ? 10.625 17.064 -34.117 1.00 90.00 330 ARG A C 1
ATOM 2745 O O . ARG A 1 330 ? 11.280 18.022 -33.728 1.00 90.00 330 ARG A O 1
ATOM 2752 N N . ASN A 1 331 ? 10.949 16.339 -35.181 1.00 93.00 331 ASN A N 1
ATOM 2753 C CA . ASN A 1 331 ? 12.149 16.550 -35.977 1.00 93.00 331 ASN A CA 1
ATOM 2754 C C . ASN A 1 331 ? 11.847 17.506 -37.145 1.00 93.00 331 ASN A C 1
ATOM 2756 O O . ASN A 1 331 ? 10.698 17.641 -37.577 1.00 93.00 331 ASN A O 1
ATOM 2760 N N . THR A 1 332 ? 12.878 18.158 -37.686 1.00 94.38 332 THR A N 1
ATOM 2761 C CA . THR A 1 332 ? 12.747 18.925 -38.935 1.00 94.38 332 THR A CA 1
ATOM 2762 C C . THR A 1 332 ? 12.300 18.041 -40.098 1.00 94.38 332 THR A C 1
ATOM 2764 O O . THR A 1 332 ? 12.433 16.809 -40.078 1.00 94.38 332 THR A O 1
ATOM 2767 N N . LEU A 1 333 ? 11.770 18.692 -41.139 1.00 94.44 333 LEU A N 1
ATOM 2768 C CA . LEU A 1 333 ? 11.370 18.024 -42.377 1.00 94.44 333 LEU A CA 1
ATOM 2769 C C . LEU A 1 333 ? 12.526 17.190 -42.951 1.00 94.44 333 LEU A C 1
ATOM 2771 O O . LEU A 1 333 ? 12.354 16.002 -43.197 1.00 94.44 333 LEU A O 1
ATOM 2775 N N . GLN A 1 334 ? 13.712 17.793 -43.048 1.00 95.38 334 GLN A N 1
ATOM 2776 C CA . GLN A 1 334 ? 14.924 17.201 -43.613 1.00 95.38 334 GLN A CA 1
ATOM 2777 C C . GLN A 1 334 ? 15.371 15.956 -42.842 1.00 95.38 334 GLN A C 1
ATOM 2779 O O . GLN A 1 334 ? 15.676 14.930 -43.444 1.00 95.38 334 GLN A O 1
ATOM 2784 N N . ILE A 1 335 ? 15.373 16.009 -41.504 1.00 94.94 335 ILE A N 1
ATOM 2785 C CA . ILE A 1 335 ? 15.751 14.855 -40.674 1.00 94.94 335 ILE A CA 1
ATOM 2786 C C . ILE A 1 335 ? 14.743 13.716 -40.846 1.00 94.94 335 ILE A C 1
ATOM 2788 O O . ILE A 1 335 ? 15.138 12.554 -40.958 1.00 94.94 335 ILE A O 1
ATOM 2792 N N . THR A 1 336 ? 13.446 14.032 -40.884 1.00 93.69 336 THR A N 1
ATOM 2793 C CA . THR A 1 336 ? 12.395 13.018 -41.052 1.00 93.69 336 THR A CA 1
ATOM 2794 C C . THR A 1 336 ? 12.459 12.375 -42.439 1.00 93.69 336 THR A C 1
ATOM 2796 O O . THR A 1 336 ? 12.406 11.153 -42.541 1.00 93.69 336 THR A O 1
ATOM 2799 N N . GLU A 1 337 ? 12.617 13.173 -43.498 1.00 93.94 337 GLU A N 1
ATOM 2800 C CA . GLU A 1 337 ? 12.770 12.693 -44.878 1.00 93.94 337 GLU A CA 1
ATOM 2801 C C . GLU A 1 337 ? 14.026 11.832 -45.037 1.00 93.94 337 GLU A C 1
ATOM 2803 O O . GLU A 1 337 ? 13.951 10.745 -45.610 1.00 93.94 337 GLU A O 1
ATOM 2808 N N . TYR A 1 338 ? 15.145 12.251 -44.441 1.00 94.75 338 TYR A N 1
ATOM 2809 C CA . TYR A 1 338 ? 16.372 11.461 -44.419 1.00 94.75 338 TYR A CA 1
ATOM 2810 C C . TYR A 1 338 ? 16.174 10.113 -43.716 1.00 94.75 338 TYR A C 1
ATOM 2812 O O . TYR A 1 338 ? 16.577 9.073 -44.233 1.00 94.75 338 TYR A O 1
ATOM 2820 N N . CYS A 1 339 ? 15.521 10.098 -42.550 1.00 93.38 339 CYS A N 1
ATOM 2821 C CA . CYS A 1 339 ? 15.228 8.8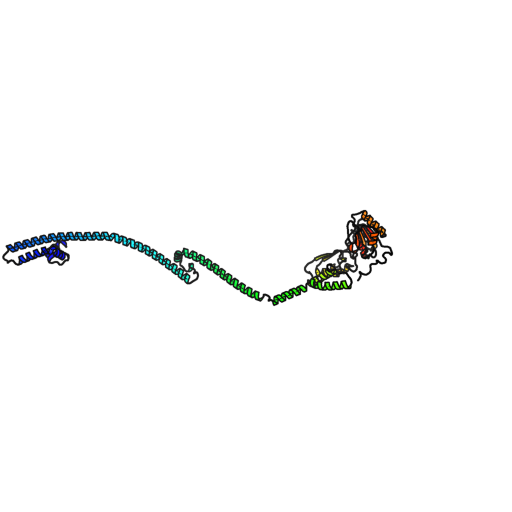48 -41.846 1.00 93.38 339 CYS A CA 1
ATOM 2822 C C . CYS A 1 339 ? 14.281 7.947 -42.654 1.00 93.38 339 CYS A C 1
ATOM 2824 O O . CYS A 1 339 ? 14.480 6.735 -42.683 1.00 93.38 339 CYS A O 1
ATOM 2826 N N . ASN A 1 340 ? 13.282 8.515 -43.335 1.00 92.94 340 ASN A N 1
ATOM 2827 C CA . ASN A 1 340 ? 12.401 7.754 -44.222 1.00 92.94 340 ASN A CA 1
ATOM 2828 C C . ASN A 1 340 ? 13.178 7.074 -45.354 1.00 92.94 340 ASN A C 1
ATOM 2830 O O . ASN A 1 340 ? 12.934 5.904 -45.630 1.00 92.94 340 ASN A O 1
ATOM 2834 N N . GLU A 1 341 ? 14.138 7.771 -45.966 1.00 93.75 341 GLU A N 1
ATOM 2835 C CA . GLU A 1 341 ? 14.987 7.197 -47.014 1.00 93.75 341 GLU A CA 1
ATOM 2836 C C . GLU A 1 341 ? 15.913 6.099 -46.471 1.00 93.75 341 GLU A C 1
ATOM 2838 O O . GLU A 1 341 ? 16.000 5.019 -47.054 1.00 93.75 341 GLU A O 1
ATOM 2843 N N . VAL A 1 342 ? 16.597 6.352 -45.349 1.00 92.62 342 VAL A N 1
ATOM 2844 C CA . VAL A 1 342 ? 17.597 5.420 -44.800 1.00 92.62 342 VAL A CA 1
ATOM 2845 C C . VAL A 1 342 ? 16.968 4.144 -44.245 1.00 92.62 342 VAL A C 1
ATOM 2847 O O . VAL A 1 342 ? 17.551 3.072 -44.396 1.00 92.62 342 VAL A O 1
ATOM 2850 N N . PHE A 1 343 ? 15.802 4.246 -43.605 1.00 91.12 343 PHE A N 1
ATOM 2851 C CA . PHE A 1 343 ? 15.160 3.125 -42.911 1.00 91.12 343 PHE A CA 1
ATOM 2852 C C . PHE A 1 343 ? 13.940 2.559 -43.652 1.00 91.12 343 PHE A C 1
ATOM 2854 O O . PHE A 1 343 ? 13.193 1.783 -43.062 1.00 91.12 343 PHE A O 1
ATOM 2861 N N . ASP A 1 344 ? 13.718 2.956 -44.913 1.00 88.81 344 ASP A N 1
ATOM 2862 C CA . ASP A 1 344 ? 12.526 2.599 -45.707 1.00 88.81 344 ASP A CA 1
ATOM 2863 C C . ASP A 1 344 ? 11.216 2.831 -44.925 1.00 88.81 344 ASP A C 1
ATOM 2865 O O . ASP A 1 344 ? 10.286 2.020 -44.913 1.00 88.81 344 ASP A O 1
ATOM 2869 N N . ALA A 1 345 ? 11.174 3.950 -44.196 1.00 87.06 345 ALA A N 1
ATOM 2870 C CA . ALA A 1 345 ? 10.040 4.336 -43.372 1.00 87.06 345 ALA A CA 1
ATOM 2871 C C . ALA A 1 345 ? 9.114 5.294 -44.133 1.00 87.06 345 ALA A C 1
ATOM 2873 O O . ALA A 1 345 ? 9.492 5.939 -45.109 1.00 87.06 345 ALA A O 1
ATOM 2874 N N . ASN A 1 346 ? 7.866 5.397 -43.677 1.00 87.25 346 ASN A N 1
ATOM 2875 C CA . ASN A 1 346 ? 6.855 6.247 -44.306 1.00 87.25 346 ASN A CA 1
ATOM 2876 C C . ASN A 1 346 ? 6.214 7.201 -43.291 1.00 87.25 346 ASN A C 1
ATOM 2878 O O . ASN A 1 346 ? 4.990 7.294 -43.194 1.00 87.25 346 ASN A O 1
ATOM 2882 N N . VAL A 1 347 ? 7.046 7.871 -42.493 1.00 89.19 347 VAL A N 1
ATOM 2883 C CA . VAL A 1 347 ? 6.609 8.817 -41.462 1.00 89.19 347 VAL A CA 1
ATOM 2884 C C . VAL A 1 347 ? 6.261 10.156 -42.111 1.00 89.19 347 VAL A C 1
ATOM 2886 O O . VAL A 1 347 ? 7.043 10.726 -42.870 1.00 89.19 347 VAL A O 1
ATOM 2889 N N . THR A 1 348 ? 5.080 10.690 -41.812 1.00 91.06 348 THR A N 1
ATOM 2890 C CA . THR A 1 348 ? 4.634 11.989 -42.328 1.00 91.06 348 THR A CA 1
ATOM 2891 C C . THR A 1 348 ? 5.301 13.112 -41.546 1.00 91.06 348 THR A C 1
ATOM 2893 O O . THR A 1 348 ? 4.982 13.339 -40.383 1.00 91.06 348 THR A O 1
ATOM 2896 N N . ALA A 1 349 ? 6.211 13.841 -42.178 1.00 88.19 349 ALA A N 1
ATOM 2897 C CA . ALA A 1 349 ? 6.859 14.988 -41.561 1.00 88.19 349 ALA A CA 1
ATOM 2898 C C . ALA A 1 349 ? 5.890 16.180 -41.447 1.00 88.19 349 ALA A C 1
ATOM 2900 O O . ALA A 1 349 ? 5.408 16.709 -42.449 1.00 88.19 349 ALA A O 1
ATOM 2901 N N . ILE A 1 350 ? 5.620 16.617 -40.218 1.00 84.50 350 ILE A N 1
ATOM 2902 C CA . ILE A 1 350 ? 4.837 17.815 -39.892 1.00 84.50 350 ILE A CA 1
ATOM 2903 C C . ILE A 1 350 ? 5.714 18.720 -39.019 1.00 84.50 350 ILE A C 1
ATOM 2905 O O . ILE A 1 350 ? 5.439 18.962 -37.847 1.00 84.50 350 ILE A O 1
ATOM 2909 N N . GLY A 1 351 ? 6.822 19.180 -39.597 1.00 72.06 351 GLY A N 1
ATOM 2910 C CA . GLY A 1 351 ? 7.870 19.913 -38.891 1.00 72.06 351 GLY A CA 1
ATOM 2911 C C . GLY A 1 351 ? 8.213 21.258 -39.526 1.00 72.06 351 GLY A C 1
ATOM 2912 O O . GLY A 1 351 ? 7.698 21.640 -40.580 1.00 72.06 351 GLY A O 1
ATOM 2913 N N . LEU A 1 352 ? 9.109 21.984 -38.859 1.00 81.94 352 LEU A N 1
ATOM 2914 C CA . LEU A 1 352 ? 9.740 23.181 -39.405 1.00 81.94 352 LEU A CA 1
ATOM 2915 C C . LEU A 1 352 ? 10.819 22.788 -40.427 1.00 81.94 352 LEU A C 1
ATOM 2917 O O . LEU A 1 352 ? 11.410 21.709 -40.351 1.00 81.94 352 LEU A O 1
ATOM 2921 N N . MET A 1 353 ? 11.074 23.683 -41.380 1.00 85.31 353 MET A N 1
ATOM 2922 C CA . MET A 1 353 ? 12.230 23.575 -42.271 1.00 85.31 353 MET A CA 1
ATOM 2923 C C . MET A 1 353 ? 13.508 23.810 -41.460 1.00 85.31 353 MET A C 1
ATOM 2925 O O . MET A 1 353 ? 13.614 24.835 -40.786 1.00 85.31 353 MET A O 1
ATOM 2929 N N . GLY A 1 354 ? 14.449 22.875 -41.538 1.00 86.44 354 GLY A N 1
ATOM 2930 C CA . GLY A 1 354 ? 15.782 22.962 -40.948 1.00 86.44 354 GLY A CA 1
ATOM 2931 C C . GLY A 1 354 ? 16.889 22.838 -41.991 1.00 86.44 354 GLY A C 1
ATOM 2932 O O . GLY A 1 354 ? 16.645 22.960 -43.193 1.00 86.44 354 GLY A O 1
ATOM 2933 N N . ASP A 1 355 ? 18.106 22.600 -41.509 1.00 89.62 355 ASP A N 1
ATOM 2934 C CA . ASP A 1 355 ? 19.266 22.337 -42.357 1.00 89.62 355 ASP A CA 1
ATOM 2935 C C . ASP A 1 355 ? 19.259 20.881 -42.865 1.00 89.62 355 ASP A C 1
ATOM 2937 O O . ASP A 1 355 ? 18.682 19.983 -42.247 1.00 89.62 355 ASP A O 1
ATOM 2941 N N . GLU A 1 356 ? 19.895 20.647 -44.015 1.00 93.19 356 GLU A N 1
ATOM 2942 C CA . GLU A 1 356 ? 20.044 19.306 -44.593 1.00 93.19 356 GLU A CA 1
ATOM 2943 C C . GLU A 1 356 ? 20.898 18.399 -43.701 1.00 93.19 356 GLU A C 1
ATOM 2945 O O . GLU A 1 356 ? 21.882 18.835 -43.095 1.00 93.19 356 GLU A O 1
ATOM 2950 N N . VAL A 1 357 ? 20.564 17.106 -43.677 1.00 94.94 357 VAL A N 1
ATOM 2951 C CA . VAL A 1 357 ? 21.384 16.109 -42.982 1.00 94.94 357 VAL A CA 1
ATOM 2952 C C . VAL A 1 357 ? 22.721 15.974 -43.704 1.00 94.94 357 VAL A C 1
ATOM 2954 O O . VAL A 1 357 ? 22.779 15.688 -44.901 1.00 94.94 357 VAL A O 1
ATOM 2957 N N . THR A 1 358 ? 23.821 16.164 -42.976 1.00 94.62 358 THR A N 1
ATOM 2958 C CA . THR A 1 358 ? 25.168 16.122 -43.562 1.00 94.62 358 THR A CA 1
ATOM 2959 C C . THR A 1 358 ? 25.906 14.861 -43.150 1.00 94.62 358 THR A C 1
ATOM 2961 O O . THR A 1 358 ? 25.934 14.494 -41.977 1.00 94.62 358 THR A O 1
ATOM 2964 N N . ARG A 1 359 ? 26.545 14.201 -44.123 1.00 94.56 359 ARG A N 1
ATOM 2965 C CA . ARG A 1 359 ? 27.460 13.084 -43.874 1.00 94.56 359 ARG A CA 1
ATOM 2966 C C . ARG A 1 359 ? 28.874 13.482 -44.273 1.00 94.56 359 ARG A C 1
ATOM 2968 O O . ARG A 1 359 ? 29.140 13.684 -45.455 1.00 94.56 359 ARG A O 1
ATOM 2975 N N . ILE A 1 360 ? 29.750 13.631 -43.285 1.00 94.62 360 ILE A N 1
ATOM 2976 C CA . ILE A 1 360 ? 31.107 14.175 -43.443 1.00 94.62 360 ILE A CA 1
ATOM 2977 C C . ILE A 1 360 ? 32.111 13.412 -42.575 1.00 94.62 360 ILE A C 1
ATOM 2979 O O . ILE A 1 360 ? 31.727 12.640 -41.696 1.00 94.62 360 ILE A O 1
ATOM 2983 N N . ASP A 1 361 ? 33.402 13.609 -42.839 1.00 91.88 361 ASP A N 1
ATOM 2984 C CA . ASP A 1 361 ? 34.484 12.973 -42.088 1.00 91.88 361 ASP A CA 1
ATOM 2985 C C . ASP A 1 361 ? 34.528 13.470 -40.634 1.00 91.88 361 ASP A C 1
ATOM 2987 O O . ASP A 1 361 ? 34.205 14.625 -40.352 1.00 91.88 361 ASP A O 1
ATOM 2991 N N . LEU A 1 362 ? 34.990 12.625 -39.702 1.00 89.19 362 LEU A N 1
ATOM 2992 C CA . LEU A 1 362 ? 34.912 12.906 -38.261 1.00 89.19 362 LEU A CA 1
ATOM 2993 C C . LEU A 1 362 ? 35.564 14.236 -37.863 1.00 89.19 362 LEU A C 1
ATOM 2995 O O . LEU A 1 362 ? 35.029 14.947 -37.018 1.00 89.19 362 LEU A O 1
ATOM 2999 N N . GLU A 1 363 ? 36.711 14.589 -38.448 1.00 88.50 363 GLU A N 1
ATOM 3000 C CA . GLU A 1 363 ? 37.383 15.854 -38.124 1.00 88.50 363 GLU A CA 1
ATOM 3001 C C . GLU A 1 363 ? 36.540 17.075 -38.506 1.00 88.50 363 GLU A C 1
ATOM 3003 O O . GLU A 1 363 ? 36.461 18.033 -37.734 1.00 88.50 363 GLU A O 1
ATOM 3008 N N . ASP A 1 364 ? 35.889 17.036 -39.668 1.00 91.81 364 ASP A N 1
ATOM 3009 C CA . ASP A 1 364 ? 35.022 18.118 -40.125 1.00 91.81 364 ASP A CA 1
ATOM 3010 C C . ASP A 1 364 ? 33.691 18.113 -39.368 1.00 91.81 364 ASP A C 1
ATOM 3012 O O . ASP A 1 364 ? 33.195 19.177 -39.000 1.00 91.81 364 ASP A O 1
ATOM 3016 N N . ALA A 1 365 ? 33.177 16.933 -39.016 1.00 93.44 365 ALA A N 1
ATOM 3017 C CA . ALA A 1 365 ? 31.998 16.777 -38.173 1.00 93.44 365 ALA A CA 1
ATOM 3018 C C . ALA A 1 365 ? 32.193 17.391 -36.776 1.00 93.44 365 ALA A C 1
ATOM 3020 O O . ALA A 1 365 ? 31.322 18.104 -36.277 1.00 93.44 365 ALA A O 1
ATOM 3021 N N . LEU A 1 366 ? 33.363 17.171 -36.164 1.00 92.88 366 LEU A N 1
ATOM 3022 C CA . LEU A 1 366 ? 33.728 17.764 -34.874 1.00 92.88 366 LEU A CA 1
ATOM 3023 C C . LEU A 1 366 ? 33.878 19.290 -34.960 1.00 92.88 366 LEU A C 1
ATOM 3025 O O . LEU A 1 366 ? 33.472 20.001 -34.042 1.00 92.88 366 LEU A O 1
ATOM 3029 N N . ARG A 1 367 ? 34.432 19.819 -36.058 1.00 92.25 367 ARG A N 1
ATOM 3030 C CA . ARG A 1 367 ? 34.506 21.276 -36.274 1.00 92.25 367 ARG A CA 1
ATOM 3031 C C . ARG A 1 367 ? 33.123 21.887 -36.447 1.00 92.25 367 ARG A C 1
ATOM 3033 O O . ARG A 1 367 ? 32.866 22.969 -35.924 1.00 92.25 367 ARG A O 1
ATOM 3040 N N . GLU A 1 368 ? 32.249 21.206 -37.176 1.00 94.06 368 GLU A N 1
ATOM 3041 C CA . GLU A 1 368 ? 30.913 21.700 -37.472 1.00 94.06 368 GLU A CA 1
ATOM 3042 C C . GLU A 1 368 ? 30.019 21.704 -36.230 1.00 94.06 368 GLU A C 1
ATOM 3044 O O . GLU A 1 368 ? 29.390 22.720 -35.932 1.00 94.06 368 GLU A O 1
ATOM 3049 N N . ILE A 1 369 ? 30.035 20.631 -35.433 1.00 93.69 369 ILE A N 1
ATOM 3050 C CA . ILE A 1 369 ? 29.260 20.583 -34.188 1.00 93.69 369 ILE A CA 1
ATOM 3051 C C . ILE A 1 369 ? 29.749 21.635 -33.175 1.00 93.69 369 ILE A C 1
ATOM 3053 O O . ILE A 1 369 ? 28.941 22.289 -32.514 1.00 93.69 369 ILE A O 1
ATOM 3057 N N . GLU A 1 370 ? 31.062 21.890 -33.108 1.00 92.81 370 GLU A N 1
ATOM 3058 C CA . GLU A 1 370 ? 31.630 22.957 -32.276 1.00 92.81 370 GLU A CA 1
ATOM 3059 C C . GLU A 1 370 ? 31.242 24.355 -32.796 1.00 92.81 370 GLU A C 1
ATOM 3061 O O . GLU A 1 370 ? 30.987 25.274 -32.012 1.00 92.81 370 GLU A O 1
ATOM 3066 N N . ARG A 1 371 ? 31.155 24.535 -34.121 1.00 93.56 371 ARG A N 1
ATOM 3067 C CA . ARG A 1 371 ? 30.678 25.778 -34.744 1.00 93.56 371 ARG A CA 1
ATOM 3068 C C . ARG A 1 371 ? 29.217 26.049 -34.389 1.00 93.56 371 ARG A C 1
ATOM 3070 O O . ARG A 1 371 ? 28.892 27.192 -34.063 1.00 93.56 371 ARG A O 1
ATOM 3077 N N . ILE A 1 372 ? 28.363 25.025 -34.430 1.00 93.06 372 ILE A N 1
ATOM 3078 C CA . ILE A 1 372 ? 26.956 25.119 -34.016 1.00 93.06 372 ILE A CA 1
ATOM 3079 C C . ILE A 1 372 ? 26.876 25.501 -32.536 1.00 93.06 372 ILE A C 1
ATOM 3081 O O . ILE A 1 372 ? 26.197 26.470 -32.203 1.00 93.06 372 ILE A O 1
ATOM 3085 N N . HIS A 1 373 ? 27.648 24.834 -31.674 1.00 92.12 373 HIS A N 1
ATOM 3086 C CA . HIS A 1 373 ? 27.700 25.146 -30.244 1.00 92.12 373 HIS A CA 1
ATOM 3087 C C . HIS A 1 373 ? 28.112 26.599 -29.962 1.00 92.12 373 HIS A C 1
ATOM 3089 O O . HIS A 1 373 ? 27.480 27.292 -29.170 1.00 92.12 373 HIS A O 1
ATOM 3095 N N . LYS A 1 374 ? 29.142 27.105 -30.654 1.00 91.69 374 LYS A N 1
ATOM 3096 C CA . LYS A 1 374 ? 29.604 28.498 -30.508 1.00 91.69 374 LYS A CA 1
ATOM 3097 C C . LYS A 1 374 ? 28.582 29.519 -31.006 1.00 91.69 374 LYS A C 1
ATOM 3099 O O . LYS A 1 374 ? 28.541 30.633 -30.488 1.00 91.69 374 LYS A O 1
ATOM 3104 N N . LYS A 1 375 ? 27.811 29.173 -32.041 1.00 93.38 375 LYS A N 1
ATOM 3105 C CA . LYS A 1 375 ? 26.779 30.047 -32.613 1.00 93.38 375 LYS A CA 1
ATOM 3106 C C . LYS A 1 375 ? 25.540 30.111 -31.717 1.00 93.38 375 LYS A C 1
ATOM 3108 O O . LYS A 1 375 ? 24.992 31.199 -31.570 1.00 93.38 375 LYS A O 1
ATOM 3113 N N . ASN A 1 376 ? 25.163 28.980 -31.120 1.00 91.31 376 ASN A N 1
ATOM 3114 C CA . ASN A 1 376 ? 23.983 28.831 -30.273 1.00 91.31 376 ASN A CA 1
ATOM 3115 C C . ASN A 1 376 ? 24.374 28.189 -28.922 1.00 91.31 376 ASN A C 1
ATOM 3117 O O . ASN A 1 376 ? 24.206 26.980 -28.738 1.00 91.31 376 ASN A O 1
ATOM 3121 N N . PRO A 1 377 ? 24.931 28.960 -27.970 1.00 87.38 377 PRO A N 1
ATOM 3122 C CA . PRO A 1 377 ? 25.368 28.433 -26.673 1.00 87.38 377 PRO A CA 1
ATOM 3123 C C . PRO A 1 377 ? 24.248 27.815 -25.822 1.00 87.38 377 PRO A C 1
ATOM 3125 O O . PRO A 1 377 ? 24.529 27.091 -24.871 1.00 87.38 377 PRO A O 1
ATOM 3128 N N . GLU A 1 378 ? 22.989 28.129 -26.128 1.00 88.94 378 GLU A N 1
ATOM 3129 C CA . GLU A 1 378 ? 21.790 27.600 -25.478 1.00 88.94 378 GLU A CA 1
ATOM 3130 C C . GLU A 1 378 ? 21.322 26.240 -26.013 1.00 88.94 378 GLU A C 1
ATOM 3132 O O . GLU A 1 378 ? 20.452 25.621 -25.399 1.00 88.94 378 GLU A O 1
ATOM 3137 N N . TYR A 1 379 ? 21.876 25.774 -27.137 1.00 91.62 379 TYR A N 1
ATOM 3138 C CA . TYR A 1 379 ? 21.513 24.486 -27.721 1.00 91.62 379 TYR A CA 1
ATOM 3139 C C . TYR A 1 379 ? 22.065 23.344 -26.871 1.00 91.62 379 TYR A C 1
ATOM 3141 O O . TYR A 1 379 ? 23.247 23.319 -26.517 1.00 91.62 379 TYR A O 1
ATOM 3149 N N . ARG A 1 380 ? 21.234 22.333 -26.624 1.00 93.81 380 ARG A N 1
ATOM 3150 C CA . ARG A 1 380 ? 21.689 21.040 -26.129 1.00 93.81 380 ARG A CA 1
ATOM 3151 C C . ARG A 1 380 ? 22.262 20.270 -27.302 1.00 93.81 380 ARG A C 1
ATOM 3153 O O . ARG A 1 380 ? 21.594 20.023 -28.305 1.00 93.81 380 ARG A O 1
ATOM 3160 N N . ILE A 1 381 ? 23.517 19.871 -27.156 1.00 95.06 381 ILE A N 1
ATOM 3161 C CA . ILE A 1 381 ? 24.272 19.246 -28.234 1.00 95.06 381 ILE A CA 1
ATOM 3162 C C . ILE A 1 381 ? 24.827 17.916 -27.758 1.00 95.06 381 ILE A C 1
ATOM 3164 O O . ILE A 1 381 ? 25.446 17.846 -26.693 1.00 95.06 381 ILE A O 1
ATOM 3168 N N . ALA A 1 382 ? 24.625 16.871 -28.559 1.00 96.19 382 ALA A N 1
ATOM 3169 C CA . ALA A 1 382 ? 25.117 15.536 -28.255 1.00 96.19 382 ALA A CA 1
ATOM 3170 C C . ALA A 1 382 ? 26.011 14.966 -29.354 1.00 96.19 382 ALA A C 1
ATOM 3172 O O . ALA A 1 382 ? 25.751 15.124 -30.544 1.00 96.19 382 ALA A O 1
ATOM 3173 N N . ILE A 1 383 ? 27.035 14.232 -28.931 1.00 95.69 383 ILE A N 1
ATOM 3174 C CA . ILE A 1 383 ? 27.785 13.297 -29.761 1.00 95.69 383 ILE A CA 1
ATOM 3175 C C . ILE A 1 383 ? 27.394 11.898 -29.313 1.00 95.69 383 ILE A C 1
ATOM 3177 O O . ILE A 1 383 ? 27.716 11.495 -28.192 1.00 95.69 383 ILE A O 1
ATOM 3181 N N . ILE A 1 384 ? 26.688 11.176 -30.179 1.00 95.94 384 ILE A N 1
ATOM 3182 C CA . ILE A 1 384 ? 26.147 9.852 -29.879 1.00 95.94 384 ILE A CA 1
ATOM 3183 C C . ILE A 1 384 ? 26.997 8.789 -30.564 1.00 95.94 384 ILE A C 1
ATOM 3185 O O . ILE A 1 384 ? 27.288 8.878 -31.759 1.00 95.94 384 ILE A O 1
ATOM 3189 N N . TYR A 1 385 ? 27.387 7.770 -29.804 1.00 93.88 385 TYR A N 1
ATOM 3190 C CA . TYR A 1 385 ? 28.212 6.670 -30.295 1.00 93.88 385 TYR A CA 1
ATOM 3191 C C . TYR A 1 385 ? 27.783 5.320 -29.713 1.00 93.88 385 TYR A C 1
ATOM 3193 O O . TYR A 1 385 ? 27.145 5.241 -28.659 1.00 93.88 385 TYR A O 1
ATOM 3201 N N . ARG A 1 386 ? 28.149 4.225 -30.388 1.00 91.69 386 ARG A N 1
ATOM 3202 C CA . ARG A 1 386 ? 27.882 2.873 -29.883 1.00 91.69 386 ARG A CA 1
ATOM 3203 C C . ARG A 1 386 ? 28.762 2.561 -28.672 1.00 91.69 386 ARG A C 1
ATOM 3205 O O . ARG A 1 386 ? 29.983 2.720 -28.716 1.00 91.69 386 ARG A O 1
ATOM 3212 N N . ARG A 1 387 ? 28.164 2.043 -27.596 1.00 87.38 387 ARG A N 1
ATOM 3213 C CA . ARG A 1 387 ? 28.907 1.591 -26.414 1.00 87.38 387 ARG A CA 1
ATOM 3214 C C . ARG A 1 387 ? 29.976 0.558 -26.787 1.00 87.38 387 ARG A C 1
ATOM 3216 O O . ARG A 1 387 ? 29.703 -0.408 -27.493 1.00 87.38 387 ARG A O 1
ATOM 3223 N N . GLY A 1 388 ? 31.186 0.751 -26.265 1.00 82.81 388 GLY A N 1
ATOM 3224 C CA . GLY A 1 388 ? 32.345 -0.091 -26.581 1.00 82.81 388 GLY A CA 1
ATOM 3225 C C . GLY A 1 388 ? 33.145 0.364 -27.804 1.00 82.81 388 GLY A C 1
ATOM 3226 O O . GLY A 1 388 ? 34.108 -0.307 -28.160 1.00 82.81 388 GLY A O 1
ATOM 3227 N N . LEU A 1 389 ? 32.788 1.492 -28.432 1.00 84.31 389 LEU A N 1
ATOM 3228 C CA . LEU A 1 389 ? 33.643 2.138 -29.425 1.00 84.31 389 LEU A CA 1
ATOM 3229 C C . LEU A 1 389 ? 34.850 2.789 -28.734 1.00 84.31 389 LEU A C 1
ATOM 3231 O O . LEU A 1 389 ? 34.778 3.910 -28.221 1.00 84.31 389 LEU A O 1
ATOM 3235 N N . ASP A 1 390 ? 35.966 2.070 -28.724 1.00 74.31 390 ASP A N 1
ATOM 3236 C CA . ASP A 1 390 ? 37.216 2.567 -28.160 1.00 74.31 390 ASP A CA 1
ATOM 3237 C C . ASP A 1 390 ? 37.854 3.632 -29.068 1.00 74.31 390 ASP A C 1
ATOM 3239 O O . ASP A 1 390 ? 37.881 3.502 -30.292 1.00 74.31 390 ASP A O 1
ATOM 3243 N N . GLY A 1 391 ? 38.394 4.688 -28.448 1.00 77.62 391 GLY A N 1
ATOM 3244 C CA . GLY A 1 391 ? 39.222 5.706 -29.103 1.00 77.62 391 GLY A CA 1
ATOM 3245 C C . GLY A 1 391 ? 38.533 6.990 -29.556 1.00 77.62 391 GLY A C 1
ATOM 3246 O O . GLY A 1 391 ? 39.227 7.986 -29.761 1.00 77.62 391 GLY A O 1
ATOM 3247 N N . LEU A 1 392 ? 37.196 7.048 -29.587 1.00 84.25 392 LEU A N 1
ATOM 3248 C CA . LEU A 1 392 ? 36.474 8.310 -29.820 1.00 84.25 392 LEU A CA 1
ATOM 3249 C C . LEU A 1 392 ? 36.900 9.390 -28.811 1.00 84.25 392 LEU A C 1
ATOM 3251 O O . LEU A 1 392 ? 37.167 10.534 -29.174 1.00 84.25 392 LEU A O 1
ATOM 3255 N N . GLN A 1 393 ? 37.055 9.001 -27.544 1.00 83.38 393 GLN A N 1
ATOM 3256 C CA . GLN A 1 393 ? 37.525 9.895 -26.489 1.00 83.38 393 GLN A CA 1
ATOM 3257 C C . GLN A 1 393 ? 38.935 10.447 -26.764 1.00 83.38 393 GLN A C 1
ATOM 3259 O O . GLN A 1 393 ? 39.221 11.596 -26.426 1.00 83.38 393 GLN A O 1
ATOM 3264 N N . GLU A 1 394 ? 39.830 9.657 -27.360 1.00 82.56 394 GLU A N 1
ATOM 3265 C CA . GLU A 1 394 ? 41.176 10.120 -27.708 1.00 82.56 394 GLU A CA 1
ATOM 3266 C C . GLU A 1 394 ? 41.143 11.103 -28.876 1.00 82.56 394 GLU A C 1
ATOM 3268 O O . GLU A 1 394 ? 41.835 12.120 -28.831 1.00 82.56 394 GLU A O 1
ATOM 3273 N N . VAL A 1 395 ? 40.312 10.839 -29.887 1.00 84.81 395 VAL A N 1
ATOM 3274 C CA . VAL A 1 395 ? 40.132 11.734 -31.038 1.00 84.81 395 VAL A CA 1
ATOM 3275 C C . VAL A 1 395 ? 39.569 13.082 -30.589 1.00 84.81 395 VAL A C 1
ATOM 3277 O O . VAL A 1 395 ? 40.135 14.123 -30.919 1.00 84.81 395 VAL A O 1
ATOM 3280 N N . ILE A 1 396 ? 38.534 13.076 -29.747 1.00 86.19 396 ILE A N 1
ATOM 3281 C CA . ILE A 1 396 ? 37.941 14.297 -29.185 1.00 86.19 396 ILE A CA 1
ATOM 3282 C C . ILE A 1 396 ? 38.971 15.088 -28.359 1.00 86.19 396 ILE A C 1
ATOM 3284 O O . ILE A 1 396 ? 39.095 16.305 -28.512 1.00 86.19 396 ILE A O 1
ATOM 3288 N N . LYS A 1 397 ? 39.783 14.404 -27.539 1.00 84.44 397 LYS A N 1
ATOM 3289 C CA . LYS A 1 397 ? 40.877 15.043 -26.786 1.00 84.44 397 LYS A CA 1
ATOM 3290 C C . LYS A 1 397 ? 41.932 15.665 -27.706 1.00 84.44 397 LYS A C 1
ATOM 3292 O O . LYS A 1 397 ? 42.410 16.761 -27.416 1.00 84.44 397 LYS A O 1
ATOM 3297 N N . ARG A 1 398 ? 42.297 15.002 -28.811 1.00 84.56 398 ARG A N 1
ATOM 3298 C CA . ARG A 1 398 ? 43.231 15.548 -29.817 1.00 84.56 398 ARG A CA 1
ATOM 3299 C C . ARG A 1 398 ? 42.656 16.779 -30.517 1.00 84.56 398 ARG A C 1
ATOM 3301 O O . ARG A 1 398 ? 43.401 17.727 -30.753 1.00 84.56 398 ARG A O 1
ATOM 3308 N N . ALA A 1 399 ? 41.349 16.788 -30.774 1.00 82.69 399 ALA A N 1
ATOM 3309 C CA . ALA A 1 399 ? 40.629 17.926 -31.341 1.00 82.69 399 ALA A CA 1
ATOM 3310 C C . ALA A 1 399 ? 40.504 19.121 -30.372 1.00 82.69 399 ALA A C 1
ATOM 3312 O O . ALA A 1 399 ? 40.134 20.207 -30.805 1.00 82.69 399 ALA A O 1
ATOM 3313 N N . LYS A 1 400 ? 40.861 18.951 -29.086 1.00 82.94 400 LYS A N 1
ATOM 3314 C CA . LYS A 1 400 ? 40.780 19.979 -28.028 1.00 82.94 400 LYS A CA 1
ATOM 3315 C C . LYS A 1 400 ? 39.378 20.582 -27.860 1.00 82.94 400 LYS A C 1
ATOM 3317 O O . LYS A 1 400 ? 39.254 21.748 -27.497 1.00 82.94 400 LYS A O 1
ATOM 3322 N N . MET A 1 401 ? 38.343 19.789 -28.109 1.00 84.06 401 MET A N 1
ATOM 3323 C CA . MET A 1 401 ? 36.957 20.214 -27.946 1.00 84.06 401 MET A CA 1
ATOM 3324 C C . MET A 1 401 ? 36.535 20.099 -26.477 1.00 84.06 401 MET A C 1
ATOM 3326 O O . MET A 1 401 ? 36.740 19.059 -25.844 1.00 84.06 401 MET A O 1
ATOM 3330 N N . GLU A 1 402 ? 35.939 21.161 -25.940 1.00 84.25 402 GLU A N 1
ATOM 3331 C CA . GLU A 1 402 ? 35.348 21.149 -24.601 1.00 84.25 402 GLU A CA 1
ATOM 3332 C C . GLU A 1 402 ? 34.041 20.349 -24.628 1.00 84.25 402 GLU A C 1
ATOM 3334 O O . GLU A 1 402 ? 33.108 20.666 -25.363 1.00 84.25 402 GLU A O 1
ATOM 3339 N N . CYS A 1 403 ? 34.003 19.258 -23.867 1.00 86.69 403 CYS A N 1
ATOM 3340 C CA . CYS A 1 403 ? 32.874 18.341 -23.829 1.00 86.69 403 CYS A CA 1
ATOM 3341 C C . CYS A 1 403 ? 32.822 17.593 -22.496 1.00 86.69 403 CYS A C 1
ATOM 3343 O O . CYS A 1 403 ? 33.831 17.474 -21.790 1.00 86.69 403 CYS A O 1
ATOM 3345 N N . VAL A 1 404 ? 31.645 17.061 -22.177 1.00 87.31 404 VAL A N 1
ATOM 3346 C CA . VAL A 1 404 ? 31.406 16.264 -20.973 1.00 87.31 404 VAL A CA 1
ATOM 3347 C C . VAL A 1 404 ? 31.047 14.843 -21.385 1.00 87.31 404 VAL A C 1
ATOM 3349 O O . VAL A 1 404 ? 30.247 14.632 -22.290 1.00 87.31 404 VAL A O 1
ATOM 3352 N N . PHE A 1 405 ? 31.679 13.857 -20.751 1.00 85.12 405 PHE A N 1
ATOM 3353 C CA . PHE A 1 405 ? 31.459 12.441 -21.046 1.00 85.12 405 PHE A CA 1
ATOM 3354 C C . PHE A 1 405 ? 30.475 11.836 -20.050 1.00 85.12 405 PHE A C 1
ATOM 3356 O O . PHE A 1 405 ? 30.636 12.034 -18.847 1.00 85.12 405 PHE A O 1
ATOM 3363 N N . ASN A 1 406 ? 29.538 11.023 -20.544 1.00 78.88 406 ASN A N 1
ATOM 3364 C CA . ASN A 1 406 ? 28.556 10.269 -19.747 1.00 78.88 406 ASN A CA 1
ATOM 3365 C C . ASN A 1 406 ? 27.621 11.135 -18.878 1.00 78.88 406 ASN A C 1
ATOM 3367 O O . ASN A 1 406 ? 26.944 10.615 -17.990 1.00 78.88 406 ASN A O 1
ATOM 3371 N N . GLU A 1 407 ? 27.575 12.443 -19.117 1.00 80.56 407 GLU A N 1
ATOM 3372 C CA . GLU A 1 407 ? 26.675 13.381 -18.454 1.00 80.56 407 GLU A CA 1
ATOM 3373 C C . GLU A 1 407 ? 26.067 14.302 -19.508 1.00 80.56 407 GLU A C 1
ATOM 3375 O O . GLU A 1 407 ? 26.656 14.538 -20.566 1.00 80.56 407 GLU A O 1
ATOM 3380 N N . VAL A 1 408 ? 24.861 14.785 -19.226 1.00 77.19 408 VAL A N 1
ATOM 3381 C CA . VAL A 1 408 ? 24.100 15.635 -20.138 1.00 77.19 408 VAL A CA 1
ATOM 3382 C C . VAL A 1 408 ? 24.012 17.018 -19.523 1.00 77.19 408 VAL A C 1
ATOM 3384 O O . VAL A 1 408 ? 23.343 17.205 -18.507 1.00 77.19 408 VAL A O 1
ATOM 3387 N N . GLU A 1 409 ? 24.681 17.981 -20.147 1.00 75.50 409 GLU A N 1
ATOM 3388 C CA . GLU A 1 409 ? 24.701 19.377 -19.715 1.00 75.50 409 GLU A CA 1
ATOM 3389 C C . GLU A 1 409 ? 24.114 20.292 -20.789 1.00 75.50 409 GLU A C 1
ATOM 3391 O O . GLU A 1 409 ? 24.298 20.075 -21.984 1.00 75.50 409 GLU A O 1
ATOM 3396 N N . SER A 1 410 ? 23.417 21.345 -20.363 1.00 71.12 410 SER A N 1
ATOM 3397 C CA . SER A 1 410 ? 22.795 22.300 -21.289 1.00 71.12 410 SER A CA 1
ATOM 3398 C C . SER A 1 410 ? 23.786 23.283 -21.915 1.00 71.12 410 SER A C 1
ATOM 3400 O O . SER A 1 410 ? 23.462 23.893 -22.921 1.00 71.12 410 SER A O 1
ATOM 3402 N N . SER A 1 411 ? 24.959 23.476 -21.307 1.00 76.12 411 SER A N 1
ATOM 3403 C CA . SER A 1 411 ? 25.956 24.474 -21.723 1.00 76.12 411 SER A CA 1
ATOM 3404 C C . SER A 1 411 ? 27.200 23.871 -22.374 1.00 76.12 411 SER A C 1
ATOM 3406 O O . SER A 1 411 ? 28.121 24.613 -22.699 1.00 76.12 411 SER A O 1
ATOM 3408 N N . SER A 1 412 ? 27.247 22.547 -22.524 1.00 86.69 412 SER A N 1
ATOM 3409 C CA . SER A 1 412 ? 28.437 21.806 -22.946 1.00 86.69 412 SER A CA 1
ATOM 3410 C C . SER A 1 412 ? 28.050 20.724 -23.955 1.00 86.69 412 SER A C 1
ATOM 3412 O O . SER A 1 412 ? 26.953 20.165 -23.895 1.00 86.69 412 SER A O 1
ATOM 3414 N N . ILE A 1 413 ? 28.965 20.369 -24.858 1.00 91.50 413 ILE A N 1
ATOM 3415 C CA . ILE A 1 413 ? 28.752 19.252 -25.787 1.00 91.50 413 ILE A CA 1
ATOM 3416 C C . ILE A 1 413 ? 28.801 17.938 -24.996 1.00 91.50 413 ILE A C 1
ATOM 3418 O O . ILE A 1 413 ? 29.820 17.608 -24.385 1.00 91.50 413 ILE A O 1
ATOM 3422 N N . SER A 1 414 ? 27.704 17.184 -25.010 1.00 94.12 414 SER A N 1
ATOM 3423 C CA . SER A 1 414 ? 27.564 15.930 -24.263 1.00 94.12 414 SER A CA 1
ATOM 3424 C C . SER A 1 414 ? 27.991 14.742 -25.126 1.00 94.12 414 SER A C 1
ATOM 3426 O O . SER A 1 414 ? 27.448 14.536 -26.206 1.00 94.12 414 SER A O 1
ATOM 3428 N N . VAL A 1 415 ? 28.949 13.937 -24.673 1.00 93.56 415 VAL A N 1
ATOM 3429 C CA . VAL A 1 415 ? 29.416 12.732 -25.378 1.00 93.56 415 VAL A CA 1
ATOM 3430 C C . VAL A 1 415 ? 28.866 11.511 -24.658 1.00 93.56 415 VAL A C 1
ATOM 3432 O O . VAL A 1 415 ? 29.295 11.196 -23.544 1.00 93.56 415 VAL A O 1
ATOM 3435 N N . ILE A 1 416 ? 27.897 10.846 -25.284 1.00 94.12 416 ILE A N 1
ATOM 3436 C CA . ILE A 1 416 ? 27.061 9.827 -24.644 1.00 94.12 416 ILE A CA 1
ATOM 3437 C C . ILE A 1 416 ? 26.834 8.620 -25.554 1.00 94.12 416 ILE A C 1
ATOM 3439 O O . ILE A 1 416 ? 26.893 8.702 -26.781 1.00 94.12 416 ILE A O 1
ATOM 3443 N N . THR A 1 417 ? 26.570 7.474 -24.938 1.00 93.62 417 THR A N 1
ATOM 3444 C CA . THR A 1 417 ? 26.226 6.242 -25.655 1.00 93.62 417 THR A CA 1
ATOM 3445 C C . THR A 1 417 ? 24.777 6.256 -26.154 1.00 93.62 417 THR A C 1
ATOM 3447 O O . THR A 1 417 ? 23.948 7.010 -25.642 1.00 93.62 417 THR A O 1
ATOM 3450 N N . VAL A 1 418 ? 24.438 5.400 -27.126 1.00 93.19 418 VAL A N 1
ATOM 3451 C CA . VAL A 1 418 ? 23.049 5.240 -27.616 1.00 93.19 418 VAL A CA 1
ATOM 3452 C C . VAL A 1 418 ? 22.074 4.962 -26.465 1.00 93.19 418 VAL A C 1
ATOM 3454 O O . VAL A 1 418 ? 20.989 5.538 -26.413 1.00 93.19 418 VAL A O 1
ATOM 3457 N N . GLU A 1 419 ? 22.473 4.126 -25.500 1.00 90.31 419 GLU A N 1
ATOM 3458 C CA . GLU A 1 419 ? 21.677 3.812 -24.311 1.00 90.31 419 GLU A CA 1
ATOM 3459 C C . GLU A 1 419 ? 21.377 5.042 -23.446 1.00 90.31 419 GLU A C 1
ATOM 3461 O O . GLU A 1 419 ? 20.303 5.132 -22.857 1.00 90.31 419 GLU A O 1
ATOM 3466 N N . GLU A 1 420 ? 22.340 5.955 -23.331 1.00 91.44 420 GLU A N 1
ATOM 3467 C CA . GLU A 1 420 ? 22.245 7.166 -22.508 1.00 91.44 420 GLU A CA 1
ATOM 3468 C C . GLU A 1 420 ? 21.490 8.283 -23.228 1.00 91.44 420 GLU A C 1
ATOM 3470 O O . GLU A 1 420 ? 20.856 9.110 -22.578 1.00 91.44 420 GLU A O 1
ATOM 3475 N N . ALA A 1 421 ? 21.534 8.295 -24.561 1.00 92.12 421 ALA A N 1
ATOM 3476 C CA . ALA A 1 421 ? 20.792 9.243 -25.379 1.00 92.12 421 ALA A CA 1
ATOM 3477 C C . ALA A 1 421 ? 19.294 8.913 -25.462 1.00 92.12 421 ALA A C 1
ATOM 3479 O O . ALA A 1 421 ? 18.489 9.801 -25.743 1.00 92.12 421 ALA A O 1
ATOM 3480 N N . LYS A 1 422 ? 18.898 7.655 -25.228 1.00 88.00 422 LYS A N 1
ATOM 3481 C CA . LYS A 1 422 ? 17.496 7.229 -25.321 1.00 88.00 422 LYS A CA 1
ATOM 3482 C C . LYS A 1 422 ? 16.597 8.046 -24.382 1.00 88.00 422 LYS A C 1
ATOM 3484 O O . LYS A 1 422 ? 16.897 8.224 -23.206 1.00 88.00 422 LYS A O 1
ATOM 3489 N N . GLY A 1 423 ? 15.472 8.525 -24.915 1.00 85.62 423 GLY A N 1
ATOM 3490 C CA . GLY A 1 423 ? 14.505 9.349 -24.178 1.00 85.62 423 GLY A CA 1
ATOM 3491 C C . GLY A 1 423 ? 14.932 10.810 -23.990 1.00 85.62 423 GLY A C 1
ATOM 3492 O O . GLY A 1 423 ? 14.187 11.590 -23.403 1.00 85.62 423 GLY A O 1
ATOM 3493 N N . LEU A 1 424 ? 16.108 11.199 -24.490 1.00 91.75 424 LEU A N 1
ATOM 3494 C CA . LEU A 1 424 ? 16.562 12.587 -24.529 1.00 91.75 424 LEU A CA 1
ATOM 3495 C C . LEU A 1 424 ? 16.347 13.183 -25.920 1.00 91.75 424 LEU A C 1
ATOM 3497 O O . LEU A 1 424 ? 16.068 12.460 -26.873 1.00 91.75 424 LEU A O 1
ATOM 3501 N N . GLU A 1 425 ? 16.463 14.502 -26.020 1.00 93.06 425 GLU A N 1
ATOM 3502 C CA . GLU A 1 425 ? 16.296 15.282 -27.248 1.00 93.06 425 GLU A CA 1
ATOM 3503 C C . GLU A 1 425 ? 17.335 16.410 -27.244 1.00 93.06 425 GLU A C 1
ATOM 3505 O O . GLU A 1 425 ? 17.662 16.944 -26.174 1.00 93.06 425 GLU A O 1
ATOM 3510 N N . PHE A 1 426 ? 17.867 16.730 -28.425 1.00 95.06 426 PHE A N 1
ATOM 3511 C CA . PHE A 1 426 ? 18.956 17.688 -28.617 1.00 95.06 426 PHE A CA 1
ATOM 3512 C C . PHE A 1 426 ? 18.716 18.513 -29.881 1.00 95.06 426 PHE A C 1
ATOM 3514 O O . PHE A 1 426 ? 18.352 17.965 -30.920 1.00 95.06 426 PHE A O 1
ATOM 3521 N N . GLU A 1 427 ? 18.961 19.818 -29.828 1.00 94.81 427 GLU A N 1
ATOM 3522 C CA . GLU A 1 427 ? 18.838 20.708 -30.983 1.00 94.81 427 GLU A CA 1
ATOM 3523 C C . GLU A 1 427 ? 19.844 20.342 -32.086 1.00 94.81 427 GLU A C 1
ATOM 3525 O O . GLU A 1 427 ? 19.515 20.410 -33.272 1.00 94.81 427 GLU A O 1
ATOM 3530 N N . ALA A 1 428 ? 21.042 19.878 -31.710 1.00 95.38 428 ALA A N 1
ATOM 3531 C CA . ALA A 1 428 ? 22.026 19.350 -32.652 1.00 95.38 428 ALA A CA 1
ATOM 3532 C C . ALA A 1 428 ? 22.649 18.034 -32.176 1.00 95.38 428 ALA A C 1
ATOM 3534 O O . ALA A 1 428 ? 23.048 17.896 -31.017 1.00 95.38 428 ALA A O 1
ATOM 3535 N N . VAL A 1 429 ? 22.786 17.076 -33.092 1.00 97.12 429 VAL A N 1
ATOM 3536 C CA . VAL A 1 429 ? 23.403 15.777 -32.818 1.00 97.12 429 VAL A CA 1
ATOM 3537 C C . VAL A 1 429 ? 24.450 15.452 -33.871 1.00 97.12 429 VAL A C 1
ATOM 3539 O O . VAL A 1 429 ? 24.186 15.504 -35.072 1.00 97.12 429 VAL A O 1
ATOM 3542 N N . LEU A 1 430 ? 25.627 15.050 -33.399 1.00 97.25 430 LEU A N 1
ATOM 3543 C CA . LEU A 1 430 ? 26.633 14.355 -34.187 1.00 97.25 430 LEU A CA 1
ATOM 3544 C C . LEU A 1 430 ? 26.561 12.856 -33.884 1.00 97.25 430 LEU A C 1
ATOM 3546 O O . LEU A 1 430 ? 26.811 12.437 -32.755 1.00 97.25 430 LEU A O 1
ATOM 3550 N N . VAL A 1 431 ? 26.257 12.034 -34.883 1.00 97.19 431 VAL A N 1
ATOM 3551 C CA . VAL A 1 431 ? 26.213 10.577 -34.731 1.00 97.19 431 VAL A CA 1
ATOM 3552 C C . VAL A 1 431 ? 27.449 9.940 -35.345 1.00 97.19 431 VAL A C 1
ATOM 3554 O O . VAL A 1 431 ? 27.727 10.103 -36.533 1.00 97.19 431 VAL A O 1
ATOM 3557 N N . VAL A 1 432 ? 28.174 9.185 -34.520 1.00 95.25 432 VAL A N 1
ATOM 3558 C CA . VAL A 1 432 ? 29.270 8.310 -34.945 1.00 95.25 432 VAL A CA 1
ATOM 3559 C C . VAL A 1 432 ? 28.685 6.916 -35.160 1.00 95.25 432 VAL A C 1
ATOM 3561 O O . VAL A 1 432 ? 28.665 6.099 -34.240 1.00 95.25 432 VAL A O 1
ATOM 3564 N N . ASP A 1 433 ? 28.168 6.655 -36.360 1.00 92.75 433 ASP A N 1
ATOM 3565 C CA . ASP A 1 433 ? 27.337 5.474 -36.670 1.00 92.75 433 ASP A CA 1
ATOM 3566 C C . ASP A 1 433 ? 28.127 4.151 -36.785 1.00 92.75 433 ASP A C 1
ATOM 3568 O O . ASP A 1 433 ? 27.570 3.091 -37.083 1.00 92.75 433 ASP A O 1
ATOM 3572 N N . ASN A 1 434 ? 29.434 4.179 -36.503 1.00 89.56 434 ASN A N 1
ATOM 3573 C CA . ASN A 1 434 ? 30.305 3.014 -36.572 1.00 89.56 434 ASN A CA 1
ATOM 3574 C C . ASN A 1 434 ? 29.777 1.843 -35.745 1.00 89.56 434 ASN A C 1
ATOM 3576 O O . ASN A 1 434 ? 29.636 1.919 -34.523 1.00 89.56 434 ASN A O 1
ATOM 3580 N N . TYR A 1 435 ? 29.589 0.720 -36.436 1.00 88.25 435 TYR A N 1
ATOM 3581 C CA . TYR A 1 435 ? 29.098 -0.531 -35.872 1.00 88.25 435 TYR A CA 1
ATOM 3582 C C . TYR A 1 435 ? 27.709 -0.432 -35.242 1.00 88.25 435 TYR A C 1
ATOM 3584 O O . TYR A 1 435 ? 27.348 -1.381 -34.559 1.00 88.25 435 TYR A O 1
ATOM 3592 N N . MET A 1 436 ? 26.941 0.648 -35.421 1.00 90.38 436 MET A N 1
ATOM 3593 C CA . MET A 1 436 ? 25.562 0.720 -34.932 1.00 90.38 436 MET A CA 1
ATOM 3594 C C . MET A 1 436 ? 24.664 -0.269 -35.687 1.00 90.38 436 MET A C 1
ATOM 3596 O O . MET A 1 436 ? 24.851 -0.509 -36.879 1.00 90.38 436 MET A O 1
ATOM 3600 N N . THR A 1 437 ? 23.700 -0.870 -34.988 1.00 90.31 437 THR A N 1
ATOM 3601 C CA . THR A 1 437 ? 22.579 -1.565 -35.638 1.00 90.31 437 THR A CA 1
ATOM 3602 C C . THR A 1 437 ? 21.622 -0.549 -36.260 1.00 90.31 437 THR A C 1
ATOM 3604 O O . THR A 1 437 ? 21.685 0.639 -35.944 1.00 90.31 437 THR A O 1
ATOM 3607 N N . GLU A 1 438 ? 20.699 -1.001 -37.110 1.00 89.94 438 GLU A N 1
ATOM 3608 C CA . GLU A 1 438 ? 19.659 -0.129 -37.677 1.00 89.94 438 GLU A CA 1
ATOM 3609 C C . GLU A 1 438 ? 18.840 0.573 -36.588 1.00 89.94 438 GLU A C 1
ATOM 3611 O O . GLU A 1 438 ? 18.688 1.791 -36.643 1.00 89.94 438 GLU A O 1
ATOM 3616 N N . ASN A 1 439 ? 18.434 -0.142 -35.533 1.00 90.50 439 ASN A N 1
ATOM 3617 C CA . ASN A 1 439 ? 17.739 0.461 -34.390 1.00 90.50 439 ASN A CA 1
ATOM 3618 C C . ASN A 1 439 ? 18.605 1.494 -33.658 1.00 90.50 439 ASN A C 1
ATOM 3620 O O . ASN A 1 439 ? 18.122 2.562 -33.297 1.00 90.50 439 ASN A O 1
ATOM 3624 N N . GLU A 1 440 ? 19.888 1.209 -33.423 1.00 92.62 440 GLU A N 1
ATOM 3625 C CA . GLU A 1 440 ? 20.788 2.162 -32.762 1.00 92.62 440 GLU A CA 1
ATOM 3626 C C . GLU A 1 440 ? 20.993 3.427 -33.609 1.00 92.62 440 GLU A C 1
ATOM 3628 O O . GLU A 1 440 ? 20.996 4.532 -33.058 1.00 92.62 440 GLU A O 1
ATOM 3633 N N . MET A 1 441 ? 21.104 3.284 -34.935 1.00 94.38 441 MET A N 1
ATOM 3634 C CA . MET A 1 441 ? 21.138 4.416 -35.864 1.00 94.38 441 MET A CA 1
ATOM 3635 C C . MET A 1 441 ? 19.825 5.199 -35.812 1.00 94.38 441 MET A C 1
ATOM 3637 O O . MET A 1 441 ? 19.857 6.410 -35.614 1.00 94.38 441 MET A O 1
ATOM 3641 N N . TYR A 1 442 ? 18.677 4.522 -35.902 1.00 93.75 442 TYR A N 1
ATOM 3642 C CA . TYR A 1 442 ? 17.356 5.148 -35.851 1.00 93.75 442 TYR A CA 1
ATOM 3643 C C . TYR A 1 442 ? 17.148 5.935 -34.553 1.00 93.75 442 TYR A C 1
ATOM 3645 O O . TYR A 1 442 ? 16.773 7.109 -34.580 1.00 93.75 442 TYR A O 1
ATOM 3653 N N . ILE A 1 443 ? 17.475 5.333 -33.405 1.00 94.31 443 ILE A N 1
ATOM 3654 C CA . ILE A 1 443 ? 17.424 5.996 -32.097 1.00 94.31 443 ILE A CA 1
ATOM 3655 C C . ILE A 1 443 ? 18.297 7.245 -32.106 1.00 94.31 443 ILE A C 1
ATOM 3657 O O . ILE A 1 443 ? 17.826 8.294 -31.675 1.00 94.31 443 ILE A O 1
ATOM 3661 N N . SER A 1 444 ? 19.534 7.139 -32.599 1.00 96.00 444 SER A N 1
ATOM 3662 C CA . SER A 1 444 ? 20.516 8.228 -32.589 1.00 96.00 444 SER A CA 1
ATOM 3663 C C . SER A 1 444 ? 20.115 9.379 -33.512 1.00 96.00 444 SER A C 1
ATOM 3665 O O . SER A 1 444 ? 20.195 10.537 -33.107 1.00 96.00 444 SER A O 1
ATOM 3667 N N . TYR A 1 445 ? 19.644 9.081 -34.725 1.00 95.50 445 TYR A N 1
ATOM 3668 C CA . TYR A 1 445 ? 19.238 10.088 -35.711 1.00 95.50 445 TYR A CA 1
ATOM 3669 C C . TYR A 1 445 ? 17.989 10.840 -35.242 1.00 95.50 445 TYR A C 1
ATOM 3671 O O . TYR A 1 445 ? 17.931 12.066 -35.312 1.00 95.50 445 TYR A O 1
ATOM 3679 N N . THR A 1 446 ? 17.020 10.125 -34.664 1.00 93.44 446 THR A N 1
ATOM 3680 C CA . THR A 1 446 ? 15.761 10.715 -34.177 1.00 93.44 446 THR A CA 1
ATOM 3681 C C . THR A 1 446 ? 15.910 11.545 -32.900 1.00 93.44 446 THR A C 1
ATOM 3683 O O . THR A 1 446 ? 14.961 12.234 -32.517 1.00 93.44 446 THR A O 1
ATOM 3686 N N . ARG A 1 447 ? 17.089 11.543 -32.254 1.00 94.81 447 ARG A N 1
ATOM 3687 C CA . ARG A 1 447 ? 17.385 12.450 -31.131 1.00 94.81 447 ARG A CA 1
ATOM 3688 C C . ARG A 1 447 ? 17.606 13.903 -31.551 1.00 94.81 447 ARG A C 1
ATOM 3690 O O . ARG A 1 447 ? 17.513 14.780 -30.692 1.00 94.81 447 ARG A O 1
ATOM 3697 N N . ALA A 1 448 ? 17.909 14.146 -32.825 1.00 95.56 448 ALA A N 1
ATOM 3698 C CA . ALA A 1 448 ? 18.191 15.471 -33.361 1.00 95.56 448 ALA A CA 1
ATOM 3699 C C . ALA A 1 448 ? 16.905 16.225 -33.704 1.00 95.56 448 ALA A C 1
ATOM 3701 O O . ALA A 1 448 ? 16.139 15.777 -34.552 1.00 95.56 448 ALA A O 1
ATOM 3702 N N . LEU A 1 449 ? 16.674 17.381 -33.087 1.00 94.06 449 LEU A N 1
ATOM 3703 C CA . LEU A 1 449 ? 15.516 18.221 -33.389 1.00 94.06 449 LEU A CA 1
ATOM 3704 C C . LEU A 1 449 ? 15.743 19.051 -34.653 1.00 94.06 449 LEU A C 1
ATOM 3706 O O . LEU A 1 449 ? 14.881 19.041 -35.528 1.00 94.06 449 LEU A O 1
ATOM 3710 N N . GLU A 1 450 ? 16.894 19.728 -34.767 1.00 92.88 450 GLU A N 1
ATOM 3711 C CA . GLU A 1 450 ? 17.162 20.661 -35.870 1.00 92.88 450 GLU A CA 1
ATOM 3712 C C . GLU A 1 450 ? 18.321 20.237 -36.771 1.00 92.88 450 GLU A C 1
ATOM 3714 O O . GLU A 1 450 ? 18.181 20.264 -37.991 1.00 92.88 450 GLU A O 1
ATOM 3719 N N . ASN A 1 451 ? 19.460 19.861 -36.179 1.00 95.00 451 ASN A N 1
ATOM 3720 C CA . ASN A 1 451 ? 20.704 19.609 -36.905 1.00 95.00 451 ASN A CA 1
ATOM 3721 C C . ASN A 1 451 ? 21.184 18.172 -36.687 1.00 95.00 451 ASN A C 1
ATOM 3723 O O . ASN A 1 451 ? 21.491 17.784 -35.557 1.00 95.00 451 ASN A O 1
ATOM 3727 N N . LEU A 1 452 ? 21.315 17.407 -37.770 1.00 97.06 452 LEU A N 1
ATOM 3728 C CA . LEU A 1 452 ? 21.871 16.056 -37.745 1.00 97.06 452 LEU A CA 1
ATOM 3729 C C . LEU A 1 452 ? 23.129 15.988 -38.615 1.00 97.06 452 LEU A C 1
ATOM 3731 O O . LEU A 1 452 ? 23.081 16.196 -39.829 1.00 97.06 452 LEU A O 1
ATOM 3735 N N . ILE A 1 453 ? 24.252 15.671 -37.976 1.00 97.69 453 ILE A N 1
ATOM 3736 C CA . ILE A 1 453 ? 25.538 15.425 -38.628 1.00 97.69 453 ILE A CA 1
ATOM 3737 C C . ILE A 1 453 ? 25.891 13.959 -38.404 1.00 97.69 453 ILE A C 1
ATOM 3739 O O . ILE A 1 453 ? 25.845 13.464 -37.279 1.00 97.69 453 ILE A O 1
ATOM 3743 N N . ILE A 1 454 ? 26.253 13.254 -39.467 1.00 97.19 454 ILE A N 1
ATOM 3744 C CA . ILE A 1 454 ? 26.590 11.833 -39.425 1.00 97.19 454 ILE A CA 1
ATOM 3745 C C . ILE A 1 454 ? 28.036 11.667 -39.873 1.00 97.19 454 ILE A C 1
ATOM 3747 O O . ILE A 1 454 ? 28.464 12.227 -40.881 1.00 97.19 454 ILE A O 1
ATOM 3751 N N . THR A 1 455 ? 28.795 10.865 -39.137 1.00 94.38 455 THR A N 1
ATOM 3752 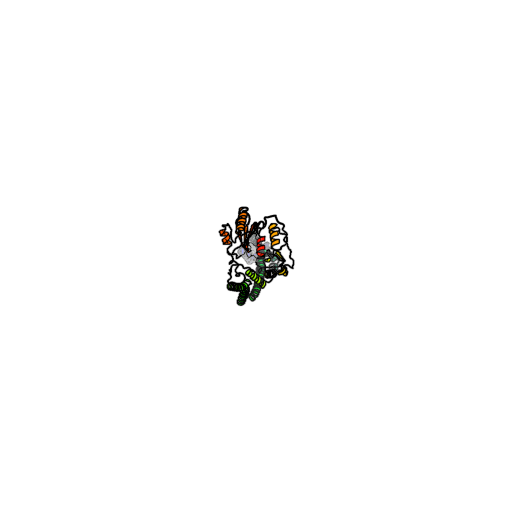C CA . THR A 1 455 ? 30.170 10.523 -39.493 1.00 94.38 455 THR A CA 1
ATOM 3753 C C . THR A 1 455 ? 30.423 9.037 -39.315 1.00 94.38 455 THR A C 1
ATOM 3755 O O . THR A 1 455 ? 29.995 8.421 -38.342 1.00 94.38 455 THR A O 1
ATOM 3758 N N . THR A 1 456 ? 31.226 8.497 -40.225 1.00 86.31 456 THR A N 1
ATOM 3759 C CA . THR A 1 456 ? 31.827 7.165 -40.132 1.00 86.31 456 THR A CA 1
ATOM 3760 C C . THR A 1 456 ? 33.334 7.316 -39.947 1.00 86.31 456 THR A C 1
ATOM 3762 O O . THR A 1 456 ? 33.985 8.015 -40.721 1.00 86.31 456 THR A O 1
ATOM 3765 N N . LEU A 1 457 ? 33.928 6.637 -38.971 1.00 74.88 457 LEU A N 1
ATOM 3766 C CA . LEU A 1 457 ? 35.381 6.500 -38.859 1.00 74.88 457 LEU A CA 1
ATOM 3767 C C . LEU A 1 457 ? 35.925 5.721 -40.067 1.00 74.88 457 LEU A C 1
ATOM 3769 O O . LEU A 1 457 ? 35.584 4.551 -40.249 1.00 74.88 457 LEU A O 1
ATOM 3773 N N . ALA A 1 458 ? 36.803 6.342 -40.856 1.00 59.81 458 ALA A N 1
ATOM 3774 C CA . ALA A 1 458 ? 37.568 5.689 -41.915 1.00 59.81 458 ALA A CA 1
ATOM 3775 C C . ALA A 1 458 ? 39.038 5.528 -41.477 1.00 59.81 458 ALA A C 1
ATOM 3777 O O . ALA A 1 458 ? 39.743 6.520 -41.315 1.00 59.81 458 ALA A O 1
ATOM 3778 N N . GLY A 1 459 ? 39.528 4.292 -41.283 1.00 50.97 459 GLY A N 1
ATOM 3779 C CA . GLY A 1 459 ? 40.965 4.041 -41.069 1.00 50.97 459 GLY A CA 1
ATOM 3780 C C . GLY A 1 459 ? 41.342 2.804 -40.240 1.00 50.97 459 GLY A C 1
ATOM 3781 O O . GLY A 1 459 ? 40.598 2.338 -39.381 1.00 50.97 459 GLY A O 1
ATOM 3782 N N . SER A 1 460 ? 42.557 2.294 -40.474 1.00 45.72 460 SER A N 1
ATOM 3783 C CA . SER A 1 460 ? 43.182 1.143 -39.795 1.00 45.72 460 SER A CA 1
ATOM 3784 C C . SER A 1 460 ? 43.521 1.361 -38.311 1.00 45.72 460 SER A C 1
ATOM 3786 O O . SER A 1 460 ? 43.931 0.412 -37.646 1.00 45.72 460 SER A O 1
ATOM 3788 N N . GLU A 1 461 ? 43.361 2.579 -37.780 1.00 51.28 461 GLU A N 1
ATOM 3789 C CA . GLU A 1 461 ? 43.640 2.918 -36.370 1.00 51.28 461 GLU A CA 1
ATOM 3790 C C . GLU A 1 461 ? 42.643 2.279 -35.383 1.00 51.28 461 GLU A C 1
ATOM 3792 O O . GLU A 1 461 ? 42.943 2.157 -34.199 1.00 51.28 461 GLU A O 1
ATOM 3797 N N . PHE A 1 462 ? 41.508 1.780 -35.883 1.00 53.78 462 PHE A N 1
ATOM 3798 C CA . PHE A 1 462 ? 40.428 1.176 -35.093 1.00 53.78 462 PHE A CA 1
ATOM 3799 C C . PHE A 1 462 ? 40.064 -0.250 -35.542 1.00 53.78 462 PHE A C 1
ATOM 3801 O O . PHE A 1 462 ? 39.060 -0.815 -35.119 1.00 53.78 462 PHE A O 1
ATOM 3808 N N . ALA A 1 463 ? 40.909 -0.896 -36.356 1.00 47.03 463 ALA A N 1
ATOM 3809 C CA . ALA A 1 463 ? 40.675 -2.270 -36.824 1.00 47.03 463 ALA A CA 1
ATOM 3810 C C . ALA A 1 463 ? 40.617 -3.315 -35.684 1.00 47.03 463 ALA A C 1
ATOM 3812 O O . ALA A 1 463 ? 40.068 -4.399 -35.869 1.00 47.03 463 ALA A O 1
ATOM 3813 N N . ASN A 1 464 ? 41.145 -2.981 -34.498 1.00 46.53 464 ASN A N 1
ATOM 3814 C CA . ASN A 1 464 ? 41.092 -3.816 -33.292 1.00 46.53 464 ASN A CA 1
ATOM 3815 C C . ASN A 1 464 ? 39.970 -3.428 -32.305 1.00 46.53 464 ASN A C 1
ATOM 3817 O O . ASN A 1 464 ? 39.844 -4.094 -31.280 1.00 46.53 464 ASN A O 1
ATOM 3821 N N . SER A 1 465 ? 39.176 -2.382 -32.576 1.00 47.88 465 SER A N 1
ATOM 3822 C CA . SER A 1 465 ? 38.105 -1.898 -31.683 1.00 47.88 465 SER A CA 1
ATOM 3823 C C . SER A 1 465 ? 36.703 -2.355 -32.092 1.00 47.88 465 SER A C 1
ATOM 3825 O O . SER A 1 465 ? 35.709 -1.832 -31.589 1.00 47.88 465 SER A O 1
ATOM 3827 N N . ALA A 1 466 ? 36.599 -3.366 -32.965 1.00 46.94 466 ALA A N 1
ATOM 3828 C CA . ALA A 1 466 ? 35.350 -4.103 -33.108 1.00 46.94 466 ALA A CA 1
ATOM 3829 C C . ALA A 1 466 ? 34.919 -4.568 -31.704 1.00 46.94 466 ALA A C 1
ATOM 3831 O O . ALA A 1 466 ? 35.745 -5.176 -31.009 1.00 46.94 466 ALA A O 1
ATOM 3832 N N . PRO A 1 467 ? 33.681 -4.276 -31.260 1.00 47.31 467 PRO A N 1
ATOM 3833 C CA . PRO A 1 467 ? 33.240 -4.626 -29.920 1.00 47.31 467 PRO A CA 1
ATOM 3834 C C . PRO A 1 467 ? 33.465 -6.123 -29.729 1.00 47.31 467 PRO A C 1
ATOM 3836 O O . PRO A 1 467 ? 32.861 -6.961 -30.402 1.00 47.31 467 PRO A O 1
ATOM 3839 N N . THR A 1 468 ? 34.413 -6.474 -28.857 1.00 41.22 468 THR A N 1
ATOM 3840 C CA . THR A 1 468 ? 34.674 -7.876 -28.554 1.00 41.22 468 THR A CA 1
ATOM 3841 C C . THR A 1 468 ? 33.368 -8.456 -28.033 1.00 41.22 468 THR A C 1
ATOM 3843 O O . THR A 1 468 ? 32.706 -7.847 -27.193 1.00 41.22 468 THR A O 1
ATOM 3846 N N . ALA A 1 469 ? 33.000 -9.643 -28.521 1.00 39.47 469 ALA A N 1
ATOM 3847 C CA . ALA A 1 469 ? 31.813 -10.410 -28.138 1.00 39.47 469 ALA A CA 1
ATOM 3848 C C . ALA A 1 469 ? 31.820 -10.868 -26.657 1.00 39.47 469 ALA A C 1
ATOM 3850 O O . ALA A 1 469 ? 31.386 -11.967 -26.322 1.00 39.47 469 ALA A O 1
ATOM 3851 N N . ARG A 1 470 ? 32.354 -10.049 -25.747 1.00 38.19 470 ARG A N 1
ATOM 3852 C CA . ARG A 1 470 ? 32.387 -10.247 -24.300 1.00 38.19 470 ARG A CA 1
ATOM 3853 C C . ARG A 1 470 ? 31.058 -9.924 -23.620 1.00 38.19 470 ARG A C 1
ATOM 3855 O O . ARG A 1 470 ? 30.894 -10.303 -22.469 1.00 38.19 470 ARG A O 1
ATOM 3862 N N . PHE A 1 471 ? 30.119 -9.288 -24.321 1.00 40.31 471 PHE A N 1
ATOM 3863 C CA . PHE A 1 471 ? 28.795 -8.941 -23.789 1.00 40.31 471 PHE A CA 1
ATOM 3864 C C . PHE A 1 471 ? 27.643 -9.804 -24.335 1.00 40.31 471 PHE A C 1
ATOM 3866 O O . PHE A 1 471 ? 26.503 -9.607 -23.934 1.00 40.31 471 PHE A O 1
ATOM 3873 N N . PHE A 1 472 ? 27.932 -10.788 -25.197 1.00 36.28 472 PHE A N 1
ATOM 3874 C CA . PHE A 1 472 ? 26.936 -11.687 -25.803 1.00 36.28 472 PHE A CA 1
ATOM 3875 C C . PHE A 1 472 ? 26.882 -13.089 -25.160 1.00 36.28 472 PHE A C 1
ATOM 3877 O O . PHE A 1 472 ? 26.541 -14.063 -25.832 1.00 36.28 472 PHE A O 1
ATOM 3884 N N . ARG A 1 473 ? 27.234 -13.239 -23.877 1.00 28.31 473 ARG A N 1
ATOM 3885 C CA . ARG A 1 473 ? 27.093 -14.521 -23.162 1.00 28.31 473 ARG A CA 1
ATOM 3886 C C . ARG A 1 473 ? 26.468 -14.390 -21.790 1.00 28.31 473 ARG A C 1
ATOM 3888 O O . ARG A 1 473 ? 26.914 -13.502 -21.033 1.00 28.31 473 ARG A O 1
#

Sequence (473 aa):
MFSKMINDYDYLVSSSDDIALLIRETMESRFVELDELSTQLKSLPFYNFGKKSRIKKEIRDKKIYLSGVIDKYIEDYRLFLNNGIDELMMKLAPIEEKIKSAKAIISKDNKSIETLSGMVDIYSKCIMLLSNEPYPDFDVLLSDEEKQIVGEELSDYKRLRNVYYKSNNEITALEQTRNNLLIEIEEFKKHVPDEKDIHIINETIELISSFDALNVYKIWEKRLRTLYKQYEQPYSAKANYRHKLYLKLLFCEKYYGSSNNSTYYINIDEAQDLAPVEYQLLQRVLGSKTVFNLYGDVNQAVYEYKGISDWEEIRYVTGGNVYFLNENYRNTLQITEYCNEVFDANVTAIGLMGDEVTRIDLEDALREIE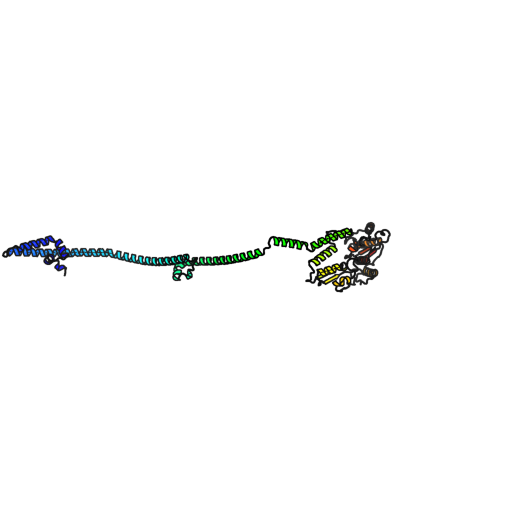RIHKKNPEYRIAIIYRRGLDGLQEVIKRAKMECVFNEVESSSISVITVEEAKGLEFEAVLVVDNYMTENEMYISYTRALENLIITTLAGSEFANSAPTARFFR